Protein AF-A0A350HX48-F1 (afdb_monomer)

Foldseek 3Di:
DPPPPPPDPDQPPPCPPDDDDDDPDVCPPPLQSVLVVCVVVLVLVVSLVSLVVDDLPPDDPVVSLLSQLSNLLSVLSVCQVVVNDDPVNLVVSLVSLVVSLVVVVPDPDPDDPLVSNLVSLLSSLCSQFAGPPHRPLVRSVVSLVSSLVSLVVDPPLVVSLVSLLVSVVSQQDGNPDDPPSPLPPRLLVDDLVSLVVQCVSDDDLQSNLQSLLSSLSNLVSDPDDDQVSVVSNVVSLCSNCVDDDDDPSNLVSLLVVLVCLQQQNHWDQDPVRDTGGHHQNVVSLVSLVVNPVRDDPVGDPCVVVSVVVNCLLQDWAKDWDWDQEAEFPDWTKIKIKIWPAQKKKKWKFFDDPVPQFDCQPDQDALVCRLVSGDCPPTDTPDMDMDGFPHPSSSDMGMDMDTDPDRDGAGKIKMFMGGPNDTRDIGIHGHAQWDWDWDDDQQKIKIAIAGNPPGQADFQKKKKKWKWDDDDPDIGIDIDIDTAHNRRMDMDRPRDGLQFMKMKMWIDDPRHIDIDIDHDPDPPPPVPQKDKDKDWPDPDDDQFDKIKIKMQMWGQDPVGTDAPAQDWDWDFDADPVRHTPDIDIDTAHPRNMDMDIDGHDDD

Structure (mmCIF, N/CA/C/O backbone):
data_AF-A0A350HX48-F1
#
_entry.id   AF-A0A350HX48-F1
#
loop_
_atom_site.group_PDB
_atom_site.id
_atom_site.type_symbol
_atom_site.label_atom_id
_atom_site.label_alt_id
_atom_site.label_comp_id
_atom_site.label_asym_id
_atom_site.label_entity_id
_atom_site.label_seq_id
_atom_site.pdbx_PDB_ins_code
_atom_site.Cartn_x
_atom_site.Cartn_y
_atom_site.Cartn_z
_atom_site.occupancy
_atom_site.B_iso_or_equiv
_atom_site.auth_seq_id
_atom_site.auth_comp_id
_atom_site.auth_asym_id
_atom_site.auth_atom_id
_atom_site.pdbx_PDB_model_num
ATOM 1 N N . MET A 1 1 ? 8.927 18.223 -23.537 1.00 31.39 1 MET A N 1
ATOM 2 C CA . MET A 1 1 ? 9.055 17.306 -24.693 1.00 31.39 1 MET A CA 1
ATOM 3 C C . MET A 1 1 ? 9.304 18.036 -26.038 1.00 31.39 1 MET A C 1
ATOM 5 O O . MET A 1 1 ? 8.906 17.519 -27.066 1.00 31.39 1 MET A O 1
ATOM 9 N N . ILE A 1 2 ? 9.996 19.198 -26.059 1.00 25.59 2 ILE A N 1
ATOM 10 C CA . ILE A 1 2 ? 10.451 19.923 -27.287 1.00 25.59 2 ILE A CA 1
ATOM 11 C C . ILE A 1 2 ? 11.902 20.469 -27.117 1.00 25.59 2 ILE A C 1
ATOM 13 O O . ILE A 1 2 ? 12.361 21.320 -27.861 1.00 25.59 2 ILE A O 1
ATOM 17 N N . LYS A 1 3 ? 12.687 20.001 -26.130 1.00 21.53 3 LYS A N 1
ATOM 18 C CA . LYS A 1 3 ? 14.021 20.587 -25.838 1.00 21.53 3 LYS A CA 1
ATOM 19 C C . LYS A 1 3 ? 15.228 19.644 -25.885 1.00 21.53 3 LYS A C 1
ATOM 21 O O . LYS A 1 3 ? 16.329 20.095 -25.606 1.00 21.53 3 LYS A O 1
ATOM 26 N N . VAL A 1 4 ? 15.059 18.392 -26.315 1.00 26.03 4 VAL A N 1
ATOM 27 C CA . VAL A 1 4 ? 16.188 17.446 -26.494 1.00 26.03 4 VAL A CA 1
ATOM 28 C C . VAL A 1 4 ? 16.627 17.329 -27.967 1.00 26.03 4 VAL A C 1
ATOM 30 O O . VAL A 1 4 ? 17.659 16.749 -28.264 1.00 26.03 4 VAL A O 1
ATOM 33 N N . MET A 1 5 ? 15.917 17.955 -28.912 1.00 25.17 5 MET A N 1
ATOM 34 C CA . MET A 1 5 ? 16.128 17.721 -30.351 1.00 25.17 5 MET A CA 1
ATOM 35 C C . MET A 1 5 ? 17.131 18.663 -31.045 1.00 25.17 5 MET A C 1
ATOM 37 O O . MET A 1 5 ? 17.229 18.630 -32.261 1.00 25.17 5 MET A O 1
ATOM 41 N N . ASN A 1 6 ? 17.884 19.492 -30.306 1.00 23.42 6 ASN A N 1
ATOM 42 C CA . ASN A 1 6 ? 18.738 20.539 -30.903 1.00 23.42 6 ASN A CA 1
ATOM 43 C C . ASN A 1 6 ? 20.246 20.415 -30.627 1.00 23.42 6 ASN A C 1
ATOM 45 O O . ASN A 1 6 ? 20.985 21.383 -30.798 1.00 23.42 6 ASN A O 1
ATOM 49 N N . ARG A 1 7 ? 20.744 19.244 -30.221 1.00 23.95 7 ARG A N 1
ATOM 50 C CA . ARG A 1 7 ? 22.192 19.008 -30.112 1.00 23.95 7 ARG A CA 1
ATOM 51 C C . ARG A 1 7 ? 22.557 17.618 -30.609 1.00 23.95 7 ARG A C 1
ATOM 53 O O . ARG A 1 7 ? 22.806 16.759 -29.786 1.00 23.95 7 ARG A O 1
ATOM 60 N N . CYS A 1 8 ? 22.548 17.427 -31.927 1.00 27.69 8 CYS A N 1
ATOM 61 C CA . CYS A 1 8 ? 23.318 16.402 -32.649 1.00 27.69 8 CYS A CA 1
ATOM 62 C C . CYS A 1 8 ? 23.212 16.677 -34.162 1.00 27.69 8 CYS A C 1
ATOM 64 O O . CYS A 1 8 ? 22.610 15.914 -34.905 1.00 27.69 8 CYS A O 1
ATOM 66 N N . PHE A 1 9 ? 23.776 17.795 -34.630 1.00 28.77 9 PHE A N 1
ATOM 67 C CA . PHE A 1 9 ? 24.148 17.923 -36.044 1.00 28.77 9 PHE A CA 1
ATOM 68 C C . PHE A 1 9 ? 25.579 17.394 -36.186 1.00 28.77 9 PHE A C 1
ATOM 70 O O . PHE A 1 9 ? 26.543 18.151 -36.244 1.00 28.77 9 PHE A O 1
ATOM 77 N N . GLY A 1 10 ? 25.707 16.068 -36.128 1.00 28.50 10 GLY A N 1
ATOM 78 C CA . GLY A 1 10 ? 26.888 15.335 -36.566 1.00 28.50 10 GLY A CA 1
ATOM 79 C C . GLY A 1 10 ? 26.530 14.674 -37.886 1.00 28.50 10 GLY A C 1
ATOM 80 O O . GLY A 1 10 ? 25.643 13.826 -37.927 1.00 28.50 10 GLY A O 1
ATOM 81 N N . ILE A 1 11 ? 27.149 15.128 -38.969 1.00 31.34 11 ILE A N 1
ATOM 82 C CA . ILE A 1 11 ? 26.957 14.597 -40.318 1.00 31.34 11 ILE A CA 1
ATOM 83 C C . ILE A 1 11 ? 27.327 13.104 -40.294 1.00 31.34 11 ILE A C 1
ATOM 85 O O . ILE A 1 11 ? 28.499 12.756 -40.168 1.00 31.34 11 ILE A O 1
ATOM 89 N N . PHE A 1 12 ? 26.322 12.228 -40.385 1.00 40.91 12 PHE A N 1
ATOM 90 C CA . PHE A 1 12 ? 26.489 10.792 -40.607 1.00 40.91 12 PHE A CA 1
ATOM 91 C C . PHE A 1 12 ? 26.927 10.576 -42.061 1.00 40.91 12 PHE A C 1
ATOM 93 O O . PHE A 1 12 ? 26.120 10.232 -42.919 1.00 40.91 12 PHE A O 1
ATOM 100 N N . LEU A 1 13 ? 28.208 10.796 -42.359 1.00 38.03 13 LEU A N 1
ATOM 101 C CA . LEU A 1 13 ? 28.823 10.108 -43.488 1.00 38.03 13 LEU A CA 1
ATOM 102 C C . LEU A 1 13 ? 29.252 8.737 -42.967 1.00 38.03 13 LEU A C 1
ATOM 104 O O . LEU A 1 13 ? 30.275 8.611 -42.297 1.00 38.03 13 LEU A O 1
ATOM 108 N N . PHE A 1 14 ? 28.454 7.709 -43.260 1.00 45.19 14 PHE A N 1
ATOM 109 C CA . PHE A 1 14 ? 28.974 6.346 -43.304 1.00 45.19 14 PHE A CA 1
ATOM 110 C C . PHE A 1 14 ? 30.159 6.382 -44.276 1.00 45.19 14 PHE A C 1
ATOM 112 O O . PHE A 1 14 ? 29.972 6.538 -45.483 1.00 45.19 14 PHE A O 1
ATOM 119 N N . CYS A 1 15 ? 31.382 6.330 -43.751 1.00 38.09 15 CYS A N 1
ATOM 120 C CA . CYS A 1 15 ? 32.582 6.211 -44.566 1.00 38.09 15 CYS A CA 1
ATOM 121 C C . CYS A 1 15 ? 32.579 4.820 -45.214 1.00 38.09 15 CYS A C 1
ATOM 123 O O . CYS A 1 15 ? 33.269 3.917 -44.759 1.00 38.09 15 CYS A O 1
ATOM 125 N N . PHE A 1 16 ? 31.869 4.670 -46.333 1.00 43.09 16 PHE A N 1
ATOM 126 C CA . PHE A 1 16 ? 32.169 3.679 -47.373 1.00 43.09 16 PHE A CA 1
ATOM 127 C C . PHE A 1 16 ? 33.484 4.050 -48.103 1.00 43.09 16 PHE A C 1
ATOM 129 O O . PHE A 1 16 ? 33.660 3.828 -49.292 1.00 43.09 16 PHE A O 1
ATOM 136 N N . CYS A 1 17 ? 34.450 4.648 -47.401 1.00 35.44 17 CYS A N 1
ATOM 137 C CA . CYS A 1 17 ? 35.707 5.104 -47.977 1.00 35.44 17 CYS A CA 1
ATOM 138 C C . CYS A 1 17 ? 36.671 3.931 -48.173 1.00 35.44 17 CYS A C 1
ATOM 140 O O . CYS A 1 17 ? 37.714 3.887 -47.529 1.00 35.44 17 CYS A O 1
ATOM 142 N N . LEU A 1 18 ? 36.352 3.008 -49.081 1.00 34.19 18 LEU A N 1
ATOM 143 C CA . LEU A 1 18 ? 37.356 2.184 -49.743 1.00 34.19 18 LEU A CA 1
ATOM 144 C C . LEU A 1 18 ? 37.055 2.110 -51.245 1.00 34.19 18 LEU A C 1
ATOM 146 O O . LEU A 1 18 ? 36.024 1.616 -51.689 1.00 34.19 18 LEU A O 1
ATOM 150 N N . LEU A 1 19 ? 37.994 2.669 -52.012 1.00 40.44 19 LEU A N 1
ATOM 151 C CA . LEU A 1 19 ? 38.087 2.616 -53.466 1.00 40.44 19 LEU A CA 1
ATOM 152 C C . LEU A 1 19 ? 38.062 1.164 -53.953 1.00 40.44 19 LEU A C 1
ATOM 154 O O . LEU A 1 19 ? 39.030 0.437 -53.742 1.00 40.44 19 LEU A O 1
ATOM 158 N N . VAL A 1 20 ? 37.033 0.790 -54.711 1.00 34.44 20 VAL A N 1
ATOM 159 C CA . VAL A 1 20 ? 37.119 -0.346 -55.634 1.00 34.44 20 VAL A CA 1
ATOM 160 C C . VAL A 1 20 ? 36.626 0.099 -57.012 1.00 34.44 20 VAL A C 1
ATOM 162 O O . VAL A 1 20 ? 35.444 0.331 -57.229 1.00 34.44 20 VAL A O 1
ATOM 165 N N . GLY A 1 21 ? 37.576 0.241 -57.941 1.00 39.25 21 GLY A N 1
ATOM 166 C CA . GLY A 1 21 ? 37.355 0.059 -59.378 1.00 39.25 21 GLY A CA 1
ATOM 167 C C . GLY A 1 21 ? 36.417 1.029 -60.105 1.00 39.25 21 GLY A C 1
ATOM 168 O O . GLY A 1 21 ? 35.410 0.591 -60.643 1.00 39.25 21 GLY A O 1
ATOM 169 N N . GLY A 1 22 ? 36.780 2.311 -60.224 1.00 38.22 22 GLY A N 1
ATOM 170 C CA . GLY A 1 22 ? 36.375 3.169 -61.359 1.00 38.22 22 GLY A CA 1
ATOM 171 C C . GLY A 1 22 ? 34.876 3.438 -61.594 1.00 38.22 22 GLY A C 1
ATOM 172 O O . GLY A 1 22 ? 34.541 4.062 -62.597 1.00 38.22 22 GLY A O 1
ATOM 173 N N . GLN A 1 23 ? 33.986 3.000 -60.706 1.00 42.38 23 GLN A N 1
ATOM 174 C CA . GLN A 1 23 ? 32.571 3.371 -60.665 1.00 42.38 23 GLN A CA 1
ATOM 175 C C . GLN A 1 23 ? 32.395 4.529 -59.670 1.00 42.38 23 GLN A C 1
ATOM 177 O O . GLN A 1 23 ? 33.047 4.547 -58.623 1.00 42.38 23 GLN A O 1
ATOM 182 N N . GLU A 1 24 ? 31.545 5.511 -59.993 1.00 43.06 24 GLU A N 1
ATOM 183 C CA . GLU A 1 24 ? 31.190 6.578 -59.050 1.00 43.06 24 GLU A CA 1
ATOM 184 C C . GLU A 1 24 ? 30.667 5.962 -57.747 1.00 43.06 24 GLU A C 1
ATOM 186 O O . GLU A 1 24 ? 29.770 5.120 -57.740 1.00 43.06 24 GLU A O 1
ATOM 191 N N . HIS A 1 25 ? 31.267 6.367 -56.630 1.00 51.19 25 HIS A N 1
ATOM 192 C CA . HIS A 1 25 ? 30.900 5.897 -55.303 1.00 51.19 25 HIS A CA 1
ATOM 193 C C . HIS A 1 25 ? 29.413 6.211 -55.048 1.00 51.19 25 HIS A C 1
ATOM 195 O O . HIS A 1 25 ? 29.025 7.362 -55.202 1.00 51.19 25 HIS A O 1
ATOM 201 N N . PRO A 1 26 ? 28.551 5.287 -54.614 1.00 47.53 26 PRO A N 1
ATOM 202 C CA . PRO A 1 26 ? 27.114 5.564 -54.474 1.00 47.53 26 PRO A CA 1
ATOM 203 C C . PRO A 1 26 ? 26.777 6.618 -53.406 1.00 47.53 26 PRO A C 1
ATOM 205 O O . PRO A 1 26 ? 25.786 7.327 -53.530 1.00 47.53 26 PRO A O 1
ATOM 208 N N . GLY A 1 27 ? 27.660 6.851 -52.429 1.00 51.25 27 GLY A N 1
ATOM 209 C CA . GLY A 1 27 ? 27.600 8.040 -51.558 1.00 51.25 27 GLY A CA 1
ATOM 210 C C . GLY A 1 27 ? 27.824 9.389 -52.273 1.00 51.25 27 GLY A C 1
ATOM 211 O O . GLY A 1 27 ? 27.663 10.434 -51.651 1.00 51.25 27 GLY A O 1
ATOM 212 N N . SER A 1 28 ? 28.194 9.383 -53.558 1.00 53.31 28 SER A N 1
ATOM 213 C CA . SER A 1 28 ? 28.244 10.561 -54.437 1.00 53.31 28 SER A CA 1
ATOM 214 C C . SER A 1 28 ? 26.941 10.782 -55.216 1.00 53.31 28 SER A C 1
ATOM 216 O O . SER A 1 28 ? 26.759 11.852 -55.796 1.00 53.31 28 SER A O 1
ATOM 218 N N . LEU A 1 29 ? 25.999 9.826 -55.178 1.00 68.81 29 LEU A N 1
ATOM 219 C CA . LEU A 1 29 ? 24.680 9.992 -55.778 1.00 68.81 29 LEU A CA 1
ATOM 220 C C . LEU A 1 29 ? 23.860 10.982 -54.936 1.00 68.81 29 LEU A C 1
ATOM 222 O O . LEU A 1 29 ? 23.621 10.726 -53.748 1.00 68.81 29 LEU A O 1
ATOM 226 N N . PRO A 1 30 ? 23.356 12.083 -55.527 1.00 78.25 30 PRO A N 1
ATOM 227 C CA . PRO A 1 30 ? 22.592 13.087 -54.789 1.00 78.25 30 PRO A CA 1
ATOM 228 C C . PRO A 1 30 ? 21.382 12.507 -54.046 1.00 78.25 30 PRO A C 1
ATOM 230 O O . PRO A 1 30 ? 21.087 12.930 -52.932 1.00 78.25 30 PRO A O 1
ATOM 233 N N . ALA A 1 31 ? 20.710 11.505 -54.625 1.00 82.69 31 ALA A N 1
ATOM 234 C CA . ALA A 1 31 ? 19.545 10.863 -54.018 1.00 82.69 31 ALA A CA 1
ATOM 235 C C . ALA A 1 31 ? 19.891 9.982 -52.801 1.00 82.69 31 ALA A C 1
ATOM 237 O O . ALA A 1 31 ? 19.099 9.925 -51.861 1.00 82.69 31 ALA A O 1
ATOM 238 N N . PHE A 1 32 ? 21.071 9.351 -52.766 1.00 85.06 32 PHE A N 1
ATOM 239 C CA . PHE A 1 32 ? 21.531 8.583 -51.602 1.00 85.06 32 PHE A CA 1
ATOM 240 C C . PHE A 1 32 ? 21.860 9.510 -50.426 1.00 85.06 32 PHE A C 1
ATOM 242 O O . PHE A 1 32 ? 21.354 9.323 -49.319 1.00 85.06 32 PHE A O 1
ATOM 249 N N . ALA A 1 33 ? 22.653 10.558 -50.679 1.00 85.38 33 ALA A N 1
ATOM 250 C CA . ALA A 1 33 ? 23.011 11.550 -49.664 1.00 85.38 33 ALA A CA 1
ATOM 251 C C . ALA A 1 33 ? 21.772 12.281 -49.115 1.00 85.38 33 ALA A C 1
ATOM 253 O O . ALA A 1 33 ? 21.639 12.476 -47.905 1.00 85.38 33 ALA A O 1
ATOM 254 N N . GLU A 1 34 ? 20.831 12.629 -49.997 1.00 88.19 34 GLU A N 1
ATOM 255 C CA . GLU A 1 34 ? 19.547 13.210 -49.611 1.00 88.19 34 GLU A CA 1
ATOM 256 C C . GLU A 1 34 ? 18.701 12.231 -48.781 1.00 88.19 34 GLU A C 1
ATOM 258 O O . GLU A 1 34 ? 18.091 12.630 -47.788 1.00 88.19 34 GLU A O 1
ATOM 263 N N . GLY A 1 35 ? 18.708 10.939 -49.125 1.00 90.62 35 GLY A N 1
ATOM 264 C CA . GLY A 1 35 ? 18.056 9.880 -48.355 1.00 90.62 35 GLY A CA 1
ATOM 265 C C . GLY A 1 35 ? 18.578 9.765 -46.919 1.00 90.62 35 GLY A C 1
ATOM 266 O O . GLY A 1 35 ? 17.777 9.753 -45.982 1.00 90.62 35 GLY A O 1
ATOM 267 N N . GLU A 1 36 ? 19.900 9.724 -46.719 1.00 89.25 36 GLU A N 1
ATOM 268 C CA . GLU A 1 36 ? 20.518 9.684 -45.381 1.00 89.25 36 GLU A CA 1
ATOM 269 C C . GLU A 1 36 ? 20.241 10.969 -44.584 1.00 89.25 36 GLU A C 1
ATOM 271 O O . GLU A 1 36 ? 19.888 10.899 -43.403 1.00 89.25 36 GLU A O 1
ATOM 276 N N . ARG A 1 37 ? 20.308 12.143 -45.230 1.00 93.06 37 ARG A N 1
ATOM 277 C CA . ARG A 1 37 ? 19.978 13.430 -44.596 1.00 93.06 37 ARG A CA 1
ATOM 278 C C . ARG A 1 37 ? 18.530 13.457 -44.101 1.00 93.06 37 ARG A C 1
ATOM 280 O O . ARG A 1 37 ? 18.279 13.740 -42.929 1.00 93.06 37 ARG A O 1
ATOM 287 N N . LEU A 1 38 ? 17.574 13.112 -44.966 1.00 92.81 38 LEU A N 1
ATOM 288 C CA . LEU A 1 38 ? 16.149 13.062 -44.623 1.00 92.81 38 LEU A CA 1
ATOM 289 C C . LEU A 1 38 ? 15.856 12.016 -43.542 1.00 92.81 38 LEU A C 1
ATOM 291 O O . LEU A 1 38 ? 14.989 12.232 -42.692 1.00 92.81 38 LEU A O 1
ATOM 295 N N . PHE A 1 39 ? 16.569 10.886 -43.556 1.00 92.62 39 PHE A N 1
ATOM 296 C CA . PHE A 1 39 ? 16.452 9.865 -42.519 1.00 92.62 39 PHE A CA 1
ATOM 297 C C . PHE A 1 39 ? 16.910 10.394 -41.155 1.00 92.62 39 PHE A C 1
ATOM 299 O O . PHE A 1 39 ? 16.197 10.220 -40.162 1.00 92.62 39 PHE A O 1
ATOM 306 N N . ALA A 1 40 ? 18.060 11.073 -41.105 1.00 88.94 40 ALA A N 1
ATOM 307 C CA . ALA A 1 40 ? 18.596 11.678 -39.887 1.00 88.94 40 ALA A CA 1
ATOM 308 C C . ALA A 1 40 ? 17.657 12.748 -39.297 1.00 88.94 40 ALA A C 1
ATOM 310 O O . ALA A 1 40 ? 17.553 12.880 -38.080 1.00 88.94 40 ALA A O 1
ATOM 311 N N . GLU A 1 41 ? 16.907 13.451 -40.147 1.00 91.38 41 GLU A N 1
ATOM 312 C CA . GLU A 1 41 ? 15.886 14.432 -39.747 1.00 91.38 41 GLU A CA 1
ATOM 313 C C . GLU A 1 41 ? 14.567 13.800 -39.266 1.00 91.38 41 GLU A C 1
ATOM 315 O O . GLU A 1 41 ? 13.654 14.508 -38.842 1.00 91.38 41 GLU A O 1
ATOM 320 N N . GLY A 1 42 ? 14.431 12.472 -39.336 1.00 90.88 42 GLY A N 1
ATOM 321 C CA . GLY A 1 42 ? 13.186 11.768 -39.016 1.00 90.88 42 GLY A CA 1
ATOM 322 C C . GLY A 1 42 ? 12.103 11.898 -40.096 1.00 90.88 42 GLY A C 1
ATOM 323 O O . GLY A 1 42 ? 10.958 11.494 -39.881 1.00 90.88 42 GLY A O 1
ATOM 324 N N . SER A 1 43 ? 12.449 12.415 -41.278 1.00 93.38 43 SER A N 1
ATOM 325 C CA . SER A 1 43 ? 11.552 12.596 -42.425 1.00 93.38 43 SER A CA 1
ATOM 326 C C . SER A 1 43 ? 11.398 11.302 -43.231 1.00 93.38 43 SER A C 1
ATOM 328 O O . SER A 1 43 ? 11.612 11.269 -44.443 1.00 93.38 43 SER A O 1
ATOM 330 N N . TYR A 1 44 ? 10.997 10.213 -42.567 1.00 93.81 44 TYR A N 1
ATOM 331 C CA . TYR A 1 44 ? 11.040 8.851 -43.120 1.00 93.81 44 TYR A CA 1
ATOM 332 C C . TYR A 1 44 ? 10.263 8.673 -44.430 1.00 93.81 44 TYR A C 1
ATOM 334 O O . TYR A 1 44 ? 10.694 7.933 -45.306 1.00 93.81 44 TYR A O 1
ATOM 342 N N . GLN A 1 45 ? 9.137 9.370 -44.614 1.00 94.06 45 GLN A N 1
ATOM 343 C CA . GLN A 1 45 ? 8.376 9.281 -45.866 1.00 94.06 45 GLN A CA 1
ATOM 344 C C . GLN A 1 45 ? 9.098 9.957 -47.042 1.00 94.06 45 GLN A C 1
ATOM 346 O O . GLN A 1 45 ? 8.979 9.500 -48.177 1.00 94.06 45 GLN A O 1
ATOM 351 N N . LEU A 1 46 ? 9.824 11.050 -46.790 1.00 94.25 46 LEU A N 1
ATOM 352 C CA . LEU A 1 46 ? 10.624 11.725 -47.813 1.00 94.25 46 LEU A CA 1
ATOM 353 C C . LEU A 1 46 ? 11.902 10.934 -48.097 1.00 94.25 46 LEU A C 1
ATOM 355 O O . LEU A 1 46 ? 12.227 10.724 -49.262 1.00 94.25 46 LEU A O 1
ATOM 359 N N . ALA A 1 47 ? 12.554 10.413 -47.055 1.00 93.38 47 ALA A N 1
ATOM 360 C CA . ALA A 1 47 ? 13.696 9.515 -47.195 1.00 93.38 47 ALA A CA 1
ATOM 361 C C . ALA A 1 47 ? 13.332 8.287 -48.048 1.00 93.38 47 ALA A C 1
ATOM 363 O O . ALA A 1 47 ? 14.041 7.964 -48.996 1.00 93.38 47 ALA A O 1
ATOM 364 N N . LEU A 1 48 ? 12.166 7.671 -47.807 1.00 95.12 48 LEU A N 1
ATOM 365 C CA . LEU A 1 48 ? 11.670 6.557 -48.620 1.00 95.12 48 LEU A CA 1
ATOM 366 C C . LEU A 1 48 ? 11.537 6.926 -50.105 1.00 95.12 48 LEU A C 1
ATOM 368 O O . LEU A 1 48 ? 11.869 6.118 -50.967 1.00 95.12 48 LEU A O 1
ATOM 372 N N . LYS A 1 49 ? 11.068 8.141 -50.424 1.00 94.88 49 LYS A N 1
ATOM 373 C CA . LYS A 1 49 ? 10.977 8.604 -51.819 1.00 94.88 49 LYS A CA 1
ATOM 374 C C . LYS A 1 49 ? 12.357 8.716 -52.467 1.00 94.88 49 LYS A C 1
ATOM 376 O O . LYS A 1 49 ? 12.500 8.283 -53.605 1.00 94.88 49 LYS A O 1
ATOM 381 N N . ALA A 1 50 ? 13.346 9.247 -51.749 1.00 92.56 50 ALA A N 1
ATOM 382 C CA . ALA A 1 50 ? 14.720 9.346 -52.236 1.00 92.56 50 ALA A CA 1
ATOM 383 C C . ALA A 1 50 ? 15.325 7.952 -52.490 1.00 92.56 50 ALA A C 1
ATOM 385 O O . ALA A 1 50 ? 15.812 7.682 -53.586 1.00 92.56 50 ALA A O 1
ATOM 386 N N . TYR A 1 51 ? 15.169 7.007 -51.558 1.00 91.50 51 TYR A N 1
ATOM 387 C CA . TYR A 1 51 ? 15.645 5.631 -51.753 1.00 91.50 51 TYR A CA 1
ATOM 388 C C . TYR A 1 51 ? 14.898 4.865 -52.851 1.00 91.50 51 TYR A C 1
ATOM 390 O O . TYR A 1 51 ? 15.476 3.995 -53.498 1.00 91.50 51 TYR A O 1
ATOM 398 N N . ASN A 1 52 ? 13.623 5.169 -53.100 1.00 93.31 52 ASN A N 1
ATOM 399 C CA . ASN A 1 52 ? 12.869 4.563 -54.202 1.00 93.31 52 ASN A CA 1
ATOM 400 C C . ASN A 1 52 ? 13.279 5.096 -55.583 1.00 93.31 52 ASN A C 1
ATOM 402 O O . ASN A 1 52 ? 12.947 4.459 -56.577 1.00 93.31 52 ASN A O 1
ATOM 406 N N . SER A 1 53 ? 13.977 6.237 -55.660 1.00 89.69 53 SER A N 1
ATOM 407 C CA . SER A 1 53 ? 14.547 6.723 -56.928 1.00 89.69 53 SER A CA 1
ATOM 408 C C . SER A 1 53 ? 15.867 6.056 -57.322 1.00 89.69 53 SER A C 1
ATOM 410 O O . SER A 1 53 ? 16.280 6.194 -58.468 1.00 89.69 53 SER A O 1
ATOM 412 N N . LEU A 1 54 ? 16.499 5.329 -56.398 1.00 87.12 54 LEU A N 1
ATOM 413 C CA . LEU A 1 54 ? 17.716 4.551 -56.645 1.00 87.12 54 LEU A CA 1
ATOM 414 C C . LEU A 1 54 ? 17.369 3.162 -57.212 1.00 87.12 54 LEU A C 1
ATOM 416 O O . LEU A 1 54 ? 16.265 2.660 -56.998 1.00 87.12 54 LEU A O 1
ATOM 420 N N . SER A 1 55 ? 18.289 2.500 -57.909 1.00 79.94 55 SER A N 1
ATOM 421 C CA . SER A 1 55 ? 18.131 1.090 -58.315 1.00 79.94 55 SER A CA 1
ATOM 422 C C . SER A 1 55 ? 18.632 0.131 -57.221 1.00 79.94 55 SER A C 1
ATOM 424 O O . SER A 1 55 ? 19.607 0.423 -56.539 1.00 79.94 55 SER A O 1
ATOM 426 N N . SER A 1 56 ? 17.985 -1.036 -57.055 1.00 67.44 56 SER A N 1
ATOM 427 C CA . SER A 1 56 ? 18.451 -2.092 -56.123 1.00 67.44 56 SER A CA 1
ATOM 428 C C . SER A 1 56 ? 19.741 -2.786 -56.570 1.00 67.44 56 SER A C 1
ATOM 430 O O . SER A 1 56 ? 20.249 -3.607 -55.828 1.00 67.44 56 SER A O 1
ATOM 432 N N . ASN A 1 57 ? 20.249 -2.494 -57.772 1.00 70.38 57 ASN A N 1
ATOM 433 C CA . ASN A 1 57 ? 21.490 -3.069 -58.306 1.00 70.38 57 ASN A CA 1
ATOM 434 C C . ASN A 1 57 ? 22.571 -1.986 -58.493 1.00 70.38 57 ASN A C 1
ATOM 436 O O . ASN A 1 57 ? 23.369 -2.048 -59.429 1.00 70.38 57 ASN A O 1
ATOM 440 N N . GLU A 1 58 ? 22.536 -0.929 -57.679 1.00 64.44 58 GLU A N 1
ATOM 441 C CA . GLU A 1 58 ? 23.538 0.136 -57.722 1.00 64.44 58 GLU A CA 1
ATOM 442 C C . GLU A 1 58 ? 24.852 -0.320 -57.080 1.00 64.44 58 GLU A C 1
ATOM 444 O O . GLU A 1 58 ? 24.980 -0.393 -55.859 1.00 64.44 58 GLU A O 1
ATOM 449 N N . GLY A 1 59 ? 25.859 -0.574 -57.918 1.00 68.81 59 GLY A N 1
ATOM 450 C CA . GLY A 1 59 ? 27.240 -0.766 -57.479 1.00 68.81 59 GLY A CA 1
ATOM 451 C C . GLY A 1 59 ? 27.490 -2.087 -56.747 1.00 68.81 59 GLY A C 1
ATOM 452 O O . GLY A 1 59 ? 27.039 -3.146 -57.181 1.00 68.81 59 GLY A O 1
ATOM 453 N N . ALA A 1 60 ? 28.288 -2.026 -55.675 1.00 73.19 60 ALA A N 1
ATOM 454 C CA . ALA A 1 60 ? 28.668 -3.193 -54.882 1.00 73.19 60 ALA A CA 1
ATOM 455 C C . ALA A 1 60 ? 27.474 -3.758 -54.088 1.00 73.19 60 ALA A C 1
ATOM 457 O O . ALA A 1 60 ? 26.522 -3.038 -53.764 1.00 73.19 60 ALA A O 1
ATOM 458 N N . ALA A 1 61 ? 27.526 -5.055 -53.773 1.00 77.12 61 ALA A N 1
ATOM 459 C CA . ALA A 1 61 ? 26.417 -5.776 -53.153 1.00 77.12 61 ALA A CA 1
ATOM 460 C C . ALA A 1 61 ? 25.957 -5.111 -51.845 1.00 77.12 61 ALA A C 1
ATOM 462 O O . ALA A 1 61 ? 24.763 -4.969 -51.599 1.00 77.12 61 ALA A O 1
ATOM 463 N N . GLU A 1 62 ? 26.884 -4.616 -51.035 1.00 75.12 62 GLU A N 1
ATOM 464 C CA . GLU A 1 62 ? 26.626 -4.054 -49.709 1.00 75.12 62 GLU A CA 1
ATOM 465 C C . GLU A 1 62 ? 25.848 -2.738 -49.773 1.00 75.12 62 GLU A C 1
ATOM 467 O O . GLU A 1 62 ? 24.992 -2.469 -48.931 1.00 75.12 62 GLU A O 1
ATOM 472 N N . ILE A 1 63 ? 26.082 -1.939 -50.813 1.00 77.88 63 ILE A N 1
ATOM 473 C CA . ILE A 1 63 ? 25.304 -0.724 -51.067 1.00 77.88 63 ILE A CA 1
ATOM 474 C C . ILE A 1 63 ? 23.876 -1.082 -51.458 1.00 77.88 63 ILE A C 1
ATOM 476 O O . ILE A 1 63 ? 22.930 -0.477 -50.950 1.00 77.88 63 ILE A O 1
ATOM 480 N N . SER A 1 64 ? 23.716 -2.090 -52.313 1.00 82.62 64 SER A N 1
ATOM 481 C CA . SER A 1 64 ? 22.400 -2.597 -52.704 1.00 82.62 64 SER A CA 1
ATOM 482 C C . SER A 1 64 ? 21.616 -3.080 -51.472 1.00 82.62 64 SER A C 1
ATOM 484 O O . SER A 1 64 ? 20.473 -2.667 -51.261 1.00 82.62 64 SER A O 1
ATOM 486 N N . PHE A 1 65 ? 22.272 -3.823 -50.570 1.00 85.19 65 PHE A N 1
ATOM 487 C CA . PHE A 1 65 ? 21.703 -4.217 -49.276 1.00 85.19 65 PHE A CA 1
ATOM 488 C C . PHE A 1 65 ? 21.325 -3.024 -48.398 1.00 85.19 65 PHE A C 1
ATOM 490 O O . PHE A 1 65 ? 20.256 -3.028 -47.785 1.00 85.19 65 PHE A O 1
ATOM 497 N N . TRP A 1 66 ? 22.172 -1.994 -48.324 1.00 86.94 66 TRP A N 1
ATOM 498 C CA . TRP A 1 66 ? 21.880 -0.804 -47.529 1.00 86.94 66 TRP A CA 1
ATOM 499 C C . TRP A 1 66 ? 20.682 -0.022 -48.069 1.00 86.94 66 TRP A C 1
ATOM 501 O O . TRP A 1 66 ? 19.831 0.402 -47.286 1.00 86.94 66 TRP A O 1
ATOM 511 N N . ILE A 1 67 ? 20.576 0.140 -49.390 1.00 89.38 67 ILE A N 1
ATOM 512 C CA . ILE A 1 67 ? 19.437 0.803 -50.038 1.00 89.38 67 ILE A CA 1
ATOM 513 C C . ILE A 1 67 ? 18.145 0.037 -49.736 1.00 89.38 67 ILE A C 1
ATOM 515 O O . ILE A 1 67 ? 17.164 0.637 -49.286 1.00 89.38 67 ILE A O 1
ATOM 519 N N . ASP A 1 68 ? 18.141 -1.285 -49.917 1.00 91.19 68 ASP A N 1
ATOM 520 C CA . ASP A 1 68 ? 16.964 -2.114 -49.647 1.00 91.19 68 ASP A CA 1
ATOM 521 C C . ASP A 1 68 ? 16.595 -2.125 -48.154 1.00 91.19 68 ASP A C 1
ATOM 523 O O . ASP A 1 68 ? 15.416 -2.002 -47.798 1.00 91.19 68 ASP A O 1
ATOM 527 N N . TYR A 1 69 ? 17.590 -2.141 -47.265 1.00 93.19 69 TYR A N 1
ATOM 528 C CA . TYR A 1 69 ? 17.394 -1.948 -45.829 1.00 93.19 69 TYR A CA 1
ATOM 529 C C . TYR A 1 69 ? 16.747 -0.597 -45.530 1.00 93.19 69 TYR A C 1
ATOM 531 O O . TYR A 1 69 ? 15.741 -0.537 -44.821 1.00 93.19 69 TYR A O 1
ATOM 539 N N . ARG A 1 70 ? 17.290 0.495 -46.074 1.00 93.31 70 ARG A N 1
ATOM 540 C CA . ARG A 1 70 ? 16.791 1.849 -45.828 1.00 93.31 70 ARG A CA 1
ATOM 541 C C . ARG A 1 70 ? 15.374 2.038 -46.330 1.00 93.31 70 ARG A C 1
ATOM 543 O O . ARG A 1 70 ? 14.602 2.723 -45.659 1.00 93.31 70 ARG A O 1
ATOM 550 N N . ARG A 1 71 ? 14.987 1.401 -47.437 1.00 95.00 71 ARG A N 1
ATOM 551 C CA . ARG A 1 71 ? 13.587 1.375 -47.887 1.00 95.00 71 ARG A CA 1
ATOM 552 C C . ARG A 1 71 ? 12.682 0.748 -46.836 1.00 95.00 71 ARG A C 1
ATOM 554 O O . ARG A 1 71 ? 11.714 1.387 -46.427 1.00 95.00 71 ARG A O 1
ATOM 561 N N . LEU A 1 72 ? 13.025 -0.446 -46.350 1.00 94.50 72 LEU A N 1
ATOM 562 C CA . LEU A 1 72 ? 12.248 -1.128 -45.312 1.00 94.50 72 LEU A CA 1
ATOM 563 C C . LEU A 1 72 ? 12.207 -0.316 -44.008 1.00 94.50 72 LEU A C 1
ATOM 565 O O . LEU A 1 72 ? 11.136 -0.159 -43.420 1.00 94.50 72 LEU A O 1
ATOM 569 N N . ASP A 1 73 ? 13.346 0.235 -43.579 1.00 94.81 73 ASP A N 1
ATOM 570 C CA . ASP A 1 73 ? 13.489 1.039 -42.361 1.00 94.81 73 ASP A CA 1
ATOM 571 C C . ASP A 1 73 ? 12.634 2.314 -42.418 1.00 94.81 73 ASP A C 1
ATOM 573 O O . ASP A 1 73 ? 11.855 2.614 -41.508 1.00 94.81 73 ASP A O 1
ATOM 577 N N . CYS A 1 74 ? 12.704 3.038 -43.536 1.00 95.12 74 CYS A N 1
ATOM 578 C CA . CYS A 1 74 ? 11.881 4.219 -43.774 1.00 95.12 74 CYS A CA 1
ATOM 579 C C . CYS A 1 74 ? 10.388 3.874 -43.851 1.00 95.12 74 CYS A C 1
ATOM 581 O O . CYS A 1 74 ? 9.563 4.587 -43.270 1.00 95.12 74 CYS A O 1
ATOM 583 N N . GLU A 1 75 ? 10.032 2.792 -44.550 1.00 93.25 75 GLU A N 1
ATOM 584 C CA . GLU A 1 75 ? 8.647 2.345 -44.704 1.00 93.25 75 GLU A CA 1
ATOM 585 C C . GLU A 1 75 ? 8.025 2.041 -43.339 1.00 93.25 75 GLU A C 1
ATOM 587 O O . GLU A 1 75 ? 6.985 2.615 -42.992 1.00 93.25 75 GLU A O 1
ATOM 592 N N . TRP A 1 76 ? 8.672 1.211 -42.512 1.00 90.75 76 TRP A N 1
ATOM 593 C CA . TRP A 1 76 ? 8.080 0.852 -41.227 1.00 90.75 76 TRP A CA 1
ATOM 594 C C . TRP A 1 76 ? 8.032 2.029 -40.255 1.00 90.75 76 TRP A C 1
ATOM 596 O O . TRP A 1 76 ? 7.025 2.182 -39.558 1.00 90.75 76 TRP A O 1
ATOM 606 N N . ARG A 1 77 ? 9.059 2.892 -40.219 1.00 90.62 77 ARG A N 1
ATOM 607 C CA . ARG A 1 77 ? 9.073 4.075 -39.340 1.00 90.62 77 ARG A CA 1
ATOM 608 C C . ARG A 1 77 ? 8.005 5.092 -39.743 1.00 90.62 77 ARG A C 1
ATOM 610 O O . ARG A 1 77 ? 7.322 5.633 -38.872 1.00 90.62 77 ARG A O 1
ATOM 617 N N . SER A 1 78 ? 7.791 5.299 -41.045 1.00 90.69 78 SER A N 1
ATOM 618 C CA . SER A 1 78 ? 6.722 6.164 -41.567 1.00 90.69 78 SER A CA 1
ATOM 619 C C . SER A 1 78 ? 5.323 5.635 -41.211 1.00 90.69 78 SER A C 1
ATOM 621 O O . SER A 1 78 ? 4.459 6.377 -40.725 1.00 90.69 78 SER A O 1
ATOM 623 N N . LEU A 1 79 ? 5.099 4.330 -41.378 1.00 86.88 79 LEU A N 1
ATOM 624 C CA . LEU A 1 79 ? 3.832 3.679 -41.034 1.00 86.88 79 LEU A CA 1
ATOM 625 C C . LEU A 1 79 ? 3.571 3.665 -39.522 1.00 86.88 79 LEU A C 1
ATOM 627 O O . LEU A 1 79 ? 2.443 3.905 -39.083 1.00 86.88 79 LEU A O 1
ATOM 631 N N . ALA A 1 80 ? 4.608 3.421 -38.717 1.00 81.69 80 ALA A N 1
ATOM 632 C CA . ALA A 1 80 ? 4.519 3.455 -37.262 1.00 81.69 80 ALA A CA 1
ATOM 633 C C . ALA A 1 80 ? 4.174 4.864 -36.751 1.00 81.69 80 ALA A C 1
ATOM 635 O O . ALA A 1 80 ? 3.285 5.000 -35.909 1.00 81.69 80 ALA A O 1
ATOM 636 N N . GLY A 1 81 ? 4.816 5.906 -37.294 1.00 79.12 81 GLY A N 1
ATOM 637 C CA . GLY A 1 81 ? 4.561 7.302 -36.925 1.00 79.12 81 GLY A CA 1
ATOM 638 C C . GLY A 1 81 ? 3.168 7.807 -37.316 1.00 79.12 81 GLY A C 1
ATOM 639 O O . GLY A 1 81 ? 2.571 8.593 -36.586 1.00 79.12 81 GLY A O 1
ATOM 640 N N . SER A 1 82 ? 2.610 7.319 -38.428 1.00 80.62 82 SER A N 1
ATOM 641 C CA . SER A 1 82 ? 1.272 7.707 -38.907 1.00 80.62 82 SER A CA 1
ATOM 642 C C . SER A 1 82 ? 0.116 6.921 -38.274 1.00 80.62 82 SER A C 1
ATOM 644 O O . SER A 1 82 ? -1.046 7.222 -38.541 1.00 80.62 82 SER A O 1
ATOM 646 N N . GLY A 1 83 ? 0.403 5.898 -37.460 1.00 72.38 83 GLY A N 1
ATOM 647 C CA . GLY A 1 83 ? -0.617 5.015 -36.883 1.00 72.38 83 GLY A CA 1
ATOM 648 C C . GLY A 1 83 ? -1.309 4.100 -37.902 1.00 72.38 83 GLY A C 1
ATOM 649 O O . GLY A 1 83 ? -2.295 3.456 -37.558 1.00 72.38 83 GLY A O 1
ATOM 650 N N . ARG A 1 84 ? -0.791 4.016 -39.135 1.00 76.31 84 ARG A N 1
ATOM 651 C CA . ARG A 1 84 ? -1.356 3.241 -40.257 1.00 76.31 84 ARG A CA 1
ATOM 652 C C . ARG A 1 84 ? -0.783 1.823 -40.370 1.00 76.31 84 ARG A C 1
ATOM 654 O O . ARG A 1 84 ? -0.970 1.152 -41.378 1.00 76.31 84 ARG A O 1
ATOM 661 N N . MET A 1 85 ? -0.046 1.366 -39.358 1.00 79.75 85 MET A N 1
ATOM 662 C CA . MET A 1 85 ? 0.577 0.044 -39.360 1.00 79.75 85 MET A CA 1
ATOM 663 C C . MET A 1 85 ? -0.456 -1.066 -39.094 1.00 79.75 85 MET A C 1
ATOM 665 O O . MET A 1 85 ? -0.754 -1.411 -37.946 1.00 79.75 85 MET A O 1
ATOM 669 N N . GLU A 1 86 ? -0.986 -1.644 -40.169 1.00 81.50 86 GLU A N 1
ATOM 670 C CA . GLU A 1 86 ? -1.869 -2.813 -40.128 1.00 81.50 86 GLU A CA 1
ATOM 671 C C . GLU A 1 86 ? -1.103 -4.120 -39.858 1.00 81.50 86 GLU A C 1
ATOM 673 O O . GLU A 1 86 ? 0.071 -4.262 -40.206 1.00 81.50 86 GLU A O 1
ATOM 678 N N . ALA A 1 87 ? -1.782 -5.125 -39.290 1.00 80.75 87 ALA A N 1
ATOM 679 C CA . ALA A 1 87 ? -1.155 -6.385 -38.865 1.00 80.75 87 ALA A CA 1
ATOM 680 C C . ALA A 1 87 ? -0.491 -7.149 -40.026 1.00 80.75 87 ALA A C 1
ATOM 682 O O . ALA A 1 87 ? 0.625 -7.656 -39.904 1.00 80.75 87 ALA A O 1
ATOM 683 N N . LYS A 1 88 ? -1.171 -7.216 -41.178 1.00 84.62 88 LYS A N 1
ATOM 684 C CA . LYS A 1 88 ? -0.676 -7.915 -42.373 1.00 84.62 88 LYS A CA 1
ATOM 685 C C . LYS A 1 88 ? 0.552 -7.220 -42.964 1.00 84.62 88 LYS A C 1
ATOM 687 O O . LYS A 1 88 ? 1.503 -7.897 -43.350 1.00 84.62 88 LYS A O 1
ATOM 692 N N . LEU A 1 89 ? 0.532 -5.888 -43.010 1.00 84.62 89 LEU A N 1
ATOM 693 C CA . LEU A 1 89 ? 1.637 -5.079 -43.519 1.00 84.62 89 LEU A CA 1
ATOM 694 C C . LEU A 1 89 ? 2.850 -5.147 -42.585 1.00 84.62 89 LEU A C 1
ATOM 696 O O . LEU A 1 89 ? 3.954 -5.403 -43.052 1.00 84.62 89 LEU A O 1
ATOM 700 N N . SER A 1 90 ? 2.629 -5.054 -41.271 1.00 85.44 90 SER A N 1
ATOM 701 C CA . SER A 1 90 ? 3.666 -5.275 -40.260 1.00 85.44 90 SER A CA 1
ATOM 702 C C . SER A 1 90 ? 4.327 -6.645 -40.433 1.00 85.44 90 SER A C 1
ATOM 704 O O . SER A 1 90 ? 5.544 -6.727 -40.564 1.00 85.44 90 SER A O 1
ATOM 706 N N . LYS A 1 91 ? 3.545 -7.726 -40.560 1.00 86.50 91 LYS A N 1
ATOM 707 C CA . LYS A 1 91 ? 4.101 -9.067 -40.804 1.00 86.50 91 LYS A CA 1
ATOM 708 C C . LYS A 1 91 ? 4.923 -9.139 -42.098 1.00 86.50 91 LYS A C 1
ATOM 710 O O . LYS A 1 91 ? 5.968 -9.783 -42.111 1.00 86.50 91 LYS A O 1
ATOM 715 N N . LYS A 1 92 ? 4.467 -8.492 -43.178 1.00 90.06 92 LYS A N 1
ATOM 716 C CA . LYS A 1 92 ? 5.188 -8.450 -44.462 1.00 90.06 92 LYS A CA 1
ATOM 717 C C . LYS A 1 92 ? 6.542 -7.752 -44.316 1.00 90.06 92 LYS A C 1
ATOM 719 O O . LYS A 1 92 ? 7.545 -8.333 -44.718 1.00 90.06 92 LYS A O 1
ATOM 724 N N . ILE A 1 93 ? 6.564 -6.556 -43.726 1.00 90.31 93 ILE A N 1
ATOM 725 C CA . ILE A 1 93 ? 7.794 -5.774 -43.547 1.00 90.31 93 ILE A CA 1
ATOM 726 C C . ILE A 1 93 ? 8.755 -6.491 -42.595 1.00 90.31 93 ILE A C 1
ATOM 728 O O . ILE A 1 93 ? 9.929 -6.631 -42.912 1.00 90.31 93 ILE A O 1
ATOM 732 N N . GLY A 1 94 ? 8.250 -7.035 -41.484 1.00 90.00 94 GLY A N 1
ATOM 733 C CA . GLY A 1 94 ? 9.065 -7.804 -40.544 1.00 90.00 94 GLY A CA 1
ATOM 734 C C . GLY A 1 94 ? 9.728 -9.019 -41.193 1.00 90.00 94 GLY A C 1
ATOM 735 O O . GLY A 1 94 ? 10.917 -9.236 -41.008 1.00 90.00 94 GLY A O 1
ATOM 736 N N . ASN A 1 95 ? 8.993 -9.783 -42.007 1.00 92.06 95 ASN A N 1
ATOM 737 C CA . ASN A 1 95 ? 9.569 -10.914 -42.739 1.00 92.06 95 ASN A CA 1
ATOM 738 C C . ASN A 1 95 ? 10.598 -10.478 -43.794 1.00 92.06 95 ASN A C 1
ATOM 740 O O . ASN A 1 95 ? 11.564 -11.198 -44.016 1.00 92.06 95 ASN A O 1
ATOM 744 N N . ALA A 1 96 ? 10.382 -9.341 -44.461 1.00 94.06 96 ALA A N 1
ATOM 745 C CA . ALA A 1 96 ? 11.340 -8.806 -45.426 1.00 94.06 96 ALA A CA 1
ATOM 746 C C . ALA A 1 96 ? 12.635 -8.350 -44.738 1.00 94.06 96 ALA A C 1
ATOM 748 O O . ALA A 1 96 ? 13.714 -8.646 -45.233 1.00 94.06 96 ALA A O 1
ATOM 749 N N . LEU A 1 97 ? 12.527 -7.706 -43.571 1.00 92.56 97 LEU A N 1
ATOM 750 C CA . LEU A 1 97 ? 13.678 -7.259 -42.787 1.00 92.56 97 LEU A CA 1
ATOM 751 C C . LEU A 1 97 ? 14.519 -8.433 -42.267 1.00 92.56 97 LEU A C 1
ATOM 753 O O . LEU A 1 97 ? 15.741 -8.373 -42.308 1.00 92.56 97 LEU A O 1
ATOM 757 N N . GLU A 1 98 ? 13.870 -9.505 -41.805 1.00 93.38 98 GLU A N 1
ATOM 758 C CA . GLU A 1 98 ? 14.558 -10.720 -41.340 1.00 93.38 98 GLU A CA 1
ATOM 759 C C . GLU A 1 98 ? 15.302 -11.414 -42.482 1.00 93.38 98 GLU A C 1
ATOM 761 O O . GLU A 1 98 ? 16.469 -11.745 -42.324 1.00 93.38 98 GLU A O 1
ATOM 766 N N . ARG A 1 99 ? 14.660 -11.562 -43.649 1.00 94.31 99 ARG A N 1
ATOM 767 C CA . ARG A 1 99 ? 15.306 -12.139 -44.837 1.00 94.31 99 ARG A CA 1
ATOM 768 C C . ARG A 1 99 ? 16.500 -11.312 -45.286 1.00 94.31 99 ARG A C 1
ATOM 770 O O . ARG A 1 99 ? 17.555 -11.872 -45.515 1.00 94.31 99 ARG A O 1
ATOM 777 N N . LEU A 1 100 ? 16.353 -9.988 -45.340 1.00 92.31 100 LEU A N 1
ATOM 778 C CA . LEU A 1 100 ? 17.449 -9.103 -45.729 1.00 92.31 100 LEU A CA 1
ATOM 779 C C . LEU A 1 100 ? 18.657 -9.242 -44.789 1.00 92.31 100 LEU A C 1
ATOM 781 O O . LEU A 1 100 ? 19.795 -9.216 -45.243 1.00 92.31 100 LEU A O 1
ATOM 785 N N . LEU A 1 101 ? 18.411 -9.390 -43.484 1.00 91.44 101 LEU A N 1
ATOM 786 C CA . LEU A 1 101 ? 19.462 -9.641 -42.498 1.00 91.44 101 LEU A CA 1
ATOM 787 C C . LEU A 1 101 ? 20.108 -11.021 -42.681 1.00 91.44 101 LEU A C 1
ATOM 789 O O . LEU A 1 101 ? 21.327 -11.114 -42.620 1.00 91.44 101 LEU A O 1
ATOM 793 N N . GLU A 1 102 ? 19.319 -12.071 -42.912 1.00 91.00 102 GLU A N 1
ATOM 794 C CA . GLU A 1 102 ? 19.825 -13.426 -43.185 1.00 91.00 102 GLU A CA 1
ATOM 795 C C . GLU A 1 102 ? 20.677 -13.464 -44.463 1.00 91.00 102 GLU A C 1
ATOM 797 O O . GLU A 1 102 ? 21.784 -14.000 -44.447 1.00 91.00 102 GLU A O 1
ATOM 802 N N . ASP A 1 103 ? 20.199 -12.834 -45.536 1.00 90.00 103 ASP A N 1
ATOM 803 C CA . ASP A 1 103 ? 20.902 -12.734 -46.814 1.00 90.00 103 ASP A CA 1
ATOM 804 C C . ASP A 1 103 ? 22.219 -11.960 -46.644 1.00 90.00 103 ASP A C 1
ATOM 806 O O . ASP A 1 103 ? 23.265 -12.425 -47.095 1.00 90.00 103 ASP A O 1
ATOM 810 N N . PHE A 1 104 ? 22.202 -10.833 -45.922 1.00 86.75 104 PHE A N 1
ATOM 811 C CA . PHE A 1 104 ? 23.406 -10.051 -45.630 1.00 86.75 104 PHE A CA 1
ATOM 812 C C . PHE A 1 104 ? 24.424 -10.831 -44.784 1.00 86.75 104 PHE A C 1
ATOM 814 O O . PHE A 1 104 ? 25.621 -10.771 -45.042 1.00 86.75 104 PHE A O 1
ATOM 821 N N . GLU A 1 105 ? 23.964 -11.592 -43.788 1.00 84.19 105 GLU A N 1
ATOM 822 C CA . GLU A 1 105 ? 24.821 -12.450 -42.956 1.00 84.19 105 GLU A CA 1
ATOM 823 C C . GLU A 1 105 ? 25.437 -13.625 -43.725 1.00 84.19 105 GLU A C 1
ATOM 825 O O . GLU A 1 105 ? 26.442 -14.178 -43.282 1.00 84.19 105 GLU A O 1
ATOM 830 N N . SER A 1 106 ? 24.836 -14.017 -44.849 1.00 84.50 106 SER A N 1
ATOM 831 C CA . SER A 1 106 ? 25.336 -15.087 -45.716 1.00 84.50 106 SER A CA 1
ATOM 832 C C . SER A 1 106 ? 26.362 -14.619 -46.750 1.00 84.50 106 SER A C 1
ATOM 834 O O . SER A 1 106 ? 26.928 -15.453 -47.459 1.00 84.50 106 SER A O 1
ATOM 836 N N . LEU A 1 107 ? 26.600 -13.307 -46.851 1.00 79.62 107 LEU A N 1
ATOM 837 C CA . LEU A 1 107 ? 27.583 -12.760 -47.775 1.00 79.62 107 LEU A CA 1
ATOM 838 C C . LEU A 1 107 ? 29.000 -13.151 -47.355 1.00 79.62 107 LEU A C 1
ATOM 840 O O . LEU A 1 107 ? 29.434 -12.880 -46.236 1.00 79.62 107 LEU A O 1
ATOM 844 N N . ASP A 1 108 ? 29.733 -13.732 -48.297 1.00 68.94 108 ASP A N 1
ATOM 845 C CA . ASP A 1 108 ? 31.172 -13.935 -48.183 1.00 68.94 108 ASP A CA 1
ATOM 846 C C . ASP A 1 108 ? 31.875 -12.634 -48.598 1.00 68.94 108 ASP A C 1
ATOM 848 O O . ASP A 1 108 ? 32.114 -12.389 -49.782 1.00 68.94 108 ASP A O 1
ATOM 852 N N . VAL A 1 109 ? 32.092 -11.740 -47.630 1.00 64.88 109 VAL A N 1
ATOM 853 C CA . VAL A 1 109 ? 32.760 -10.446 -47.836 1.00 64.88 109 VAL A CA 1
ATOM 854 C C . VAL A 1 109 ? 34.146 -10.438 -47.197 1.00 64.88 109 VAL A C 1
ATOM 856 O O . VAL A 1 109 ? 34.319 -10.834 -46.048 1.00 64.88 109 VAL A O 1
ATOM 859 N N . GLU A 1 110 ? 35.140 -9.920 -47.926 1.00 56.47 110 GLU A N 1
ATOM 860 C CA . GLU A 1 110 ? 36.509 -9.732 -47.412 1.00 56.47 110 GLU A CA 1
ATOM 861 C C . GLU A 1 110 ? 36.593 -8.643 -46.322 1.00 56.47 110 GLU A C 1
ATOM 863 O O . GLU A 1 110 ? 37.535 -8.628 -45.527 1.00 56.47 110 GLU A O 1
ATOM 868 N N . VAL A 1 111 ? 35.617 -7.727 -46.278 1.00 64.62 111 VAL A N 1
ATOM 869 C CA . VAL A 1 111 ? 35.549 -6.597 -45.340 1.00 64.62 111 VAL A CA 1
ATOM 870 C C . VAL A 1 111 ? 34.333 -6.747 -44.429 1.00 64.62 111 VAL A C 1
ATOM 872 O O . VAL A 1 111 ? 33.209 -6.895 -44.898 1.00 64.62 111 VAL A O 1
ATOM 875 N N . ASP A 1 112 ? 34.550 -6.658 -43.116 1.00 68.06 112 ASP A N 1
ATOM 876 C CA . ASP A 1 112 ? 33.478 -6.723 -42.122 1.00 68.06 112 ASP A CA 1
ATOM 877 C C . ASP A 1 112 ? 32.781 -5.357 -41.964 1.00 68.06 112 ASP A C 1
ATOM 879 O O . ASP A 1 112 ? 33.374 -4.366 -41.524 1.00 68.06 112 ASP A O 1
ATOM 883 N N . PHE A 1 113 ? 31.494 -5.293 -42.307 1.00 80.62 113 PHE A N 1
ATOM 884 C CA . PHE A 1 113 ? 30.665 -4.085 -42.247 1.00 80.62 113 PHE A CA 1
ATOM 885 C C . PHE A 1 113 ? 29.943 -3.950 -40.894 1.00 80.62 113 PHE A C 1
ATOM 887 O O . PHE A 1 113 ? 28.733 -3.703 -40.827 1.00 80.62 113 PHE A O 1
ATOM 894 N N . LEU A 1 114 ? 30.696 -4.074 -39.796 1.00 82.50 114 LEU A N 1
ATOM 895 C CA . LEU A 1 114 ? 30.186 -4.126 -38.416 1.00 82.50 114 LEU A CA 1
ATOM 896 C C . LEU A 1 114 ? 29.161 -3.034 -38.079 1.00 82.50 114 LEU A C 1
ATOM 898 O O . LEU A 1 114 ? 28.127 -3.320 -37.478 1.00 82.50 114 LEU A O 1
ATOM 902 N N . GLN A 1 115 ? 29.418 -1.778 -38.458 1.00 86.56 115 GLN A N 1
ATOM 903 C CA . GLN A 1 115 ? 28.519 -0.658 -38.140 1.00 86.56 115 GLN A CA 1
ATOM 904 C C . GLN A 1 115 ? 27.199 -0.727 -38.915 1.00 86.56 115 GLN A C 1
ATOM 906 O O . GLN A 1 115 ? 26.137 -0.409 -38.369 1.00 86.56 115 GLN A O 1
ATOM 911 N N . MET A 1 116 ? 27.255 -1.151 -40.180 1.00 87.06 116 MET A N 1
ATOM 912 C CA . MET A 1 116 ? 26.068 -1.361 -41.007 1.00 87.06 116 MET A CA 1
ATOM 913 C C . MET A 1 116 ? 25.235 -2.494 -40.414 1.00 87.06 116 MET A C 1
ATOM 915 O O . MET A 1 116 ? 24.057 -2.291 -40.116 1.00 87.06 116 MET A O 1
ATOM 919 N N . GLN A 1 117 ? 25.866 -3.632 -40.120 1.00 89.19 117 GLN A N 1
ATOM 920 C CA . GLN A 1 117 ? 25.199 -4.777 -39.509 1.00 89.19 117 GLN A CA 1
ATOM 921 C C . GLN A 1 117 ? 24.575 -4.408 -38.152 1.00 89.19 117 GLN A C 1
ATOM 923 O O . GLN A 1 117 ? 23.402 -4.696 -37.899 1.00 89.19 117 GLN A O 1
ATOM 928 N N . ALA A 1 118 ? 25.314 -3.698 -37.293 1.00 92.00 118 ALA A N 1
ATOM 929 C CA . ALA A 1 118 ? 24.823 -3.235 -35.997 1.00 92.00 118 ALA A CA 1
ATOM 930 C C . ALA A 1 118 ? 23.605 -2.312 -36.142 1.00 92.00 118 ALA A C 1
ATOM 932 O O . ALA A 1 118 ? 22.628 -2.455 -35.404 1.00 92.00 118 ALA A O 1
ATOM 933 N N . THR A 1 119 ? 23.633 -1.405 -37.122 1.00 92.12 119 THR A N 1
ATOM 934 C CA . THR A 1 119 ? 22.526 -0.483 -37.411 1.00 92.12 119 THR A CA 1
ATOM 935 C C . THR A 1 119 ? 21.284 -1.226 -37.906 1.00 92.12 119 THR A C 1
ATOM 937 O O . THR A 1 119 ? 20.175 -0.939 -37.448 1.00 92.12 119 THR A O 1
ATOM 940 N N . MET A 1 120 ? 21.454 -2.215 -38.788 1.00 93.38 120 MET A N 1
ATOM 941 C CA . MET A 1 120 ? 20.345 -3.029 -39.292 1.00 93.38 120 MET A CA 1
ATOM 942 C C . MET A 1 120 ? 19.694 -3.850 -38.168 1.00 93.38 120 MET A C 1
ATOM 944 O O . MET A 1 120 ? 18.468 -3.851 -38.032 1.00 93.38 120 MET A O 1
ATOM 948 N N . HIS A 1 121 ? 20.493 -4.486 -37.300 1.00 95.06 121 HIS A N 1
ATOM 949 C CA . HIS A 1 121 ? 19.971 -5.189 -36.124 1.00 95.06 121 HIS A CA 1
ATOM 950 C C . HIS A 1 121 ? 19.306 -4.238 -35.119 1.00 95.06 121 HIS A C 1
ATOM 952 O O . HIS A 1 121 ? 18.261 -4.574 -34.562 1.00 95.06 121 HIS A O 1
ATOM 958 N N . GLU A 1 122 ? 19.847 -3.038 -34.899 1.00 94.50 122 GLU A N 1
ATOM 959 C CA . GLU A 1 122 ? 19.203 -2.032 -34.050 1.00 94.50 122 GLU A CA 1
ATOM 960 C C . GLU A 1 122 ? 17.807 -1.660 -34.581 1.00 94.50 122 GLU A C 1
ATOM 962 O O . GLU A 1 122 ? 16.847 -1.608 -33.806 1.00 94.50 122 GLU A O 1
ATOM 967 N N . SER A 1 123 ? 17.669 -1.452 -35.896 1.00 93.50 123 SER A N 1
ATOM 968 C CA . SER A 1 123 ? 16.372 -1.175 -36.524 1.00 93.50 123 SER A CA 1
ATOM 969 C C . SER A 1 123 ? 15.407 -2.356 -36.425 1.00 93.50 123 SER A C 1
ATOM 971 O O . SER A 1 123 ? 14.247 -2.158 -36.064 1.00 93.50 123 SER A O 1
ATOM 973 N N . ALA A 1 124 ? 15.871 -3.589 -36.644 1.00 93.81 124 ALA A N 1
ATOM 974 C CA . ALA A 1 124 ? 15.040 -4.779 -36.461 1.00 93.81 124 ALA A CA 1
ATOM 975 C C . ALA A 1 124 ? 14.567 -4.947 -35.010 1.00 93.81 124 ALA A C 1
ATOM 977 O O . ALA A 1 124 ? 13.398 -5.259 -34.767 1.00 93.81 124 ALA A O 1
ATOM 978 N N . GLY A 1 125 ? 15.438 -4.669 -34.035 1.00 92.12 125 GLY A N 1
ATOM 979 C CA . GLY A 1 125 ? 15.069 -4.614 -32.622 1.00 92.12 125 GLY A CA 1
ATOM 980 C C . GLY A 1 125 ? 13.976 -3.576 -32.356 1.00 92.12 125 GLY A C 1
ATOM 981 O O . GLY A 1 125 ? 12.947 -3.895 -31.756 1.00 92.12 125 GLY A O 1
ATOM 982 N N . ASP A 1 126 ? 14.150 -2.355 -32.874 1.00 90.06 126 ASP A N 1
ATOM 983 C CA . ASP A 1 126 ? 13.161 -1.277 -32.763 1.00 90.06 126 AS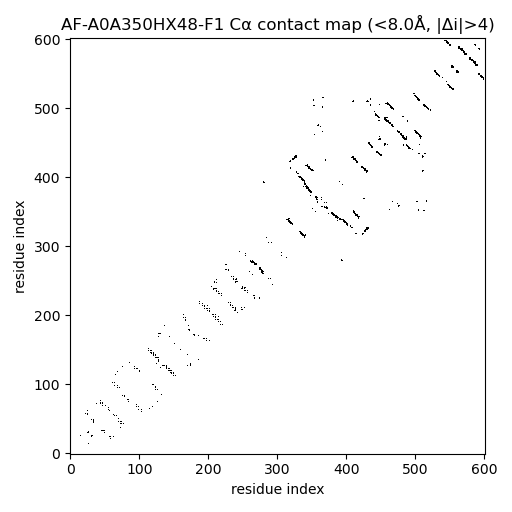P A CA 1
ATOM 984 C C . ASP A 1 126 ? 11.823 -1.642 -33.418 1.00 90.06 126 ASP A C 1
ATOM 986 O O . ASP A 1 126 ? 10.769 -1.379 -32.837 1.00 90.06 126 ASP A O 1
ATOM 990 N N . PHE A 1 127 ? 11.849 -2.261 -34.598 1.00 90.19 127 PHE A N 1
ATOM 991 C CA . PHE A 1 127 ? 10.659 -2.699 -35.319 1.00 90.19 127 PHE A CA 1
ATOM 992 C C . PHE A 1 127 ? 9.846 -3.700 -34.487 1.00 90.19 127 PHE A C 1
ATOM 994 O O . PHE A 1 127 ? 8.642 -3.511 -34.273 1.00 90.19 127 PHE A O 1
ATOM 1001 N N . TRP A 1 128 ? 10.503 -4.739 -33.965 1.00 87.50 128 TRP A N 1
ATOM 1002 C CA . TRP A 1 128 ? 9.838 -5.777 -33.179 1.00 87.50 128 TRP A CA 1
ATOM 1003 C C . TRP A 1 128 ? 9.403 -5.296 -31.795 1.00 87.50 128 TRP A C 1
ATOM 1005 O O . TRP A 1 128 ? 8.426 -5.820 -31.261 1.00 87.50 128 TRP A O 1
ATOM 1015 N N . TRP A 1 129 ? 10.091 -4.315 -31.205 1.00 84.00 129 TRP A N 1
ATOM 1016 C CA . TRP A 1 129 ? 9.793 -3.847 -29.851 1.00 84.00 129 TRP A CA 1
ATOM 1017 C C . TRP A 1 129 ? 8.827 -2.663 -29.793 1.00 84.00 129 TRP A C 1
ATOM 1019 O O . TRP A 1 129 ? 7.944 -2.619 -28.935 1.00 84.00 129 TRP A O 1
ATOM 1029 N N . ARG A 1 130 ? 8.988 -1.685 -30.689 1.00 77.38 130 ARG A N 1
ATOM 1030 C CA . ARG A 1 130 ? 8.354 -0.363 -30.566 1.00 77.38 130 ARG A CA 1
ATOM 1031 C C . ARG A 1 130 ? 7.116 -0.180 -31.438 1.00 77.38 130 ARG A C 1
ATOM 1033 O O . ARG A 1 130 ? 6.440 0.842 -31.303 1.00 77.38 130 ARG A O 1
ATOM 1040 N N . THR A 1 131 ? 6.759 -1.140 -32.286 1.00 75.50 131 THR A N 1
ATOM 1041 C CA . THR A 1 131 ? 5.520 -1.071 -33.073 1.00 75.50 131 THR A CA 1
ATOM 1042 C C . THR A 1 131 ? 4.288 -1.446 -32.230 1.00 75.50 131 THR A C 1
ATOM 1044 O O . THR A 1 131 ? 4.340 -2.264 -31.315 1.00 75.50 131 THR A O 1
ATOM 1047 N N . ARG A 1 132 ? 3.150 -0.788 -32.502 1.00 60.78 132 ARG A N 1
ATOM 1048 C CA . ARG A 1 132 ? 1.950 -0.732 -31.632 1.00 60.78 132 ARG A CA 1
ATOM 1049 C C . ARG A 1 132 ? 1.227 -2.081 -31.440 1.00 60.78 132 ARG A C 1
ATOM 1051 O O . ARG A 1 132 ? 0.363 -2.200 -30.573 1.00 60.78 132 ARG A O 1
ATOM 1058 N N . GLN A 1 133 ? 1.569 -3.098 -32.231 1.00 58.81 133 GLN A N 1
ATOM 1059 C CA . GLN A 1 133 ? 0.991 -4.440 -32.162 1.00 58.81 133 GLN A CA 1
ATOM 1060 C C . GLN A 1 133 ? 1.823 -5.327 -31.227 1.00 58.81 133 GLN A C 1
ATOM 1062 O O . GLN A 1 133 ? 2.613 -6.120 -31.710 1.00 58.81 133 GLN A O 1
ATOM 1067 N N . ARG A 1 134 ? 1.669 -5.151 -29.903 1.00 56.69 134 ARG A N 1
ATOM 1068 C CA . ARG A 1 134 ? 2.306 -5.938 -28.814 1.00 56.69 134 ARG A CA 1
ATOM 1069 C C . ARG A 1 134 ? 3.742 -6.408 -29.129 1.00 56.69 134 ARG A C 1
ATOM 1071 O O . ARG A 1 134 ? 3.925 -7.470 -29.712 1.00 56.69 134 ARG A O 1
ATOM 1078 N N . GLY A 1 135 ? 4.742 -5.642 -28.681 1.00 67.75 135 GLY A N 1
ATOM 1079 C CA . GLY A 1 135 ? 6.163 -5.900 -28.940 1.00 67.75 135 GLY A CA 1
ATOM 1080 C C . GLY A 1 135 ? 6.582 -7.372 -28.797 1.00 67.75 135 GLY A C 1
ATOM 1081 O O . GLY A 1 135 ? 6.381 -8.004 -27.758 1.00 67.75 135 GLY A O 1
ATOM 1082 N N . TYR A 1 136 ? 7.190 -7.915 -29.851 1.00 82.88 136 TYR A N 1
ATOM 1083 C CA . TYR A 1 136 ? 7.672 -9.292 -29.940 1.00 82.88 136 TYR A CA 1
ATOM 1084 C C . TYR A 1 136 ? 9.044 -9.387 -29.266 1.00 82.88 136 TYR A C 1
ATOM 1086 O O . TYR A 1 136 ? 10.074 -9.489 -29.932 1.00 82.88 136 TYR A O 1
ATOM 1094 N N . TRP A 1 137 ? 9.057 -9.339 -27.931 1.00 85.00 137 TRP A N 1
ATOM 1095 C CA . TRP A 1 137 ? 10.284 -9.222 -27.132 1.00 85.00 137 TRP A CA 1
ATOM 1096 C C . TRP A 1 137 ? 11.364 -10.247 -27.489 1.00 85.00 137 TRP A C 1
ATOM 1098 O O . TRP A 1 137 ? 12.520 -9.875 -27.623 1.00 85.00 137 TRP A O 1
ATOM 1108 N N . SER A 1 138 ? 11.009 -11.521 -27.684 1.00 86.88 138 SER A N 1
ATOM 1109 C CA . SER A 1 138 ? 11.996 -12.559 -28.020 1.00 86.88 138 SER A CA 1
ATOM 1110 C C . SER A 1 138 ? 12.750 -12.248 -29.320 1.00 86.88 138 SER A C 1
ATOM 1112 O O . SER A 1 138 ? 13.970 -12.388 -29.361 1.00 86.88 138 SER A O 1
ATOM 1114 N N . LYS A 1 139 ? 12.046 -11.759 -30.350 1.00 88.88 139 LYS A N 1
ATOM 1115 C CA . LYS A 1 139 ? 12.675 -11.322 -31.601 1.00 88.88 139 LYS A CA 1
ATOM 1116 C C . LYS A 1 139 ? 13.454 -10.030 -31.412 1.00 88.88 139 LYS A C 1
ATOM 1118 O O . LYS A 1 139 ? 14.609 -9.952 -31.808 1.00 88.88 139 LYS A O 1
ATOM 1123 N N . ALA A 1 140 ? 12.848 -9.037 -30.763 1.00 90.44 140 ALA A N 1
ATOM 1124 C CA . ALA A 1 140 ? 13.508 -7.765 -30.506 1.00 90.44 140 ALA A CA 1
ATOM 1125 C C . ALA A 1 140 ? 14.833 -7.946 -29.755 1.00 90.44 140 ALA A C 1
ATOM 1127 O O . ALA A 1 140 ? 15.850 -7.397 -30.165 1.00 90.44 140 ALA A O 1
ATOM 1128 N N . TRP A 1 141 ? 14.829 -8.763 -28.699 1.00 92.00 141 TRP A N 1
ATOM 1129 C CA . TRP A 1 141 ? 16.010 -9.056 -27.902 1.00 92.00 141 TRP A CA 1
ATOM 1130 C C . TRP A 1 141 ? 17.091 -9.765 -28.717 1.00 92.00 141 TRP A C 1
ATOM 1132 O O . TRP A 1 141 ? 18.242 -9.356 -28.626 1.00 92.00 141 TRP A O 1
ATOM 1142 N N . LYS A 1 142 ? 16.737 -10.740 -29.572 1.00 93.69 142 LYS A N 1
ATOM 1143 C CA . LYS A 1 142 ? 17.694 -11.389 -30.491 1.00 93.69 142 LYS A CA 1
ATOM 1144 C C . LYS A 1 142 ? 18.476 -10.349 -31.304 1.00 93.69 142 LYS A C 1
ATOM 1146 O O . LYS A 1 142 ? 19.700 -10.425 -31.383 1.00 93.69 142 LYS A O 1
ATOM 1151 N N . HIS A 1 143 ? 17.789 -9.366 -31.890 1.00 95.44 143 HIS A N 1
ATOM 1152 C CA . HIS A 1 143 ? 18.467 -8.332 -32.675 1.00 95.44 143 HIS A CA 1
ATOM 1153 C C . HIS A 1 143 ? 19.185 -7.300 -31.797 1.00 95.44 143 HIS A C 1
ATOM 1155 O O . HIS A 1 143 ? 20.316 -6.942 -32.109 1.00 95.44 143 HIS A O 1
ATOM 1161 N N . TYR A 1 144 ? 18.595 -6.853 -30.684 1.00 95.19 144 TYR A N 1
ATOM 1162 C CA . TYR A 1 144 ? 19.266 -5.924 -29.771 1.00 95.19 144 TYR A CA 1
ATOM 1163 C C . TYR A 1 144 ? 20.548 -6.514 -29.180 1.00 95.19 144 TYR A C 1
ATOM 1165 O O . TYR A 1 144 ? 21.560 -5.826 -29.153 1.00 95.19 144 TYR A O 1
ATOM 1173 N N . GLU A 1 145 ? 20.547 -7.777 -28.758 1.00 95.81 145 GLU A N 1
ATOM 1174 C CA . GLU A 1 145 ? 21.740 -8.461 -28.253 1.00 95.81 145 GLU A CA 1
ATOM 1175 C C . GLU A 1 145 ? 22.846 -8.515 -29.312 1.00 95.81 145 GLU A C 1
ATOM 1177 O O . GLU A 1 145 ? 23.996 -8.181 -29.023 1.00 95.81 145 GLU A O 1
ATOM 1182 N N . LYS A 1 146 ? 22.495 -8.848 -30.560 1.00 95.81 146 LYS A N 1
ATOM 1183 C CA . LYS A 1 146 ? 23.455 -8.845 -31.666 1.00 95.81 146 LYS A CA 1
ATOM 1184 C C . LYS A 1 146 ? 23.994 -7.442 -31.956 1.00 95.81 146 LYS A C 1
ATOM 1186 O O . LYS A 1 146 ? 25.206 -7.277 -32.047 1.00 95.81 146 LYS A O 1
ATOM 1191 N N . ALA A 1 147 ? 23.134 -6.425 -32.003 1.00 96.44 147 ALA A N 1
ATOM 1192 C CA . ALA A 1 147 ? 23.554 -5.034 -32.171 1.00 96.44 147 ALA A CA 1
ATOM 1193 C C . ALA A 1 147 ? 24.478 -4.564 -31.033 1.00 96.44 147 ALA A C 1
ATOM 1195 O O . ALA A 1 147 ? 25.495 -3.933 -31.299 1.00 96.44 147 ALA A O 1
ATOM 1196 N N . LEU A 1 148 ? 24.173 -4.903 -29.774 1.00 97.31 148 LEU A N 1
ATOM 1197 C CA . LEU A 1 148 ? 25.015 -4.573 -28.618 1.00 97.31 148 LEU A CA 1
ATOM 1198 C C . LEU A 1 148 ? 26.406 -5.210 -28.728 1.00 97.31 148 LEU A C 1
ATOM 1200 O O . LEU A 1 148 ? 27.396 -4.543 -28.433 1.00 97.31 148 LEU A O 1
ATOM 1204 N N . ASN A 1 149 ? 26.488 -6.469 -29.168 1.00 95.69 149 ASN A N 1
ATOM 1205 C CA . ASN A 1 149 ? 27.763 -7.157 -29.375 1.00 95.69 149 ASN A CA 1
ATOM 1206 C C . ASN A 1 149 ? 28.571 -6.530 -30.520 1.00 95.69 149 ASN A C 1
ATOM 1208 O O . ASN A 1 149 ? 29.765 -6.301 -30.359 1.00 95.69 149 ASN A O 1
ATOM 1212 N N . LEU A 1 150 ? 27.926 -6.199 -31.642 1.00 93.94 150 LEU A N 1
ATOM 1213 C CA . LEU A 1 150 ? 28.587 -5.562 -32.786 1.00 93.94 150 LEU A CA 1
ATOM 1214 C C . LEU A 1 150 ? 29.085 -4.152 -32.442 1.00 93.94 150 LEU A C 1
ATOM 1216 O O . LEU A 1 150 ? 30.236 -3.820 -32.719 1.00 93.94 150 LEU A O 1
ATOM 1220 N N . TRP A 1 151 ? 28.269 -3.342 -31.757 1.00 94.56 151 TRP A N 1
ATOM 1221 C CA . TRP A 1 15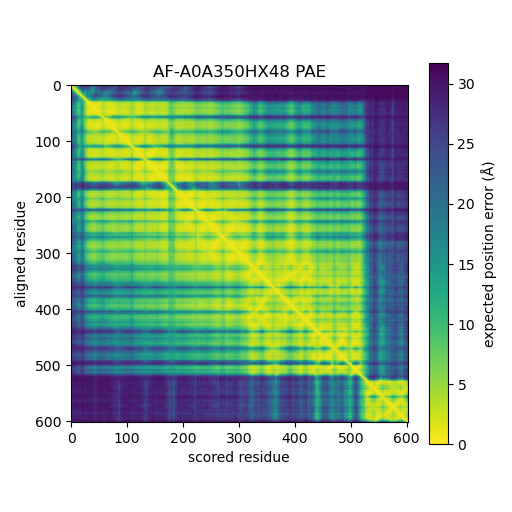1 ? 28.697 -2.026 -31.273 1.00 94.56 151 TRP A CA 1
ATOM 1222 C C . TRP A 1 151 ? 29.836 -2.129 -30.257 1.00 94.56 151 TRP A C 1
ATOM 1224 O O . TRP A 1 151 ? 30.747 -1.309 -30.295 1.00 94.56 151 TRP A O 1
ATOM 1234 N N . ALA A 1 152 ? 29.835 -3.143 -29.388 1.00 92.75 152 ALA A N 1
ATOM 1235 C CA . ALA A 1 152 ? 30.930 -3.369 -28.444 1.00 92.75 152 ALA A CA 1
ATOM 1236 C C . ALA A 1 152 ? 32.262 -3.739 -29.126 1.00 92.75 152 ALA A C 1
ATOM 1238 O O . ALA A 1 152 ? 33.315 -3.524 -28.527 1.00 92.75 152 ALA A O 1
ATOM 1239 N N . SER A 1 153 ? 32.218 -4.259 -30.357 1.00 90.19 153 SER A N 1
ATOM 1240 C CA . SER A 1 153 ? 33.394 -4.591 -31.175 1.00 90.19 153 SER A CA 1
ATOM 1241 C C . SER A 1 153 ? 33.833 -3.458 -32.116 1.00 90.19 153 SER A C 1
ATOM 1243 O O . SER A 1 153 ? 34.859 -3.582 -32.780 1.00 90.19 153 SER A O 1
ATOM 1245 N N . SER A 1 154 ? 33.076 -2.358 -32.199 1.00 88.00 154 SER A N 1
ATOM 1246 C CA . SER A 1 154 ? 33.388 -1.231 -33.086 1.00 88.00 154 SER A CA 1
ATOM 1247 C C . SER A 1 154 ? 34.646 -0.484 -32.634 1.00 88.00 154 SER A C 1
ATOM 1249 O O . SER A 1 154 ? 34.812 -0.165 -31.456 1.00 88.00 154 SER A O 1
ATOM 1251 N N . SER A 1 155 ? 35.505 -0.130 -33.593 1.00 87.12 155 SER A N 1
ATOM 1252 C CA . SER A 1 155 ? 36.684 0.716 -33.368 1.00 87.12 155 SER A CA 1
ATOM 1253 C C . SER A 1 155 ? 36.324 2.180 -33.077 1.00 87.12 155 SER A C 1
ATOM 1255 O O . SER A 1 155 ? 37.077 2.874 -32.391 1.00 87.12 155 SER A O 1
ATOM 1257 N N . ASP A 1 156 ? 35.156 2.649 -33.532 1.00 89.00 156 ASP A N 1
ATOM 1258 C CA . ASP A 1 156 ? 34.613 3.958 -33.155 1.00 89.00 156 ASP A CA 1
ATOM 1259 C C . ASP A 1 156 ? 33.932 3.879 -31.783 1.00 89.00 156 ASP A C 1
ATOM 1261 O O . ASP A 1 156 ? 32.742 3.573 -31.659 1.00 89.00 156 ASP A O 1
ATOM 1265 N N . VAL A 1 157 ? 34.712 4.160 -30.738 1.00 89.69 157 VAL A N 1
ATOM 1266 C CA . VAL A 1 157 ? 34.287 4.075 -29.333 1.00 89.69 157 VAL A CA 1
ATOM 1267 C C . VAL A 1 157 ? 33.194 5.089 -28.984 1.00 89.69 157 VAL A C 1
ATOM 1269 O O . VAL A 1 157 ? 32.347 4.813 -28.131 1.00 89.69 157 VAL A O 1
ATOM 1272 N N . ASN A 1 158 ? 33.206 6.276 -29.596 1.00 90.69 158 ASN A N 1
ATOM 1273 C CA . ASN A 1 158 ? 32.242 7.322 -29.256 1.00 90.69 158 ASN A CA 1
ATOM 1274 C C . ASN A 1 158 ? 30.869 6.989 -29.832 1.00 90.69 158 ASN A C 1
ATOM 1276 O O . ASN A 1 158 ? 29.885 7.010 -29.088 1.00 90.69 158 ASN A O 1
ATOM 1280 N N . LEU A 1 159 ? 30.827 6.593 -31.106 1.00 89.25 159 LEU A N 1
ATOM 1281 C CA . LEU A 1 159 ? 29.600 6.127 -31.739 1.00 89.25 159 LEU A CA 1
ATOM 1282 C C . LEU A 1 159 ? 29.080 4.851 -31.065 1.00 89.25 159 LEU A C 1
ATOM 1284 O O . LEU A 1 159 ? 27.893 4.759 -30.752 1.00 89.25 159 LEU A O 1
ATOM 1288 N N . ALA A 1 160 ? 29.967 3.897 -30.763 1.00 92.25 160 ALA A N 1
ATOM 1289 C CA . ALA A 1 160 ? 29.609 2.674 -30.050 1.00 92.25 160 ALA A CA 1
ATOM 1290 C C . ALA A 1 160 ? 28.953 2.962 -28.695 1.00 92.25 160 ALA A C 1
ATOM 1292 O O . ALA A 1 160 ? 27.927 2.367 -28.371 1.00 92.25 160 ALA A O 1
ATOM 1293 N N . ARG A 1 161 ? 29.508 3.897 -27.909 1.00 94.25 161 ARG A N 1
ATOM 1294 C CA . ARG A 1 161 ? 28.937 4.307 -26.618 1.00 94.25 161 ARG A CA 1
ATOM 1295 C C . ARG A 1 161 ? 27.528 4.861 -26.786 1.00 94.25 161 ARG A C 1
ATOM 1297 O O . ARG A 1 161 ? 26.626 4.433 -26.067 1.00 94.25 161 ARG A O 1
ATOM 1304 N N . GLU A 1 162 ? 27.351 5.806 -27.705 1.00 94.25 162 GLU A N 1
ATOM 1305 C CA . GLU A 1 162 ? 26.055 6.433 -27.975 1.00 94.25 162 GLU A CA 1
ATOM 1306 C C . GLU A 1 162 ? 25.009 5.381 -28.360 1.00 94.25 162 GLU A C 1
ATOM 1308 O O . GLU A 1 162 ? 23.932 5.312 -27.764 1.00 94.25 162 GLU A O 1
ATOM 1313 N N . ARG A 1 163 ? 25.356 4.505 -29.307 1.00 94.94 163 ARG A N 1
ATOM 1314 C CA . ARG A 1 163 ? 24.458 3.477 -29.842 1.00 94.94 163 ARG A CA 1
ATOM 1315 C C . ARG A 1 163 ? 24.130 2.392 -28.827 1.00 94.94 163 ARG A C 1
ATOM 1317 O O . ARG A 1 163 ? 22.965 2.024 -28.678 1.00 94.94 163 ARG A O 1
ATOM 1324 N N . TYR A 1 164 ? 25.124 1.925 -28.075 1.00 96.56 164 TYR A N 1
ATOM 1325 C CA . TYR A 1 164 ? 24.919 0.935 -27.021 1.00 96.56 164 TYR A CA 1
ATOM 1326 C C . TYR A 1 164 ? 23.930 1.455 -25.977 1.00 96.56 164 TYR A C 1
ATOM 1328 O O . TYR A 1 164 ? 22.965 0.772 -25.630 1.00 96.56 164 TYR A O 1
ATOM 1336 N N . LEU A 1 165 ? 24.136 2.683 -25.494 1.00 95.31 165 LEU A N 1
ATOM 1337 C CA . LEU A 1 165 ? 23.232 3.289 -24.527 1.00 95.31 165 LEU A CA 1
ATOM 1338 C C . LEU A 1 165 ? 21.831 3.508 -25.123 1.00 95.31 165 LEU A C 1
ATOM 1340 O O . LEU A 1 165 ? 20.843 3.156 -24.476 1.00 95.31 165 LEU A O 1
ATOM 1344 N N . ALA A 1 166 ? 21.738 3.970 -26.376 1.00 93.19 166 ALA A N 1
ATOM 1345 C CA . ALA A 1 166 ? 20.473 4.126 -27.093 1.00 93.19 166 ALA A CA 1
ATOM 1346 C C . ALA A 1 166 ? 19.656 2.832 -27.156 1.00 93.19 166 ALA A C 1
ATOM 1348 O O . ALA A 1 166 ? 18.443 2.856 -26.921 1.00 93.19 166 ALA A O 1
ATOM 1349 N N . ILE A 1 167 ? 20.307 1.701 -27.429 1.00 93.56 167 ILE A N 1
ATOM 1350 C CA . ILE A 1 167 ? 19.663 0.386 -27.418 1.00 93.56 167 ILE A CA 1
ATOM 1351 C C . ILE A 1 167 ? 19.166 0.042 -26.013 1.00 93.56 167 ILE A C 1
ATOM 1353 O O . ILE A 1 167 ? 18.003 -0.332 -25.870 1.00 93.56 167 ILE A O 1
ATOM 1357 N N . VAL A 1 168 ? 19.999 0.204 -24.978 1.00 92.38 168 VAL A N 1
ATOM 1358 C CA . VAL A 1 168 ? 19.611 -0.101 -23.589 1.00 92.38 168 VAL A CA 1
ATOM 1359 C C . VAL A 1 168 ? 18.386 0.708 -23.174 1.00 92.38 168 VAL A C 1
ATOM 1361 O O . VAL A 1 168 ? 17.415 0.132 -22.683 1.00 92.38 168 VAL A O 1
ATOM 1364 N N . TRP A 1 169 ? 18.379 2.019 -23.427 1.00 89.62 169 TRP A N 1
ATOM 1365 C CA . TRP A 1 169 ? 17.228 2.863 -23.113 1.00 89.62 169 TRP A CA 1
ATOM 1366 C C . TRP A 1 169 ? 15.985 2.367 -23.853 1.00 89.62 169 TRP A C 1
ATOM 1368 O O . TRP A 1 169 ? 14.990 2.036 -23.213 1.00 89.62 169 TRP A O 1
ATOM 1378 N N . LYS A 1 170 ? 16.046 2.205 -25.180 1.00 87.44 170 LYS A N 1
ATOM 1379 C CA . LYS A 1 170 ? 14.900 1.741 -25.983 1.00 87.44 170 LYS A CA 1
ATOM 1380 C C . LYS A 1 170 ? 14.375 0.374 -25.537 1.00 87.44 170 LYS A C 1
ATOM 1382 O O . LYS A 1 170 ? 13.165 0.216 -25.394 1.00 87.44 170 LYS A O 1
ATOM 1387 N N . ALA A 1 171 ? 15.257 -0.584 -25.260 1.00 87.00 171 ALA A N 1
ATOM 1388 C CA . ALA A 1 171 ? 14.886 -1.928 -24.822 1.00 87.00 171 ALA A CA 1
ATOM 1389 C C . ALA A 1 171 ? 14.140 -1.924 -23.476 1.00 87.00 171 ALA A C 1
ATOM 1391 O O . ALA A 1 171 ? 13.303 -2.789 -23.225 1.00 87.00 171 ALA A O 1
ATOM 1392 N N . THR A 1 172 ? 14.395 -0.930 -22.622 1.00 81.38 172 THR A N 1
ATOM 1393 C CA . THR A 1 172 ? 13.730 -0.798 -21.316 1.00 81.38 172 THR A CA 1
ATOM 1394 C C . THR A 1 172 ? 12.387 -0.053 -21.343 1.00 81.38 172 THR A C 1
ATOM 1396 O O . THR A 1 172 ? 11.685 -0.066 -20.331 1.00 81.38 172 THR A O 1
ATOM 1399 N N . TYR A 1 173 ? 11.966 0.516 -22.486 1.00 72.81 173 TYR A N 1
ATOM 1400 C CA . TYR A 1 173 ? 10.681 1.225 -22.638 1.00 72.81 173 TYR A CA 1
ATOM 1401 C C . TYR A 1 173 ? 9.799 0.630 -23.741 1.00 72.81 173 TYR A C 1
ATOM 1403 O O . TYR A 1 173 ? 10.184 0.605 -24.905 1.00 72.81 173 TYR A O 1
ATOM 1411 N N . SER A 1 174 ? 8.570 0.219 -23.404 1.00 57.31 174 SER A N 1
ATOM 1412 C CA . SER A 1 174 ? 7.563 -0.167 -24.410 1.00 57.31 174 SER A CA 1
ATOM 1413 C C . SER A 1 174 ? 6.780 1.053 -24.916 1.00 57.31 174 SER A C 1
ATOM 1415 O O . SER A 1 174 ? 6.460 1.954 -24.142 1.00 57.31 174 SER A O 1
ATOM 1417 N N . SER A 1 175 ? 6.416 1.083 -26.200 1.00 50.78 175 SER A N 1
ATOM 1418 C CA . SER A 1 175 ? 5.764 2.225 -26.867 1.00 50.78 175 SER A CA 1
ATOM 1419 C C . SER A 1 175 ? 4.286 2.468 -26.497 1.00 50.78 175 SER A C 1
ATOM 1421 O O . SER A 1 175 ? 3.621 3.274 -27.146 1.00 50.78 175 SER A O 1
ATOM 1423 N N . GLY A 1 176 ? 3.757 1.807 -25.458 1.00 47.75 176 GLY A N 1
ATOM 1424 C CA . GLY A 1 176 ? 2.336 1.873 -25.087 1.00 47.75 176 GLY A CA 1
ATOM 1425 C C . GLY A 1 176 ? 2.019 1.858 -23.589 1.00 47.75 176 GLY A C 1
ATOM 1426 O O . GLY A 1 176 ? 0.852 1.706 -23.238 1.00 47.75 176 GLY A O 1
ATOM 1427 N N . GLY A 1 177 ? 3.011 2.000 -22.706 1.00 42.78 177 GLY A N 1
ATOM 1428 C CA . GLY A 1 177 ? 2.822 1.939 -21.252 1.00 42.78 177 GLY A CA 1
ATOM 1429 C C . GLY A 1 177 ? 3.438 3.130 -20.525 1.00 42.78 177 GLY A C 1
ATOM 1430 O O . GLY A 1 177 ? 4.392 3.735 -21.006 1.00 42.78 177 GLY A O 1
ATOM 1431 N N . SER A 1 178 ? 2.871 3.462 -19.364 1.00 42.16 178 SER A N 1
ATOM 1432 C CA . SER A 1 178 ? 3.424 4.399 -18.381 1.00 42.16 178 SER A CA 1
ATOM 1433 C C . SER A 1 178 ? 4.933 4.187 -18.184 1.00 42.16 178 SER A C 1
ATOM 1435 O O . SER A 1 178 ? 5.423 3.067 -18.277 1.00 42.16 178 SER A O 1
ATOM 1437 N N . TYR A 1 179 ? 5.664 5.245 -17.809 1.00 46.50 179 TYR A N 1
ATOM 1438 C CA . TYR A 1 179 ? 7.079 5.237 -17.366 1.00 46.50 179 TYR A CA 1
ATOM 1439 C C . TYR A 1 179 ? 7.399 4.266 -16.202 1.00 46.50 179 TYR A C 1
ATOM 1441 O O . TYR A 1 179 ? 8.483 4.299 -15.622 1.00 46.50 179 TYR A O 1
ATOM 1449 N N . GLN A 1 180 ? 6.448 3.425 -15.813 1.00 46.25 180 GLN A N 1
ATOM 1450 C CA . GLN A 1 180 ? 6.675 2.278 -14.966 1.00 46.25 180 GLN A CA 1
ATOM 1451 C C . GLN A 1 180 ? 7.448 1.265 -15.802 1.00 46.25 180 GLN A C 1
ATOM 1453 O O . GLN A 1 180 ? 6.884 0.571 -16.646 1.00 46.25 180 GLN A O 1
ATOM 1458 N N . PHE A 1 181 ? 8.751 1.181 -15.544 1.00 49.31 181 PHE A N 1
ATOM 1459 C CA . PHE A 1 181 ? 9.507 -0.042 -15.758 1.00 49.31 181 PHE A CA 1
ATOM 1460 C C . PHE A 1 181 ? 8.682 -1.174 -15.134 1.00 49.31 181 PHE A C 1
ATOM 1462 O O . PHE A 1 181 ? 8.652 -1.343 -13.916 1.00 49.31 181 PHE A O 1
ATOM 1469 N N . SER A 1 182 ? 7.896 -1.864 -15.960 1.00 43.03 182 SER A N 1
ATOM 1470 C CA . SER A 1 182 ? 7.105 -3.015 -15.553 1.00 43.03 182 SER A CA 1
ATOM 1471 C C . SER A 1 182 ? 8.111 -4.131 -15.308 1.00 43.03 182 SER A C 1
ATOM 1473 O O . SER A 1 182 ? 8.473 -4.909 -16.194 1.00 43.03 182 SER A O 1
ATOM 1475 N N . SER A 1 183 ? 8.627 -4.131 -14.082 1.00 44.28 183 SER A N 1
ATOM 1476 C CA . SER A 1 183 ? 9.617 -5.040 -13.511 1.00 44.28 183 SER A CA 1
ATOM 1477 C C . SER A 1 183 ? 9.203 -6.511 -13.554 1.00 44.28 183 SER A C 1
ATOM 1479 O O . SER A 1 183 ? 9.991 -7.376 -13.185 1.00 44.28 183 SER A O 1
ATOM 1481 N N . ALA A 1 184 ? 7.994 -6.823 -14.022 1.00 44.28 184 ALA A N 1
ATOM 1482 C CA . ALA A 1 184 ? 7.494 -8.184 -14.044 1.00 44.28 184 ALA A CA 1
ATOM 1483 C C . ALA A 1 184 ? 7.937 -9.000 -15.273 1.00 44.28 184 ALA A C 1
ATOM 1485 O O . ALA A 1 184 ? 8.081 -10.207 -15.128 1.00 44.28 184 ALA A O 1
ATOM 1486 N N . PHE A 1 185 ? 8.176 -8.405 -16.457 1.00 50.47 185 PHE A N 1
ATOM 1487 C CA . PHE A 1 185 ? 8.353 -9.218 -17.683 1.00 50.47 185 PHE A CA 1
ATOM 1488 C C . PHE A 1 185 ? 9.605 -8.953 -18.535 1.00 50.47 185 PHE A C 1
ATOM 1490 O O . PHE A 1 185 ? 10.216 -9.917 -18.986 1.00 50.47 185 PHE A O 1
ATOM 1497 N N . HIS A 1 186 ? 10.034 -7.704 -18.755 1.0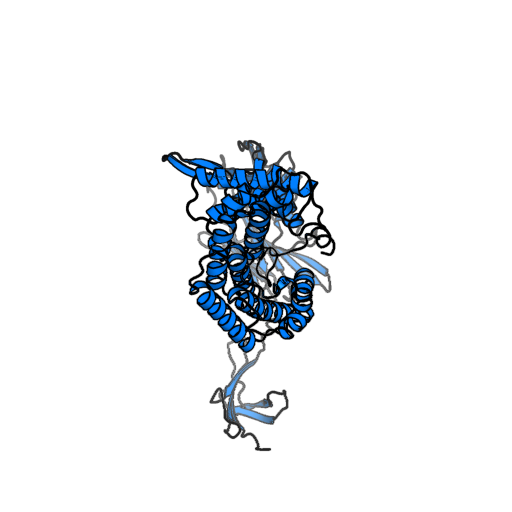0 55.28 186 HIS A N 1
ATOM 1498 C CA . HIS A 1 186 ? 11.104 -7.426 -19.740 1.00 55.28 186 HIS A CA 1
ATOM 1499 C C . HIS A 1 186 ? 12.431 -6.987 -19.111 1.00 55.28 186 HIS A C 1
ATOM 1501 O O . HIS A 1 186 ? 13.494 -7.412 -19.555 1.00 55.28 186 HIS A O 1
ATOM 1507 N N . GLY A 1 187 ? 12.388 -6.238 -18.005 1.00 54.44 187 GLY A N 1
ATOM 1508 C CA . GLY A 1 187 ? 13.588 -5.844 -17.260 1.00 54.44 187 GLY A CA 1
ATOM 1509 C C . GLY A 1 187 ? 14.404 -7.018 -16.710 1.00 54.44 187 GLY A C 1
ATOM 1510 O O . GLY A 1 187 ? 15.626 -6.942 -16.638 1.00 54.44 187 GLY A O 1
ATOM 1511 N N . ASN A 1 188 ? 13.734 -8.127 -16.384 1.00 63.03 188 ASN A N 1
ATOM 1512 C CA . ASN A 1 188 ? 14.379 -9.356 -15.906 1.00 63.03 188 ASN A CA 1
ATOM 1513 C C . ASN A 1 188 ? 14.924 -10.221 -17.047 1.00 63.03 188 ASN A C 1
ATOM 1515 O O . ASN A 1 188 ? 15.729 -11.115 -16.797 1.00 63.03 188 ASN A O 1
ATOM 1519 N N . ALA A 1 189 ? 14.483 -9.965 -18.282 1.00 76.25 189 ALA A N 1
ATOM 1520 C CA . ALA A 1 189 ? 14.925 -10.694 -19.461 1.00 76.25 189 ALA A CA 1
ATOM 1521 C C . ALA A 1 189 ? 16.249 -10.148 -20.020 1.00 76.25 189 ALA A C 1
ATOM 1523 O O . ALA A 1 189 ? 16.981 -10.891 -20.666 1.00 76.25 189 ALA A O 1
ATOM 1524 N N . ILE A 1 190 ? 16.582 -8.880 -19.747 1.00 87.88 190 ILE A N 1
ATOM 1525 C CA . ILE A 1 190 ? 17.878 -8.297 -20.114 1.00 87.88 190 ILE A CA 1
ATOM 1526 C C . ILE A 1 190 ? 18.964 -8.804 -19.139 1.00 87.88 190 ILE A C 1
ATOM 1528 O O . ILE A 1 190 ? 18.825 -8.651 -17.918 1.00 87.88 190 ILE A O 1
ATOM 1532 N N . PRO A 1 191 ? 20.079 -9.382 -19.625 1.00 91.12 191 PRO A N 1
ATOM 1533 C CA . PRO A 1 191 ? 21.189 -9.799 -18.774 1.00 91.12 191 PRO A CA 1
ATOM 1534 C C . PRO A 1 191 ? 21.796 -8.626 -17.989 1.00 91.12 191 PRO A C 1
ATOM 1536 O O . PRO A 1 191 ? 22.086 -7.576 -18.555 1.00 91.12 191 PRO A O 1
ATOM 1539 N N . VAL A 1 192 ? 22.090 -8.815 -16.694 1.00 90.44 192 VAL A N 1
ATOM 1540 C CA . VAL A 1 192 ? 22.675 -7.758 -15.833 1.00 90.44 192 VAL A CA 1
ATOM 1541 C C . VAL A 1 192 ? 23.970 -7.171 -16.399 1.00 90.44 192 VAL A C 1
ATOM 1543 O O . VAL A 1 192 ? 24.191 -5.969 -16.271 1.00 90.44 192 VAL A O 1
ATOM 1546 N N . LYS A 1 193 ? 24.777 -7.978 -17.100 1.00 93.88 193 LYS A N 1
ATOM 1547 C CA . LYS A 1 193 ? 26.007 -7.527 -17.770 1.00 93.88 193 LYS A CA 1
ATOM 1548 C C . LYS A 1 193 ? 25.759 -6.370 -18.747 1.00 93.88 193 LYS A C 1
ATOM 1550 O O . LYS A 1 193 ? 26.614 -5.504 -18.900 1.00 93.88 193 LYS A O 1
ATOM 1555 N N . VAL A 1 194 ? 24.581 -6.313 -19.369 1.00 95.62 194 VAL A N 1
ATOM 1556 C CA . VAL A 1 194 ? 24.216 -5.237 -20.298 1.00 95.62 194 VAL A CA 1
ATOM 1557 C C . VAL A 1 194 ? 24.087 -3.903 -19.562 1.00 95.62 194 VAL A C 1
ATOM 1559 O O . VAL A 1 194 ? 24.633 -2.902 -20.026 1.00 95.62 194 VAL A O 1
ATOM 1562 N N . PHE A 1 195 ? 23.457 -3.901 -18.383 1.00 94.50 195 PHE A N 1
ATOM 1563 C CA . PHE A 1 195 ? 23.367 -2.723 -17.516 1.00 94.50 195 PHE A CA 1
ATOM 1564 C C . PHE A 1 195 ? 24.717 -2.362 -16.883 1.00 94.50 195 PHE A C 1
ATOM 1566 O O . PHE A 1 195 ? 25.050 -1.186 -16.785 1.00 94.50 195 PHE A O 1
ATOM 1573 N N . GLU A 1 196 ? 25.534 -3.350 -16.503 1.00 95.88 196 GLU A N 1
ATOM 1574 C CA . GLU A 1 196 ? 26.898 -3.106 -16.008 1.00 95.88 196 GLU A CA 1
ATOM 1575 C C . GLU A 1 196 ? 27.768 -2.412 -17.062 1.00 95.88 196 GLU A C 1
ATOM 1577 O O . GLU A 1 196 ? 28.501 -1.477 -16.744 1.00 95.88 196 GLU A O 1
ATOM 1582 N N . ASN A 1 197 ? 27.671 -2.836 -18.322 1.00 97.06 197 ASN A N 1
ATOM 1583 C CA . ASN A 1 197 ? 28.342 -2.174 -19.435 1.00 97.06 197 ASN A CA 1
ATOM 1584 C C . ASN A 1 197 ? 27.811 -0.750 -19.638 1.00 97.06 197 ASN A C 1
ATOM 1586 O O . ASN A 1 197 ? 28.614 0.169 -19.768 1.00 97.06 197 ASN A O 1
ATOM 1590 N N . ALA A 1 198 ? 26.489 -0.546 -19.586 1.00 96.69 198 ALA A N 1
ATOM 1591 C CA . ALA A 1 198 ? 25.890 0.786 -19.683 1.00 96.69 198 ALA A CA 1
ATOM 1592 C C . ALA A 1 198 ? 26.428 1.737 -18.597 1.00 96.69 198 ALA A C 1
ATOM 1594 O O . ALA A 1 198 ? 26.826 2.858 -18.902 1.00 96.69 198 ALA A O 1
ATOM 1595 N N . VAL A 1 199 ? 26.529 1.273 -17.345 1.00 96.94 199 VAL A N 1
ATOM 1596 C CA . VAL A 1 199 ? 27.111 2.056 -16.239 1.00 96.94 199 VAL A CA 1
ATOM 1597 C C . VAL A 1 199 ? 28.583 2.396 -16.492 1.00 96.94 199 VAL A C 1
ATOM 1599 O O . VAL A 1 199 ? 29.004 3.509 -16.187 1.00 96.94 199 VAL A O 1
ATOM 1602 N N . LYS A 1 200 ? 29.368 1.472 -17.065 1.00 96.38 200 LYS A N 1
ATOM 1603 C CA . LYS A 1 200 ? 30.790 1.707 -17.380 1.00 96.38 200 LYS A CA 1
ATOM 1604 C C . LYS A 1 200 ? 30.993 2.754 -18.473 1.00 96.38 200 LYS A C 1
ATOM 1606 O O . LYS A 1 200 ? 31.967 3.498 -18.416 1.00 96.38 200 LYS A O 1
ATOM 1611 N N . ILE A 1 201 ? 30.117 2.783 -19.476 1.00 95.94 201 ILE A N 1
ATOM 1612 C CA . ILE A 1 201 ? 30.290 3.647 -20.650 1.00 95.94 201 ILE A CA 1
ATOM 1613 C C . ILE A 1 201 ? 29.559 4.989 -20.528 1.00 95.94 201 ILE A C 1
ATOM 1615 O O . ILE A 1 201 ? 29.919 5.918 -21.246 1.00 95.94 201 ILE A O 1
ATOM 1619 N N . ALA A 1 202 ? 28.575 5.122 -19.632 1.00 94.75 202 ALA A N 1
ATOM 1620 C CA . ALA A 1 202 ? 27.848 6.369 -19.406 1.00 94.75 202 ALA A CA 1
ATOM 1621 C C . ALA A 1 202 ? 28.767 7.482 -18.869 1.00 94.75 202 ALA A C 1
ATOM 1623 O O . ALA A 1 202 ? 29.393 7.352 -17.813 1.00 94.75 202 ALA A O 1
ATOM 1624 N N . SER A 1 203 ? 28.833 8.610 -19.580 1.00 90.00 203 SER A N 1
ATOM 1625 C CA . SER A 1 203 ? 29.709 9.740 -19.239 1.00 90.00 203 SER A CA 1
ATOM 1626 C C . SER A 1 203 ? 28.941 10.937 -18.674 1.00 90.00 203 SER A C 1
ATOM 1628 O O . SER A 1 203 ? 29.360 11.490 -17.648 1.00 90.00 203 SER A O 1
ATOM 1630 N N . ALA A 1 204 ? 27.814 11.304 -19.295 1.00 90.44 204 ALA A N 1
ATOM 1631 C CA . ALA A 1 204 ? 26.955 12.398 -18.856 1.00 90.44 204 ALA A CA 1
ATOM 1632 C C . ALA A 1 204 ? 26.296 12.088 -17.503 1.00 90.44 204 ALA A C 1
ATOM 1634 O O . ALA A 1 204 ? 26.016 10.934 -17.178 1.00 90.44 204 ALA A O 1
ATOM 1635 N N . SER A 1 205 ? 26.038 13.125 -16.699 1.00 89.69 205 SER A N 1
ATOM 1636 C CA . SER A 1 205 ? 25.451 12.951 -15.361 1.00 89.69 205 SER A CA 1
ATOM 1637 C C . SER A 1 205 ? 24.080 12.270 -15.411 1.00 89.69 205 SER A C 1
ATOM 1639 O O . SER A 1 205 ? 23.791 11.419 -14.573 1.00 89.69 205 SER A O 1
ATOM 1641 N N . GLU A 1 206 ? 23.252 12.629 -16.392 1.00 91.69 206 GLU A N 1
ATOM 1642 C CA . GLU A 1 206 ? 21.923 12.041 -16.571 1.00 91.69 206 GLU A CA 1
ATOM 1643 C C . GLU A 1 206 ? 22.014 10.571 -17.007 1.00 91.69 206 GLU A C 1
ATOM 1645 O O . GLU A 1 206 ? 21.369 9.718 -16.400 1.00 91.69 206 GLU A O 1
ATOM 1650 N N . ASP A 1 207 ? 22.889 10.245 -17.965 1.00 92.31 207 ASP A N 1
ATOM 1651 C CA . ASP A 1 207 ? 23.109 8.866 -18.425 1.00 92.31 207 ASP A CA 1
ATOM 1652 C C . ASP A 1 207 ? 23.643 7.969 -17.310 1.00 92.31 207 ASP A C 1
ATOM 1654 O O . ASP A 1 207 ? 23.207 6.827 -17.161 1.00 92.31 207 ASP A O 1
ATOM 1658 N N . LYS A 1 208 ? 24.567 8.489 -16.491 1.00 94.19 208 LYS A N 1
ATOM 1659 C CA . LYS A 1 208 ? 25.076 7.781 -15.311 1.00 94.19 208 LYS A CA 1
ATOM 1660 C C . LYS A 1 208 ? 23.952 7.479 -14.339 1.00 94.19 208 LYS A C 1
ATOM 1662 O O . LYS A 1 208 ? 23.894 6.363 -13.821 1.00 94.19 208 LYS A O 1
ATOM 1667 N N . SER A 1 209 ? 23.062 8.443 -14.109 1.00 94.25 209 SER A N 1
ATOM 1668 C CA . SER A 1 209 ? 21.912 8.223 -13.245 1.00 94.25 209 SER A CA 1
ATOM 1669 C C . SER A 1 209 ? 20.962 7.175 -13.822 1.00 94.25 209 SER A C 1
ATOM 1671 O O . SER A 1 209 ? 20.614 6.217 -13.131 1.00 94.25 209 SER A O 1
ATOM 1673 N N . HIS A 1 210 ? 20.622 7.293 -15.106 1.00 92.44 210 HIS A N 1
ATOM 1674 C CA . HIS A 1 210 ? 19.745 6.364 -15.809 1.00 92.44 210 HIS A CA 1
ATOM 1675 C C . HIS A 1 210 ? 20.292 4.929 -15.785 1.00 92.44 210 HIS A C 1
ATOM 1677 O O . HIS A 1 210 ? 19.597 4.006 -15.361 1.00 92.44 210 HIS A O 1
ATOM 1683 N N . ALA A 1 211 ? 21.553 4.730 -16.177 1.00 94.50 211 ALA A N 1
ATOM 1684 C CA . ALA A 1 211 ? 22.172 3.410 -16.224 1.00 94.50 211 ALA A CA 1
ATOM 1685 C C . ALA A 1 211 ? 22.245 2.757 -14.834 1.00 94.50 211 ALA A C 1
ATOM 1687 O O . ALA A 1 211 ? 21.956 1.568 -14.694 1.00 94.50 211 ALA A O 1
ATOM 1688 N N . ASN A 1 212 ? 22.583 3.530 -13.796 1.00 96.00 212 ASN A N 1
ATOM 1689 C CA . ASN A 1 212 ? 22.641 3.013 -12.430 1.00 96.00 212 ASN A CA 1
ATOM 1690 C C . ASN A 1 212 ? 21.253 2.725 -11.853 1.00 96.00 212 ASN A C 1
ATOM 1692 O O . ASN A 1 212 ? 21.083 1.720 -11.167 1.00 96.00 212 ASN A O 1
ATOM 1696 N N . PHE A 1 213 ? 20.247 3.541 -12.173 1.00 93.56 213 PHE A N 1
ATOM 1697 C CA . PHE A 1 213 ? 18.863 3.246 -11.822 1.00 93.56 213 PHE A CA 1
ATOM 1698 C C . PHE A 1 213 ? 18.422 1.910 -12.433 1.00 93.56 213 PHE A C 1
ATOM 1700 O O . PHE A 1 213 ? 17.973 1.026 -11.707 1.00 93.56 213 PHE A O 1
ATOM 1707 N N . LEU A 1 214 ? 18.633 1.709 -13.739 1.00 91.38 214 LEU A N 1
ATOM 1708 C CA . LEU A 1 214 ? 18.297 0.449 -14.412 1.00 91.38 214 LEU A CA 1
ATOM 1709 C C . LEU A 1 214 ? 19.047 -0.749 -13.816 1.00 91.38 214 LEU A C 1
ATOM 1711 O O . LEU A 1 214 ? 18.437 -1.794 -13.590 1.00 91.38 214 LEU A O 1
ATOM 1715 N N . LEU A 1 215 ? 20.340 -0.598 -13.508 1.00 93.44 215 LEU A N 1
ATOM 1716 C CA . LEU A 1 215 ? 21.123 -1.641 -12.843 1.00 93.44 215 LEU A CA 1
ATOM 1717 C C . LEU A 1 215 ? 20.539 -1.993 -11.468 1.00 93.44 215 LEU A C 1
ATOM 1719 O O . LEU A 1 215 ? 20.390 -3.174 -11.158 1.00 93.44 215 LEU A O 1
ATOM 1723 N N . ALA A 1 216 ? 20.185 -0.992 -10.658 1.00 92.31 216 ALA A N 1
ATOM 1724 C CA . ALA A 1 216 ? 19.597 -1.205 -9.340 1.00 92.31 216 ALA A CA 1
ATOM 1725 C C . ALA A 1 216 ? 18.282 -1.989 -9.444 1.00 92.31 216 ALA A C 1
ATOM 1727 O O . ALA A 1 216 ? 18.109 -3.003 -8.769 1.00 92.31 216 ALA A O 1
ATOM 1728 N N . VAL A 1 217 ? 17.391 -1.579 -10.351 1.00 88.19 217 VAL A N 1
ATOM 1729 C CA . VAL A 1 217 ? 16.108 -2.258 -10.570 1.00 88.19 217 VAL A CA 1
ATOM 1730 C C . VAL A 1 217 ? 16.302 -3.683 -11.103 1.00 88.19 217 VAL A C 1
ATOM 1732 O O . VAL A 1 217 ? 15.647 -4.613 -10.633 1.00 88.19 217 VAL A O 1
ATOM 1735 N N . ALA A 1 218 ? 17.231 -3.891 -12.040 1.00 87.94 218 ALA A N 1
ATOM 1736 C CA . ALA A 1 218 ? 17.537 -5.215 -12.581 1.00 87.94 218 ALA A CA 1
ATOM 1737 C C . ALA A 1 218 ? 18.104 -6.174 -11.522 1.00 87.94 218 ALA A C 1
ATOM 1739 O O . ALA A 1 218 ? 17.858 -7.379 -11.582 1.00 87.94 218 ALA A O 1
ATOM 1740 N N . LEU A 1 219 ? 18.859 -5.656 -10.550 1.00 88.69 219 LEU A N 1
ATOM 1741 C CA . LEU A 1 219 ? 19.379 -6.433 -9.426 1.00 88.69 219 LEU A CA 1
ATOM 1742 C C . LEU A 1 219 ? 18.295 -6.734 -8.380 1.00 88.69 219 LEU A C 1
ATOM 1744 O O . LEU A 1 219 ? 18.251 -7.857 -7.882 1.00 88.69 219 LEU A O 1
ATOM 1748 N N . GLN A 1 220 ? 17.397 -5.783 -8.092 1.00 85.06 220 GLN A N 1
ATOM 1749 C CA . GLN A 1 220 ? 16.288 -5.958 -7.139 1.00 85.06 220 GLN A CA 1
ATOM 1750 C C . GLN A 1 220 ? 15.354 -7.116 -7.500 1.00 85.06 220 GLN A C 1
ATOM 1752 O O . GLN A 1 220 ? 14.877 -7.823 -6.616 1.00 85.06 220 GLN A O 1
ATOM 1757 N N . ASN A 1 221 ? 15.084 -7.310 -8.790 1.00 74.69 221 ASN A N 1
ATOM 1758 C CA . ASN A 1 221 ? 14.110 -8.298 -9.253 1.00 74.69 221 ASN A CA 1
ATOM 1759 C C . ASN A 1 221 ? 14.666 -9.731 -9.341 1.00 74.69 221 ASN A C 1
ATOM 1761 O O . ASN A 1 221 ? 13.955 -10.644 -9.764 1.00 74.69 221 ASN A O 1
ATOM 1765 N N . ARG A 1 222 ? 15.938 -9.957 -8.991 1.00 74.75 222 ARG A N 1
ATOM 1766 C CA . ARG A 1 222 ? 16.529 -11.301 -9.006 1.00 74.75 222 ARG A CA 1
ATOM 1767 C C . ARG A 1 222 ? 16.201 -12.040 -7.709 1.00 74.75 222 ARG A C 1
ATOM 1769 O O . ARG A 1 222 ? 16.360 -11.503 -6.620 1.00 74.75 222 ARG A O 1
ATOM 1776 N N . LEU A 1 223 ? 15.796 -13.305 -7.840 1.00 55.75 223 LEU A N 1
ATOM 1777 C CA . LEU A 1 223 ? 15.305 -14.149 -6.738 1.00 55.75 223 LEU A CA 1
ATOM 1778 C C . LEU A 1 223 ? 16.353 -14.459 -5.649 1.00 55.75 223 LEU A C 1
ATOM 1780 O O . LEU A 1 223 ? 15.981 -14.878 -4.559 1.00 55.75 223 LEU A O 1
ATOM 1784 N N . ASN A 1 224 ? 17.648 -14.255 -5.912 1.00 63.53 224 ASN A N 1
ATOM 1785 C CA . ASN A 1 224 ? 18.720 -14.573 -4.966 1.00 63.53 224 ASN A CA 1
ATOM 1786 C C . ASN A 1 224 ? 19.151 -13.340 -4.153 1.00 63.53 224 ASN A C 1
ATOM 1788 O O . ASN A 1 224 ? 20.172 -12.711 -4.450 1.00 63.53 224 ASN A O 1
ATOM 1792 N N . GLN A 1 225 ? 18.357 -12.979 -3.144 1.00 68.62 225 GLN A N 1
ATOM 1793 C CA . GLN A 1 225 ? 18.682 -11.890 -2.222 1.00 68.62 225 GLN A CA 1
ATOM 1794 C C . GLN A 1 225 ? 19.836 -12.308 -1.299 1.00 68.62 225 GLN A C 1
ATOM 1796 O O . GLN A 1 225 ? 19.637 -12.969 -0.286 1.00 68.62 225 GLN A O 1
ATOM 1801 N N . SER A 1 226 ? 21.063 -11.924 -1.654 1.00 86.19 226 SER A N 1
ATOM 1802 C CA . SER A 1 226 ? 22.248 -12.060 -0.800 1.00 86.19 226 SER A CA 1
ATOM 1803 C C . SER A 1 226 ? 22.733 -10.683 -0.332 1.00 86.19 226 SER A C 1
ATOM 1805 O O . SER A 1 226 ? 22.475 -9.689 -1.018 1.00 86.19 226 SER A O 1
ATOM 1807 N N . PRO A 1 227 ? 23.481 -10.587 0.783 1.00 89.75 227 PRO A N 1
ATOM 1808 C CA . PRO A 1 227 ? 24.074 -9.321 1.223 1.00 89.75 227 PRO A CA 1
ATOM 1809 C C . PRO A 1 227 ? 24.918 -8.642 0.139 1.00 89.75 227 PRO A C 1
ATOM 1811 O O . PRO A 1 227 ? 24.889 -7.424 0.009 1.00 89.75 227 PRO A O 1
ATOM 1814 N N . TYR A 1 228 ? 25.611 -9.432 -0.686 1.00 90.38 228 TYR A N 1
ATOM 1815 C CA . TYR A 1 228 ? 26.391 -8.929 -1.817 1.00 90.38 228 TYR A CA 1
ATOM 1816 C C . TYR A 1 228 ? 25.511 -8.267 -2.888 1.00 90.38 228 TYR A C 1
ATOM 1818 O O . TYR A 1 228 ? 25.816 -7.171 -3.353 1.00 90.38 228 TYR A O 1
ATOM 1826 N N . ILE A 1 229 ? 24.398 -8.900 -3.283 1.00 89.31 229 ILE A N 1
ATOM 1827 C CA . ILE A 1 229 ? 23.461 -8.284 -4.237 1.00 89.31 229 ILE A CA 1
ATOM 1828 C C . ILE A 1 229 ? 22.825 -7.034 -3.628 1.00 89.31 229 ILE A C 1
ATOM 1830 O O . ILE A 1 229 ? 22.672 -6.028 -4.318 1.00 89.31 229 ILE A O 1
ATOM 1834 N N . HIS A 1 230 ? 22.512 -7.076 -2.334 1.00 90.88 230 HIS A N 1
ATOM 1835 C CA . HIS A 1 230 ? 21.938 -5.956 -1.600 1.00 90.88 230 HIS A CA 1
ATOM 1836 C C . HIS A 1 230 ? 22.873 -4.732 -1.598 1.00 90.88 230 HIS A C 1
ATOM 1838 O O . HIS A 1 230 ? 22.466 -3.643 -1.997 1.00 90.88 230 HIS A O 1
ATOM 1844 N N . GLU A 1 231 ? 24.163 -4.926 -1.309 1.00 92.00 231 GLU A N 1
ATOM 1845 C CA . GLU A 1 231 ? 25.180 -3.869 -1.407 1.00 92.00 231 GLU A CA 1
ATOM 1846 C C . GLU A 1 231 ? 25.254 -3.266 -2.820 1.00 92.00 231 GLU A C 1
ATOM 1848 O O . GLU A 1 231 ? 25.333 -2.047 -2.990 1.00 92.00 231 GLU A O 1
ATOM 1853 N N . ARG A 1 232 ? 25.181 -4.108 -3.858 1.00 94.00 232 ARG A N 1
ATOM 1854 C CA . ARG A 1 232 ? 25.197 -3.643 -5.250 1.00 94.00 232 ARG A CA 1
ATOM 1855 C C . ARG A 1 232 ? 23.969 -2.809 -5.611 1.00 94.00 232 ARG A C 1
ATOM 1857 O O . ARG A 1 232 ? 24.118 -1.829 -6.338 1.00 94.00 232 ARG A O 1
ATOM 1864 N N . VAL A 1 233 ? 22.784 -3.181 -5.121 1.00 93.38 233 VAL A N 1
ATOM 1865 C CA . VAL A 1 233 ? 21.550 -2.398 -5.306 1.00 93.38 233 VAL A CA 1
ATOM 1866 C C . VAL A 1 233 ? 21.692 -1.030 -4.639 1.00 93.38 233 VAL A C 1
ATOM 1868 O O . VAL A 1 233 ? 21.459 -0.013 -5.290 1.00 93.38 233 VAL A O 1
ATOM 1871 N N . THR A 1 234 ? 22.133 -1.004 -3.379 1.00 94.31 234 THR A N 1
ATOM 1872 C CA . THR A 1 234 ? 22.384 0.223 -2.606 1.00 94.31 234 THR A CA 1
ATOM 1873 C C . THR A 1 234 ? 23.341 1.148 -3.353 1.00 94.31 234 THR A C 1
ATOM 1875 O O . THR A 1 234 ? 22.990 2.288 -3.651 1.00 94.31 234 THR A O 1
ATOM 1878 N N . ARG A 1 235 ? 24.506 0.635 -3.766 1.00 96.06 235 ARG A N 1
ATOM 1879 C CA . ARG A 1 235 ? 25.518 1.410 -4.495 1.00 96.06 235 ARG A CA 1
ATOM 1880 C C . ARG A 1 235 ? 24.983 1.983 -5.808 1.00 96.06 235 ARG A C 1
ATOM 1882 O O . ARG A 1 235 ? 25.248 3.138 -6.132 1.00 96.06 235 ARG A O 1
ATOM 1889 N N . ALA A 1 236 ? 24.234 1.184 -6.566 1.00 96.38 236 ALA A N 1
ATOM 1890 C CA . ALA A 1 236 ? 23.646 1.629 -7.821 1.00 96.38 236 ALA A CA 1
ATOM 1891 C C . ALA A 1 236 ? 22.615 2.750 -7.586 1.00 96.38 236 ALA A C 1
ATOM 1893 O O . ALA A 1 236 ? 22.679 3.782 -8.250 1.00 96.38 236 ALA A O 1
ATOM 1894 N N . PHE A 1 237 ? 21.726 2.635 -6.593 1.00 96.69 237 PHE A N 1
ATOM 1895 C CA . PHE A 1 237 ? 20.822 3.743 -6.263 1.00 96.69 237 PHE A CA 1
ATOM 1896 C C . PHE A 1 237 ? 21.556 4.991 -5.783 1.00 96.69 237 PHE A C 1
ATOM 1898 O O . PHE A 1 237 ? 21.200 6.086 -6.207 1.00 96.69 237 PHE A O 1
ATOM 1905 N N . GLU A 1 238 ? 22.578 4.849 -4.939 1.00 96.69 238 GLU A N 1
ATOM 1906 C CA . GLU A 1 238 ? 23.364 5.980 -4.439 1.00 96.69 238 GLU A CA 1
ATOM 1907 C C . GLU A 1 238 ? 24.029 6.766 -5.570 1.00 96.69 238 GLU A C 1
ATOM 1909 O O . GLU A 1 238 ? 23.958 7.996 -5.577 1.00 96.69 238 GLU A O 1
ATOM 1914 N N . ILE A 1 239 ? 24.594 6.073 -6.564 1.00 96.56 239 ILE A N 1
ATOM 1915 C CA . ILE A 1 239 ? 25.118 6.715 -7.776 1.00 96.56 239 ILE A CA 1
ATOM 1916 C C . ILE A 1 239 ? 23.978 7.330 -8.594 1.00 96.56 239 ILE A C 1
ATOM 1918 O O . ILE A 1 239 ? 24.102 8.457 -9.071 1.00 96.56 239 ILE A O 1
ATOM 1922 N N . ALA A 1 240 ? 22.843 6.637 -8.728 1.00 95.81 240 ALA A N 1
ATOM 1923 C CA . ALA A 1 240 ? 21.699 7.157 -9.471 1.00 95.81 240 ALA A CA 1
ATOM 1924 C C . ALA A 1 240 ? 21.173 8.483 -8.897 1.00 95.81 240 ALA A C 1
ATOM 1926 O O . ALA A 1 240 ? 20.685 9.332 -9.640 1.00 95.81 240 ALA A O 1
ATOM 1927 N N . ILE A 1 241 ? 21.315 8.697 -7.591 1.00 96.00 241 ILE A N 1
ATOM 1928 C CA . ILE A 1 241 ? 20.873 9.919 -6.918 1.00 96.00 241 ILE A CA 1
ATOM 1929 C C . ILE A 1 241 ? 22.025 10.865 -6.561 1.00 96.00 241 ILE A C 1
ATOM 1931 O O . ILE A 1 241 ? 21.797 11.819 -5.823 1.00 96.00 241 ILE A O 1
ATOM 1935 N N . SER A 1 242 ? 23.265 10.641 -7.002 1.00 93.75 242 SER A N 1
ATOM 1936 C CA . SER A 1 242 ? 24.407 11.438 -6.520 1.00 93.75 242 SER A CA 1
ATOM 1937 C C . SER A 1 242 ? 24.435 12.874 -7.067 1.00 93.75 242 SER A C 1
ATOM 1939 O O . SER A 1 242 ? 25.084 13.739 -6.483 1.00 93.75 242 SER A O 1
ATOM 1941 N N . GLY A 1 243 ? 23.745 13.138 -8.180 1.00 86.50 243 GLY A N 1
ATOM 1942 C CA . GLY A 1 243 ? 23.676 14.456 -8.817 1.00 86.50 243 GLY A CA 1
ATOM 1943 C C . GLY A 1 243 ? 22.809 15.475 -8.066 1.00 86.50 243 GLY A C 1
ATOM 1944 O O . GLY A 1 243 ? 22.026 15.129 -7.180 1.00 86.50 243 GLY A O 1
ATOM 1945 N N . GLN A 1 244 ? 22.944 16.753 -8.440 1.00 79.94 244 GLN A N 1
ATOM 1946 C CA . GLN A 1 244 ? 22.089 17.846 -7.942 1.00 79.94 244 GLN A CA 1
ATOM 1947 C C . GLN A 1 244 ? 21.064 18.347 -8.970 1.00 79.94 244 GLN A C 1
ATOM 1949 O O . GLN A 1 244 ? 20.123 19.050 -8.613 1.00 79.94 244 GLN A O 1
ATOM 1954 N N . THR A 1 245 ? 21.222 17.988 -10.243 1.00 86.69 245 THR A N 1
ATOM 1955 C CA . THR A 1 245 ? 20.315 18.405 -11.316 1.00 86.69 245 THR A CA 1
ATOM 1956 C C . THR A 1 245 ? 19.061 17.533 -11.325 1.00 86.69 245 THR A C 1
ATOM 1958 O O . THR A 1 245 ? 19.164 16.309 -11.358 1.00 86.69 245 THR A O 1
ATOM 1961 N N . LYS A 1 246 ? 17.872 18.154 -11.323 1.00 90.25 246 LYS A N 1
ATOM 1962 C CA . LYS A 1 246 ? 16.593 17.440 -11.455 1.00 90.25 246 LYS A CA 1
ATOM 1963 C C . LYS A 1 246 ? 16.457 16.815 -12.848 1.00 90.25 246 LYS A C 1
ATOM 1965 O O . LYS A 1 246 ? 16.685 17.496 -13.844 1.00 90.25 246 LYS A O 1
ATOM 1970 N N . HIS A 1 247 ? 16.040 15.554 -12.901 1.00 88.19 247 HIS A N 1
ATOM 1971 C CA . HIS A 1 247 ? 15.614 14.850 -14.113 1.00 88.19 247 HIS A CA 1
ATOM 1972 C C . HIS A 1 247 ? 14.835 13.580 -13.725 1.00 88.19 247 HIS A C 1
ATOM 1974 O O . HIS A 1 247 ? 14.950 13.091 -12.593 1.00 88.19 247 HIS A O 1
ATOM 1980 N N . ASP A 1 248 ? 14.090 13.010 -14.672 1.00 85.50 248 ASP A N 1
ATOM 1981 C CA . ASP A 1 248 ? 13.156 11.899 -14.435 1.00 85.50 248 ASP A CA 1
ATOM 1982 C C . ASP A 1 248 ? 13.821 10.682 -13.762 1.00 85.50 248 ASP A C 1
ATOM 1984 O O . ASP A 1 248 ? 13.233 10.033 -12.894 1.00 85.50 248 ASP A O 1
ATOM 1988 N N . TRP A 1 249 ? 15.067 10.351 -14.123 1.00 88.00 249 TRP A N 1
ATOM 1989 C CA . TRP A 1 249 ? 15.782 9.210 -13.526 1.00 88.00 249 TRP A CA 1
ATOM 1990 C C . TRP A 1 249 ? 16.120 9.404 -12.052 1.00 88.00 249 TRP A C 1
ATOM 1992 O O . TRP A 1 249 ? 15.963 8.466 -11.273 1.00 88.00 249 TRP A O 1
ATOM 2002 N N . MET A 1 250 ? 16.507 10.616 -11.644 1.00 91.94 250 MET A N 1
ATOM 2003 C CA . MET A 1 250 ? 16.793 10.903 -10.241 1.00 91.94 250 MET A CA 1
ATOM 2004 C C . MET A 1 250 ? 15.502 10.882 -9.420 1.00 91.94 250 MET A C 1
ATOM 2006 O O . MET A 1 250 ? 15.501 10.359 -8.308 1.00 91.94 250 MET A O 1
ATOM 2010 N N . GLU A 1 251 ? 14.398 11.408 -9.961 1.00 91.88 251 GLU A N 1
ATOM 2011 C CA . GLU A 1 251 ? 13.074 11.336 -9.329 1.00 91.88 251 GLU A CA 1
ATOM 2012 C C . GLU A 1 251 ? 12.672 9.879 -9.054 1.00 91.88 251 GLU A C 1
ATOM 2014 O O . GLU A 1 251 ? 12.370 9.512 -7.914 1.00 91.88 251 GLU A O 1
ATOM 2019 N N . ASN A 1 252 ? 12.715 9.029 -10.087 1.00 90.81 252 ASN A N 1
ATOM 2020 C CA . ASN A 1 252 ? 12.347 7.618 -9.971 1.00 90.81 252 ASN A CA 1
ATOM 2021 C C . ASN A 1 252 ? 13.298 6.850 -9.043 1.00 90.81 252 ASN A C 1
ATOM 2023 O O . ASN A 1 252 ? 12.834 6.051 -8.227 1.00 90.81 252 ASN A O 1
ATOM 2027 N N . ALA A 1 253 ? 14.604 7.121 -9.117 1.00 94.00 253 ALA A N 1
ATOM 2028 C CA . ALA A 1 253 ? 15.598 6.506 -8.247 1.00 94.00 253 ALA A CA 1
ATOM 2029 C C . ALA A 1 253 ? 15.375 6.873 -6.774 1.00 94.00 253 ALA A C 1
ATOM 2031 O O . ALA A 1 253 ? 15.348 5.978 -5.935 1.00 94.00 253 ALA A O 1
ATOM 2032 N N . LEU A 1 254 ? 15.144 8.150 -6.446 1.00 96.56 254 LEU A N 1
ATOM 2033 C CA . LEU A 1 254 ? 14.852 8.584 -5.073 1.00 96.56 254 LEU A CA 1
ATOM 2034 C C . LEU A 1 254 ? 13.577 7.920 -4.531 1.00 96.56 254 LEU A C 1
ATOM 2036 O O . LEU A 1 254 ? 13.585 7.384 -3.421 1.00 96.56 254 LEU A O 1
ATOM 2040 N N . ALA A 1 255 ? 12.495 7.918 -5.315 1.00 94.94 255 ALA A N 1
ATOM 2041 C CA . ALA A 1 255 ? 11.228 7.320 -4.901 1.00 94.94 255 ALA A CA 1
ATOM 2042 C C . ALA A 1 255 ? 11.361 5.806 -4.651 1.00 94.94 255 ALA A C 1
ATOM 2044 O O . ALA A 1 255 ? 10.954 5.303 -3.599 1.00 94.94 255 ALA A O 1
ATOM 2045 N N . GLN A 1 256 ? 11.961 5.072 -5.593 1.00 94.56 256 GLN A N 1
ATOM 2046 C CA . GLN A 1 256 ? 12.114 3.621 -5.490 1.00 94.56 256 GLN A CA 1
ATOM 2047 C C . GLN A 1 256 ? 13.124 3.216 -4.414 1.00 94.56 256 GLN A C 1
ATOM 2049 O O . GLN A 1 256 ? 12.863 2.267 -3.673 1.00 94.56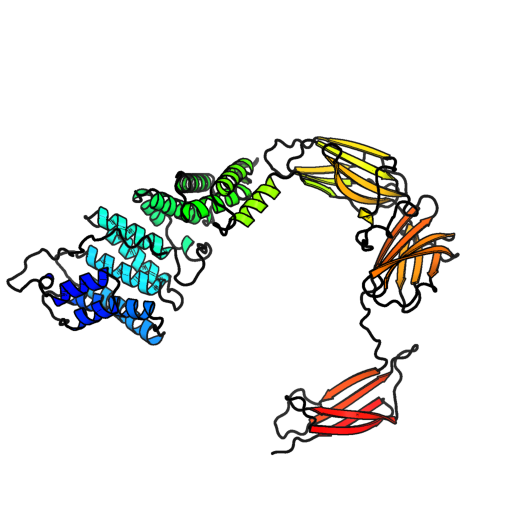 256 GLN A O 1
ATOM 2054 N N . TYR A 1 257 ? 14.230 3.949 -4.273 1.00 96.44 257 TYR A N 1
ATOM 2055 C CA . TYR A 1 257 ? 15.252 3.644 -3.278 1.00 96.44 257 TYR A CA 1
ATOM 2056 C C . TYR A 1 257 ? 14.730 3.815 -1.852 1.00 96.44 257 TYR A C 1
ATOM 2058 O O . TYR A 1 257 ? 14.860 2.898 -1.046 1.00 96.44 257 TYR A O 1
ATOM 2066 N N . GLY A 1 258 ? 14.053 4.931 -1.551 1.00 97.12 258 GLY A N 1
ATOM 2067 C CA . GLY A 1 258 ? 13.457 5.141 -0.229 1.00 97.12 258 GLY A CA 1
ATOM 2068 C C . GLY A 1 258 ? 12.427 4.059 0.121 1.00 97.12 258 GLY A C 1
ATOM 2069 O O . GLY A 1 258 ? 12.429 3.525 1.228 1.00 97.12 258 GLY A O 1
ATOM 2070 N N . ASN A 1 259 ? 11.595 3.656 -0.845 1.00 95.81 259 ASN A N 1
ATOM 2071 C CA . ASN A 1 259 ? 10.618 2.578 -0.653 1.00 95.81 259 ASN A CA 1
ATOM 2072 C C . ASN A 1 259 ? 11.276 1.206 -0.439 1.00 95.81 259 ASN A C 1
ATOM 2074 O O . ASN A 1 259 ? 10.792 0.398 0.358 1.00 95.81 259 ASN A O 1
ATOM 2078 N N . TRP A 1 260 ? 12.374 0.933 -1.139 1.00 94.00 260 TRP A N 1
ATOM 2079 C CA . TRP A 1 260 ? 13.124 -0.306 -0.975 1.00 94.00 260 TRP A CA 1
ATOM 2080 C C . TRP A 1 260 ? 13.857 -0.361 0.370 1.00 94.00 260 TRP A C 1
ATOM 2082 O O . TRP A 1 260 ? 13.789 -1.380 1.055 1.00 94.00 260 TRP A O 1
ATOM 2092 N N . LEU A 1 261 ? 14.450 0.750 0.818 1.00 95.81 261 LEU A N 1
ATOM 2093 C CA . LEU A 1 261 ? 15.033 0.866 2.158 1.00 95.81 261 LEU A CA 1
ATOM 2094 C C . LEU A 1 261 ? 13.979 0.646 3.254 1.00 95.81 261 LEU A C 1
ATOM 2096 O O . LEU A 1 261 ? 14.222 -0.071 4.216 1.00 95.81 261 LEU A O 1
ATOM 2100 N N . ALA A 1 262 ? 12.764 1.168 3.085 1.00 95.75 262 ALA A N 1
ATOM 2101 C CA . ALA A 1 262 ? 11.673 0.963 4.040 1.00 95.75 262 ALA A CA 1
ATOM 2102 C C . ALA A 1 262 ? 11.045 -0.446 4.013 1.00 95.75 262 ALA A C 1
ATOM 2104 O O . ALA A 1 262 ? 10.135 -0.716 4.794 1.00 95.75 262 ALA A O 1
ATOM 2105 N N . SER A 1 263 ? 11.485 -1.331 3.113 1.00 91.94 263 SER A N 1
ATOM 2106 C CA . SER A 1 263 ? 10.972 -2.701 2.990 1.00 91.94 263 SER A CA 1
ATOM 2107 C C . SER A 1 263 ? 12.082 -3.742 3.136 1.00 91.94 263 SER A C 1
ATOM 2109 O O . SER A 1 263 ? 12.141 -4.431 4.147 1.00 91.94 263 SER A O 1
ATOM 2111 N N . SER A 1 264 ? 12.980 -3.840 2.154 1.00 88.12 264 SER A N 1
ATOM 2112 C CA . SER A 1 264 ? 14.124 -4.765 2.165 1.00 88.12 264 SER A CA 1
ATOM 2113 C C . SER A 1 264 ? 15.321 -4.225 2.959 1.00 88.12 264 SER A C 1
ATOM 2115 O O . SER A 1 264 ? 16.168 -5.001 3.384 1.00 88.12 264 SER A O 1
ATOM 2117 N N . GLY A 1 265 ? 15.407 -2.905 3.150 1.00 87.94 265 GLY A N 1
ATOM 2118 C CA . GLY A 1 265 ? 16.294 -2.246 4.115 1.00 87.94 265 GLY A CA 1
ATOM 2119 C C . GLY A 1 265 ? 17.748 -2.685 4.102 1.00 87.94 265 GLY A C 1
ATOM 2120 O O . GLY A 1 265 ? 18.437 -2.328 3.166 1.00 87.94 265 GLY A O 1
ATOM 2121 N N . LYS A 1 266 ? 18.237 -3.384 5.130 1.00 89.62 266 LYS A N 1
ATOM 2122 C CA . LYS A 1 266 ? 19.637 -3.822 5.259 1.00 89.62 266 LYS A CA 1
ATOM 2123 C C . LYS A 1 266 ? 19.750 -5.318 5.573 1.00 89.62 266 LYS A C 1
ATOM 2125 O O . LYS A 1 266 ? 18.865 -5.859 6.245 1.00 89.62 266 LYS A O 1
ATOM 2130 N N . PRO A 1 267 ? 20.834 -5.986 5.137 1.00 91.25 267 PRO A N 1
ATOM 2131 C CA . PRO A 1 267 ? 21.119 -7.358 5.536 1.00 91.25 267 PRO A CA 1
ATOM 2132 C C . PRO A 1 267 ? 21.429 -7.429 7.036 1.00 91.25 267 PRO A C 1
ATOM 2134 O O . PRO A 1 267 ? 22.220 -6.646 7.563 1.00 91.25 267 PRO A O 1
ATOM 2137 N N . VAL A 1 268 ? 20.822 -8.392 7.720 1.00 91.00 268 VAL A N 1
ATOM 2138 C CA . VAL A 1 268 ? 21.021 -8.683 9.142 1.00 91.00 268 VAL A CA 1
ATOM 2139 C C . VAL A 1 268 ? 21.354 -10.161 9.276 1.00 91.00 268 VAL A C 1
ATOM 2141 O O . VAL A 1 268 ? 20.680 -11.004 8.692 1.00 91.00 268 VAL A O 1
ATOM 2144 N N . LYS A 1 269 ? 22.411 -10.483 10.022 1.00 90.81 269 LYS A N 1
ATOM 2145 C CA . LYS A 1 269 ? 22.766 -11.874 10.299 1.00 90.81 269 LYS A CA 1
ATOM 2146 C C . LYS A 1 269 ? 21.938 -12.368 11.481 1.00 90.81 269 LYS A C 1
ATOM 2148 O O . LYS A 1 269 ? 22.032 -11.800 12.568 1.00 90.81 269 LYS A O 1
ATOM 2153 N N . GLU A 1 270 ? 21.115 -13.378 11.241 1.00 89.88 270 GLU A N 1
ATOM 2154 C CA . GLU A 1 270 ? 20.257 -13.994 12.248 1.00 89.88 270 GLU A CA 1
ATOM 2155 C C . GLU A 1 270 ? 21.067 -14.948 13.144 1.00 89.88 270 GLU A C 1
ATOM 2157 O O . GLU A 1 270 ? 22.239 -15.250 12.885 1.00 89.88 270 GLU A O 1
ATOM 2162 N N . THR A 1 271 ? 20.462 -15.398 14.244 1.00 90.56 271 THR A N 1
ATOM 2163 C CA . THR A 1 271 ? 21.135 -16.219 15.268 1.00 90.56 271 THR A CA 1
ATOM 2164 C C . THR A 1 271 ? 21.573 -17.593 14.762 1.00 90.56 271 THR A C 1
ATOM 2166 O O . THR A 1 271 ? 22.559 -18.133 15.254 1.00 90.56 271 THR A O 1
ATOM 2169 N N . ASP A 1 272 ? 20.883 -18.140 13.762 1.00 89.88 272 ASP A N 1
ATOM 2170 C CA . ASP A 1 272 ? 21.226 -19.385 13.063 1.00 89.88 272 ASP A CA 1
ATOM 2171 C C . ASP A 1 272 ? 22.333 -19.202 12.003 1.00 89.88 272 ASP A C 1
ATOM 2173 O O . ASP A 1 272 ? 22.751 -20.159 11.350 1.00 89.88 272 ASP A O 1
ATOM 2177 N N . GLY A 1 273 ? 22.834 -17.974 11.836 1.00 87.25 273 GLY A N 1
ATOM 2178 C CA . GLY A 1 273 ? 23.851 -17.612 10.857 1.00 87.25 273 GLY A CA 1
ATOM 2179 C C . GLY A 1 273 ? 23.310 -17.305 9.459 1.00 87.25 273 GLY A C 1
ATOM 2180 O O . GLY A 1 273 ? 24.107 -16.884 8.611 1.00 87.25 273 GLY A O 1
ATOM 2181 N N . ALA A 1 274 ? 22.003 -17.462 9.218 1.00 88.69 274 ALA A N 1
ATOM 2182 C CA . ALA A 1 274 ? 21.358 -17.079 7.971 1.00 88.69 274 ALA A CA 1
ATOM 2183 C C . ALA A 1 274 ? 21.278 -15.551 7.829 1.00 88.69 274 ALA A C 1
ATOM 2185 O O . ALA A 1 274 ? 21.365 -14.793 8.797 1.00 88.69 274 ALA A O 1
ATOM 2186 N N . TRP A 1 275 ? 21.120 -15.083 6.592 1.00 88.69 275 TRP A N 1
ATOM 2187 C CA . TRP A 1 275 ? 20.908 -13.666 6.313 1.00 88.69 275 TRP A CA 1
ATOM 2188 C C . TRP A 1 275 ? 19.417 -13.369 6.204 1.00 88.69 275 TRP A C 1
ATOM 2190 O O . TRP A 1 275 ? 18.736 -13.895 5.327 1.00 88.69 275 TRP A O 1
ATOM 2200 N N . GLY A 1 276 ? 18.937 -12.497 7.083 1.00 88.56 276 GLY A N 1
ATOM 2201 C CA . GLY A 1 276 ? 17.657 -11.817 6.970 1.00 88.56 276 GLY A CA 1
ATOM 2202 C C . GLY A 1 276 ? 17.825 -10.416 6.386 1.00 88.56 276 GLY A C 1
ATOM 2203 O O . GLY A 1 276 ? 18.928 -9.877 6.291 1.00 88.56 276 GLY A O 1
ATOM 2204 N N . PHE A 1 277 ? 16.708 -9.800 6.019 1.00 89.81 277 PHE A N 1
ATOM 2205 C CA . PHE A 1 277 ? 16.657 -8.419 5.548 1.00 89.81 277 PHE A CA 1
ATOM 2206 C C . PHE A 1 277 ? 15.602 -7.669 6.347 1.00 89.81 277 PHE A C 1
ATOM 2208 O O . PHE A 1 277 ? 14.484 -8.159 6.511 1.00 89.81 277 PHE A O 1
ATOM 2215 N N . ARG A 1 278 ? 15.959 -6.500 6.880 1.00 91.31 278 ARG A N 1
ATOM 2216 C CA . ARG A 1 278 ? 15.065 -5.699 7.729 1.00 91.31 278 ARG A CA 1
ATOM 2217 C C . ARG A 1 278 ? 15.018 -4.259 7.243 1.00 91.31 278 ARG A C 1
ATOM 2219 O O . ARG A 1 278 ? 16.075 -3.761 6.863 1.00 91.31 278 ARG A O 1
ATOM 2226 N N . PRO A 1 279 ? 13.858 -3.578 7.297 1.00 94.88 279 PRO A N 1
ATOM 2227 C CA . PRO A 1 279 ? 13.740 -2.171 6.931 1.00 94.88 279 PRO A CA 1
ATOM 2228 C C . PRO A 1 279 ? 14.816 -1.277 7.563 1.00 94.88 279 PRO A C 1
ATOM 2230 O O . PRO A 1 279 ? 15.121 -1.396 8.747 1.00 94.88 279 PRO A O 1
ATOM 2233 N N . ASP A 1 280 ? 15.344 -0.342 6.778 1.00 96.19 280 ASP A N 1
ATOM 2234 C CA . ASP A 1 280 ? 16.198 0.754 7.235 1.00 96.19 280 ASP A CA 1
ATOM 2235 C C . ASP A 1 280 ? 15.412 2.065 7.117 1.00 96.19 280 ASP A C 1
ATOM 2237 O O . ASP A 1 280 ? 15.548 2.838 6.163 1.00 96.19 280 ASP A O 1
ATOM 2241 N N . TYR A 1 281 ? 14.498 2.280 8.067 1.00 97.44 281 TYR A N 1
ATOM 2242 C CA . TYR A 1 281 ? 13.654 3.471 8.068 1.00 97.44 281 TYR A CA 1
ATOM 2243 C C . TYR A 1 281 ? 14.440 4.783 8.217 1.00 97.44 281 TYR A C 1
ATOM 2245 O O . TYR A 1 281 ? 14.070 5.734 7.529 1.00 97.44 281 TYR A O 1
ATOM 2253 N N . PRO A 1 282 ? 15.513 4.891 9.032 1.00 97.62 282 PRO A N 1
ATOM 2254 C CA . PRO A 1 282 ? 16.312 6.116 9.086 1.00 97.62 282 PRO A CA 1
ATOM 2255 C C . PRO A 1 282 ? 16.906 6.491 7.723 1.00 97.62 282 PRO A C 1
ATOM 2257 O O . PRO A 1 282 ? 16.807 7.650 7.302 1.00 97.62 282 PRO A O 1
ATOM 2260 N N . ALA A 1 283 ? 17.459 5.516 6.991 1.00 97.38 283 ALA A N 1
ATOM 2261 C CA . ALA A 1 283 ? 17.949 5.747 5.637 1.00 97.38 283 ALA A CA 1
ATOM 2262 C C . ALA A 1 283 ? 16.802 6.111 4.678 1.00 97.38 283 ALA A C 1
ATOM 2264 O O . ALA A 1 283 ? 16.909 7.092 3.939 1.00 97.38 283 ALA A O 1
ATOM 2265 N N . ALA A 1 284 ? 15.674 5.394 4.733 1.00 98.25 284 ALA A N 1
ATOM 2266 C CA . ALA A 1 284 ? 14.501 5.688 3.907 1.00 98.25 284 ALA A CA 1
ATOM 2267 C C . ALA A 1 284 ? 13.972 7.116 4.122 1.00 98.25 284 ALA A C 1
ATOM 2269 O O . ALA A 1 284 ? 13.750 7.847 3.158 1.00 98.25 284 ALA A O 1
ATOM 2270 N N . VAL A 1 285 ? 13.846 7.553 5.380 1.00 98.50 285 VAL A N 1
ATOM 2271 C CA . VAL A 1 285 ? 13.407 8.907 5.753 1.00 98.50 285 VAL A CA 1
ATOM 2272 C C . VAL A 1 285 ? 14.359 9.966 5.208 1.00 98.50 285 VAL A C 1
ATOM 2274 O O . VAL A 1 285 ? 13.897 10.992 4.706 1.00 98.50 285 VAL A O 1
ATOM 2277 N N . LYS A 1 286 ? 15.678 9.730 5.239 1.00 98.00 286 LYS A N 1
ATOM 2278 C CA . LYS A 1 286 ? 16.661 10.636 4.622 1.00 98.00 286 LYS A CA 1
ATOM 2279 C C . LYS A 1 286 ? 16.413 10.788 3.118 1.00 98.00 286 LYS A C 1
ATOM 2281 O O . LYS A 1 286 ? 16.421 11.911 2.611 1.00 98.00 286 LYS A O 1
ATOM 2286 N N . ILE A 1 287 ? 16.155 9.683 2.416 1.00 98.25 287 ILE A N 1
ATOM 2287 C CA . ILE A 1 287 ? 15.869 9.691 0.975 1.00 98.25 287 ILE A CA 1
ATOM 2288 C C . ILE A 1 287 ? 14.536 10.385 0.667 1.00 98.25 287 ILE A C 1
ATOM 2290 O O . ILE A 1 287 ? 14.488 11.250 -0.205 1.00 98.25 287 ILE A O 1
ATOM 2294 N N . TRP A 1 288 ? 13.469 10.080 1.406 1.00 98.38 288 TRP A N 1
ATOM 2295 C CA . TRP A 1 288 ? 12.160 10.709 1.212 1.00 98.38 288 TRP A CA 1
ATOM 2296 C C . TRP A 1 288 ? 12.165 12.206 1.527 1.00 98.38 288 TRP A C 1
ATOM 2298 O O . TRP A 1 288 ? 11.589 12.984 0.774 1.00 98.38 288 TRP A O 1
ATOM 2308 N N . ARG A 1 289 ? 12.860 12.646 2.583 1.00 98.06 289 ARG A N 1
ATOM 2309 C CA . ARG A 1 289 ? 13.033 14.082 2.868 1.00 98.06 289 ARG A CA 1
ATOM 2310 C C . ARG A 1 289 ? 13.768 14.791 1.739 1.00 98.06 289 ARG A C 1
ATOM 2312 O O . ARG A 1 289 ? 13.360 15.877 1.341 1.00 98.06 289 ARG A O 1
ATOM 2319 N N . ARG A 1 290 ? 14.815 14.167 1.191 1.00 96.75 290 ARG A N 1
ATOM 2320 C CA . ARG A 1 290 ? 15.514 14.701 0.018 1.00 96.75 290 ARG A CA 1
ATOM 2321 C C . ARG A 1 290 ? 14.588 14.795 -1.193 1.00 96.75 290 ARG A C 1
ATOM 2323 O O . ARG A 1 290 ? 14.631 15.797 -1.891 1.00 96.75 290 ARG A O 1
ATOM 2330 N N . PHE A 1 291 ? 13.755 13.784 -1.429 1.00 96.75 291 PHE A N 1
ATOM 2331 C CA . PHE A 1 291 ? 12.758 13.809 -2.496 1.00 96.75 291 PHE A CA 1
ATOM 2332 C C . PHE A 1 291 ? 11.798 14.999 -2.340 1.00 96.75 291 PHE A C 1
ATOM 2334 O O . PHE A 1 291 ? 11.670 15.793 -3.264 1.00 96.75 291 PHE A O 1
ATOM 2341 N N . ILE A 1 292 ? 11.178 15.159 -1.166 1.00 95.94 292 ILE A N 1
ATOM 2342 C CA . ILE A 1 292 ? 10.204 16.234 -0.899 1.00 95.94 292 ILE A CA 1
ATOM 2343 C C . ILE A 1 292 ? 10.859 17.624 -0.921 1.00 95.94 292 ILE A C 1
ATOM 2345 O O . ILE A 1 292 ? 10.206 18.599 -1.260 1.00 95.94 292 ILE A O 1
ATOM 2349 N N . GLY A 1 293 ? 12.151 17.728 -0.593 1.00 94.69 293 GLY A N 1
ATOM 2350 C CA . GLY A 1 293 ? 12.902 18.980 -0.728 1.00 94.69 293 GLY A CA 1
ATOM 2351 C C . GLY A 1 293 ? 13.310 19.321 -2.166 1.00 94.69 293 GLY A C 1
ATOM 2352 O O . GLY A 1 293 ? 13.693 20.457 -2.428 1.00 94.69 293 GLY A O 1
ATOM 2353 N N . LEU A 1 294 ? 13.270 18.353 -3.088 1.00 93.56 294 LEU A N 1
ATOM 2354 C CA . LEU A 1 294 ? 13.659 18.539 -4.488 1.00 93.56 294 LEU A CA 1
ATOM 2355 C C . LEU A 1 294 ? 12.474 18.615 -5.445 1.00 93.56 294 LEU A C 1
ATOM 2357 O O . LEU A 1 294 ? 12.637 19.198 -6.505 1.00 93.56 294 LEU A O 1
ATOM 2361 N N . TYR A 1 295 ? 11.327 18.023 -5.138 1.00 93.69 295 TYR A N 1
ATOM 2362 C CA . TYR A 1 295 ? 10.179 17.971 -6.045 1.00 93.69 295 TYR A CA 1
ATOM 2363 C C . TYR A 1 295 ? 8.937 18.465 -5.336 1.00 93.69 295 TYR A C 1
ATOM 2365 O O . TYR A 1 295 ? 8.753 18.137 -4.170 1.00 93.69 295 TYR A O 1
ATOM 2373 N N . ASP A 1 296 ? 8.059 19.148 -6.064 1.00 93.44 296 ASP A N 1
ATOM 2374 C CA . ASP A 1 296 ? 6.764 19.585 -5.545 1.00 93.44 296 ASP A CA 1
ATOM 2375 C C . ASP A 1 296 ? 5.609 18.678 -5.998 1.00 93.44 296 ASP A C 1
ATOM 2377 O O . ASP A 1 296 ? 5.732 17.833 -6.893 1.00 93.44 296 ASP A O 1
ATOM 2381 N N . ARG A 1 297 ? 4.442 18.864 -5.369 1.00 93.19 297 ARG A N 1
ATOM 2382 C CA . ARG A 1 297 ? 3.244 18.028 -5.562 1.00 93.19 297 ARG A CA 1
ATOM 2383 C C . ARG A 1 297 ? 2.707 18.013 -6.995 1.00 93.19 297 ARG A C 1
ATOM 2385 O O . ARG A 1 297 ? 2.087 17.025 -7.388 1.00 93.19 297 ARG A O 1
ATOM 2392 N N . GLU A 1 298 ? 2.907 19.095 -7.741 1.00 91.12 298 GLU A N 1
ATOM 2393 C CA . GLU A 1 298 ? 2.478 19.225 -9.139 1.00 91.12 298 GLU A CA 1
ATOM 2394 C C . GLU A 1 298 ? 3.530 18.702 -10.125 1.00 91.12 298 GLU A C 1
ATOM 2396 O O . GLU A 1 298 ? 3.179 18.265 -11.219 1.00 91.12 298 GLU A O 1
ATOM 2401 N N . GLU A 1 299 ? 4.808 18.699 -9.728 1.00 88.00 299 GLU A N 1
ATOM 2402 C CA . GLU A 1 299 ? 5.927 18.275 -10.576 1.00 88.00 299 GLU A CA 1
ATOM 2403 C C . GLU A 1 299 ? 6.037 16.749 -10.661 1.00 88.00 299 GLU A C 1
ATOM 2405 O O . GLU A 1 299 ? 6.359 16.208 -11.718 1.00 88.00 299 GLU A O 1
ATOM 2410 N N . SER A 1 300 ? 5.773 16.043 -9.554 1.00 89.94 300 SER A N 1
ATOM 2411 C CA . SER A 1 300 ? 6.016 14.604 -9.459 1.00 89.94 300 SER A CA 1
ATOM 2412 C C . SER A 1 300 ? 4.758 13.773 -9.218 1.00 89.94 300 SER A C 1
ATOM 2414 O O . SER A 1 300 ? 3.994 13.975 -8.270 1.00 89.94 300 SER A O 1
ATOM 2416 N N . ARG A 1 301 ? 4.635 12.688 -9.992 1.00 89.44 301 ARG A N 1
ATOM 2417 C CA . ARG A 1 301 ? 3.624 11.640 -9.775 1.00 89.44 301 ARG A CA 1
ATOM 2418 C C . ARG A 1 301 ? 3.801 10.874 -8.458 1.00 89.44 301 ARG A C 1
ATOM 2420 O O . ARG A 1 301 ? 2.835 10.293 -7.966 1.00 89.44 301 ARG A O 1
ATOM 2427 N N . HIS A 1 302 ? 5.014 10.847 -7.903 1.00 92.12 302 HIS A N 1
ATOM 2428 C CA . HIS A 1 302 ? 5.350 10.087 -6.695 1.00 92.12 302 HIS A CA 1
ATOM 2429 C C . HIS A 1 302 ? 5.157 10.902 -5.412 1.00 92.12 302 HIS A C 1
ATOM 2431 O O . HIS A 1 302 ? 5.046 10.308 -4.341 1.00 92.12 302 HIS A O 1
ATOM 2437 N N . TYR A 1 303 ? 5.052 12.235 -5.502 1.00 95.88 303 TYR A N 1
ATOM 2438 C CA . TYR A 1 303 ? 5.051 13.132 -4.340 1.00 95.88 303 TYR A CA 1
ATOM 2439 C C . TYR A 1 303 ? 4.051 12.730 -3.259 1.00 95.88 303 TYR A C 1
ATOM 2441 O O . TYR A 1 303 ? 4.444 12.490 -2.123 1.00 95.88 303 TYR A O 1
ATOM 2449 N N . ARG A 1 304 ? 2.770 12.561 -3.613 1.00 95.81 304 ARG A N 1
ATOM 2450 C CA . ARG A 1 304 ? 1.721 12.191 -2.643 1.00 95.81 304 ARG A CA 1
ATOM 2451 C C . ARG A 1 304 ? 2.015 10.870 -1.929 1.00 95.81 304 ARG A C 1
ATOM 2453 O O . ARG A 1 304 ? 1.716 10.728 -0.748 1.00 95.81 304 ARG A O 1
ATOM 2460 N N . GLN A 1 305 ? 2.592 9.900 -2.641 1.00 96.31 305 GLN A N 1
ATOM 2461 C CA . GLN A 1 305 ? 2.956 8.618 -2.044 1.00 96.31 305 GLN A CA 1
ATOM 2462 C C . GLN A 1 305 ? 4.124 8.784 -1.065 1.00 96.31 305 GLN A C 1
ATOM 2464 O O . GLN A 1 305 ? 4.067 8.254 0.042 1.00 96.31 305 GLN A O 1
ATOM 2469 N N . ILE A 1 306 ? 5.175 9.501 -1.467 1.00 98.00 306 ILE A N 1
ATOM 2470 C CA . ILE A 1 306 ? 6.367 9.719 -0.640 1.00 98.00 306 ILE A CA 1
ATOM 2471 C C . ILE A 1 306 ? 6.039 10.576 0.588 1.00 98.00 306 ILE A C 1
ATOM 2473 O O . ILE A 1 306 ? 6.487 10.250 1.684 1.00 98.00 306 ILE A O 1
ATOM 2477 N N . GLU A 1 307 ? 5.199 11.600 0.435 1.00 97.69 307 GLU A N 1
ATOM 2478 C CA . GLU A 1 307 ? 4.687 12.432 1.528 1.00 97.69 307 GLU A CA 1
ATOM 2479 C C . GLU A 1 307 ? 3.934 11.586 2.563 1.00 97.69 307 GLU A C 1
ATOM 2481 O O . GLU A 1 307 ? 4.250 11.651 3.751 1.00 97.69 307 GLU A O 1
ATOM 2486 N N . SER A 1 308 ? 2.998 10.735 2.117 1.00 97.69 308 SER A N 1
ATOM 2487 C CA . SER A 1 308 ? 2.280 9.815 3.010 1.00 97.69 308 SER A CA 1
ATOM 2488 C C . SER A 1 308 ? 3.245 8.875 3.726 1.00 97.69 308 SER A C 1
ATOM 2490 O O . SER A 1 308 ? 3.215 8.788 4.944 1.00 97.69 308 SER A O 1
ATOM 2492 N N . ARG A 1 309 ? 4.163 8.222 3.001 1.00 97.31 309 ARG A N 1
ATOM 2493 C CA . ARG A 1 309 ? 5.123 7.280 3.603 1.00 97.31 309 ARG A CA 1
ATOM 2494 C C . ARG A 1 309 ? 6.035 7.938 4.627 1.00 97.31 309 ARG A C 1
ATOM 2496 O O . ARG A 1 309 ? 6.298 7.339 5.670 1.00 97.31 309 ARG A O 1
ATOM 2503 N N . LEU A 1 310 ? 6.515 9.145 4.333 1.00 98.06 310 LEU A N 1
ATOM 2504 C CA . LEU A 1 310 ? 7.315 9.930 5.260 1.00 98.06 310 LEU A CA 1
ATOM 2505 C C . LEU A 1 310 ? 6.499 10.230 6.518 1.00 98.06 310 LEU A C 1
ATOM 2507 O O . LEU A 1 310 ? 6.957 9.916 7.613 1.00 98.06 310 LEU A O 1
ATOM 2511 N N . LYS A 1 311 ? 5.273 10.743 6.354 1.00 97.44 311 LYS A N 1
ATOM 2512 C CA . LYS A 1 311 ? 4.364 11.039 7.463 1.00 97.44 311 LYS A CA 1
ATOM 2513 C C . LYS A 1 311 ? 4.080 9.800 8.313 1.00 97.44 311 LYS A C 1
ATOM 2515 O O . LYS A 1 311 ? 4.325 9.846 9.514 1.00 97.44 311 LYS A O 1
ATOM 2520 N N . ASP A 1 312 ? 3.646 8.698 7.713 1.00 95.81 312 ASP A N 1
ATOM 2521 C CA . ASP A 1 312 ? 3.301 7.445 8.406 1.00 95.81 312 ASP A CA 1
ATOM 2522 C C . ASP A 1 312 ? 4.528 6.807 9.089 1.00 95.81 312 ASP A C 1
ATOM 2524 O O . ASP A 1 312 ? 4.421 6.040 10.045 1.00 95.81 312 ASP A O 1
ATOM 2528 N N . THR A 1 313 ? 5.734 7.108 8.596 1.00 97.25 313 THR A N 1
ATOM 2529 C CA . THR A 1 313 ? 6.985 6.612 9.180 1.00 97.25 313 THR A CA 1
ATOM 2530 C C . THR A 1 313 ? 7.466 7.437 10.357 1.00 97.25 313 THR A C 1
ATOM 2532 O O . THR A 1 313 ? 7.961 6.874 11.332 1.00 97.25 313 THR A O 1
ATOM 2535 N N . THR A 1 314 ? 7.316 8.757 10.291 1.00 97.31 314 THR A N 1
ATOM 2536 C CA . THR A 1 314 ? 7.846 9.665 11.314 1.00 97.31 314 THR A CA 1
ATOM 2537 C C . THR A 1 314 ? 6.814 10.108 12.345 1.00 97.31 314 THR A C 1
ATOM 2539 O O . THR A 1 314 ? 7.192 10.738 13.328 1.00 97.31 314 THR A O 1
ATOM 2542 N N . SER A 1 315 ? 5.527 9.824 12.131 1.00 95.81 315 SER A N 1
ATOM 2543 C CA . SER A 1 315 ? 4.469 10.164 13.089 1.00 95.81 315 SER A CA 1
ATOM 2544 C C . SER A 1 315 ? 4.535 9.275 14.327 1.00 95.81 315 SER A C 1
ATOM 2546 O O . SER A 1 315 ? 4.968 8.123 14.261 1.00 95.81 315 SER A O 1
ATOM 2548 N N . GLN A 1 316 ? 4.113 9.829 15.461 1.00 95.44 316 GLN A N 1
ATOM 2549 C CA . GLN A 1 316 ? 3.868 9.054 16.670 1.00 95.44 316 GLN A CA 1
ATOM 2550 C C . GLN A 1 316 ? 2.562 8.280 16.502 1.00 95.44 316 GLN A C 1
ATOM 2552 O O . GLN A 1 316 ? 1.552 8.859 16.108 1.00 95.44 316 GLN A O 1
ATOM 2557 N N . GLU A 1 317 ? 2.592 6.985 16.791 1.00 94.88 317 GLU A N 1
ATOM 2558 C CA . GLU A 1 317 ? 1.423 6.106 16.712 1.00 94.88 317 GLU A CA 1
ATOM 2559 C C . GLU A 1 317 ? 1.400 5.226 17.957 1.00 94.88 317 GLU A C 1
ATOM 2561 O O . GLU A 1 317 ? 2.414 4.602 18.256 1.00 94.88 317 GLU A O 1
ATOM 2566 N N . LEU A 1 318 ? 0.270 5.168 18.666 1.00 97.00 318 LEU A N 1
ATOM 2567 C CA . LEU A 1 318 ? 0.030 4.228 19.763 1.00 97.00 318 LEU A CA 1
ATOM 2568 C C . LEU A 1 318 ? -1.336 3.578 19.572 1.00 97.00 318 LEU A C 1
ATOM 2570 O O . LEU A 1 318 ? -2.362 4.245 19.697 1.00 97.00 318 LEU A O 1
ATOM 2574 N N . ASP A 1 319 ? -1.327 2.269 19.361 1.00 95.88 319 ASP A N 1
ATOM 2575 C CA . ASP A 1 319 ? -2.519 1.436 19.396 1.00 95.88 319 ASP A CA 1
ATOM 2576 C C . ASP A 1 319 ? -2.584 0.723 20.746 1.00 95.88 319 ASP A C 1
ATOM 2578 O O . ASP A 1 319 ? -1.613 0.103 21.191 1.00 95.88 319 ASP A O 1
ATOM 2582 N N . VAL A 1 320 ? -3.753 0.773 21.378 1.00 95.62 320 VAL A N 1
ATOM 2583 C CA . VAL A 1 320 ? -4.098 -0.051 22.539 1.00 95.62 320 VAL A CA 1
ATOM 2584 C C . VAL A 1 320 ? -5.132 -1.053 22.059 1.00 95.62 320 VAL A C 1
ATOM 2586 O O . VAL A 1 320 ? -6.132 -0.651 21.483 1.00 95.62 320 VAL A O 1
ATOM 2589 N N . ILE A 1 321 ? -4.883 -2.344 22.255 1.00 96.19 321 ILE A N 1
ATOM 2590 C CA . ILE A 1 321 ? -5.761 -3.424 21.796 1.00 96.19 321 ILE A CA 1
ATOM 2591 C C . ILE A 1 321 ? -6.041 -4.340 22.981 1.00 96.19 321 ILE A C 1
ATOM 2593 O O . ILE A 1 321 ? -5.133 -4.702 23.727 1.00 96.19 321 ILE A O 1
ATOM 2597 N N . VAL A 1 322 ? -7.295 -4.743 23.154 1.00 95.62 322 VAL A N 1
ATOM 2598 C CA . VAL A 1 322 ? -7.734 -5.598 24.261 1.00 95.62 322 VAL A CA 1
ATOM 2599 C C . VAL A 1 322 ? -8.937 -6.425 23.823 1.00 95.62 322 VAL A C 1
ATOM 2601 O O . VAL A 1 322 ? -9.672 -6.033 22.919 1.00 95.62 322 VAL A O 1
ATOM 2604 N N . GLY A 1 323 ? -9.150 -7.579 24.456 1.00 91.12 323 GLY A N 1
ATOM 2605 C CA . GLY A 1 323 ? -10.451 -8.242 24.364 1.00 91.12 323 GLY A CA 1
ATOM 2606 C C . GLY A 1 323 ? -11.545 -7.318 24.910 1.00 91.12 323 GLY A C 1
ATOM 2607 O O . GLY A 1 323 ? -11.342 -6.654 25.918 1.00 91.12 323 GLY A O 1
ATOM 2608 N N . HIS A 1 324 ? -12.700 -7.241 24.256 1.00 88.31 324 HIS A N 1
ATOM 2609 C CA . HIS A 1 324 ? -13.724 -6.269 24.658 1.00 88.31 324 HIS A CA 1
ATOM 2610 C C . HIS A 1 324 ? -14.553 -6.705 25.870 1.00 88.31 324 HIS A C 1
ATOM 2612 O O . HIS A 1 324 ? -15.054 -5.852 26.596 1.00 88.31 324 HIS A O 1
ATOM 2618 N N . ALA A 1 325 ? -14.723 -8.012 26.086 1.00 90.88 325 ALA A N 1
ATOM 2619 C CA . ALA A 1 325 ? -15.565 -8.554 27.146 1.00 90.88 325 ALA A CA 1
ATOM 2620 C C . ALA A 1 325 ? -14.909 -9.754 27.833 1.00 90.88 325 ALA A C 1
ATOM 2622 O O . ALA A 1 325 ? -14.351 -10.634 27.176 1.00 90.88 325 ALA A O 1
ATOM 2623 N N . PHE A 1 326 ? -15.012 -9.781 29.157 1.00 92.19 326 PHE A N 1
ATOM 2624 C CA . PHE A 1 326 ? -14.423 -10.770 30.044 1.00 92.19 326 PHE A CA 1
ATOM 2625 C C . PHE A 1 326 ? -15.437 -11.196 31.103 1.00 92.19 326 PHE A C 1
ATOM 2627 O O . PHE A 1 326 ? -16.228 -10.387 31.590 1.00 92.19 326 PHE A O 1
ATOM 2634 N N . VAL A 1 327 ? -15.366 -12.462 31.510 1.00 88.44 327 VAL A N 1
ATOM 2635 C CA . VAL A 1 327 ? -16.065 -12.918 32.715 1.00 88.44 327 VAL A CA 1
ATOM 2636 C C . VAL A 1 327 ? -15.326 -12.420 33.968 1.00 88.44 327 VAL A C 1
ATOM 2638 O O . VAL A 1 327 ? -14.094 -12.298 33.931 1.00 88.44 327 VAL A O 1
ATOM 2641 N N . PRO A 1 328 ? -16.034 -12.156 35.079 1.00 90.88 328 PRO A N 1
ATOM 2642 C CA . PRO A 1 328 ? -15.435 -11.809 36.367 1.00 90.88 328 PRO A CA 1
ATOM 2643 C C . PRO A 1 328 ? -14.269 -12.716 36.770 1.00 90.88 328 PRO A C 1
ATOM 2645 O O . PRO A 1 328 ? -14.313 -13.930 36.571 1.00 90.88 328 PRO A O 1
ATOM 2648 N N . GLY A 1 329 ? -13.209 -12.121 37.324 1.00 87.88 329 GLY A N 1
ATOM 2649 C CA . GLY A 1 329 ? -11.996 -12.838 37.742 1.00 87.88 329 GLY A CA 1
ATOM 2650 C C . GLY A 1 329 ? -11.002 -13.171 36.617 1.00 87.88 329 GLY A C 1
ATOM 2651 O O . GLY A 1 329 ? -9.946 -13.746 36.885 1.00 87.88 329 GLY A O 1
ATOM 2652 N N . SER A 1 330 ? -11.293 -12.813 35.361 1.00 89.06 330 SER A N 1
ATOM 2653 C CA . SER A 1 330 ? -10.376 -13.038 34.235 1.00 89.06 330 SER A CA 1
ATOM 2654 C C . SER A 1 330 ? -9.111 -12.181 34.326 1.00 89.06 330 SER A C 1
ATOM 2656 O O . SER A 1 330 ? -9.170 -10.987 34.614 1.00 89.06 330 SER A O 1
ATOM 2658 N N . LYS A 1 331 ? -7.959 -12.752 33.951 1.00 90.69 331 LYS A N 1
ATOM 2659 C CA . LYS A 1 331 ? -6.742 -11.963 33.700 1.00 90.69 331 LYS A CA 1
ATOM 2660 C C . LYS A 1 331 ? -6.873 -11.199 32.386 1.00 90.69 331 LYS A C 1
ATOM 2662 O O . LYS A 1 331 ? -6.969 -11.811 31.323 1.00 90.69 331 LYS A O 1
ATOM 2667 N N . ILE A 1 332 ? -6.808 -9.875 32.458 1.00 93.31 332 ILE A N 1
ATOM 2668 C CA . ILE A 1 332 ? -6.932 -9.000 31.290 1.00 93.31 332 ILE A CA 1
ATOM 2669 C C . ILE A 1 332 ? -5.559 -8.788 30.663 1.00 93.31 332 ILE A C 1
ATOM 2671 O O . ILE A 1 332 ? -4.594 -8.442 31.353 1.00 93.31 332 ILE A O 1
ATOM 2675 N N . ARG A 1 333 ? -5.488 -8.995 29.346 1.00 94.94 333 ARG A N 1
ATOM 2676 C CA . ARG A 1 333 ? -4.281 -8.784 28.546 1.00 94.94 333 ARG A CA 1
ATOM 2677 C C . ARG A 1 333 ? -4.526 -7.713 27.500 1.00 94.94 333 ARG A C 1
ATOM 2679 O O . ARG A 1 333 ? -5.464 -7.821 26.712 1.00 94.94 333 ARG A O 1
ATOM 2686 N N . PHE A 1 334 ? -3.653 -6.721 27.491 1.00 96.06 334 PHE A N 1
ATOM 2687 C CA . PHE A 1 334 ? -3.566 -5.703 26.461 1.00 96.06 334 PHE A CA 1
ATOM 2688 C C . PHE A 1 334 ? -2.417 -6.041 25.519 1.00 96.06 334 PHE A C 1
ATOM 2690 O O . PHE A 1 334 ? -1.367 -6.511 25.950 1.00 96.06 334 PHE A O 1
ATOM 2697 N N . ASN A 1 335 ? -2.597 -5.759 24.239 1.00 97.00 335 ASN A N 1
ATOM 2698 C CA . ASN A 1 335 ? -1.515 -5.680 23.275 1.00 97.00 335 ASN A CA 1
ATOM 2699 C C . ASN A 1 335 ? -1.388 -4.218 22.863 1.00 97.00 335 ASN A C 1
ATOM 2701 O O . ASN A 1 335 ? -2.339 -3.633 22.346 1.00 97.00 335 ASN A O 1
ATOM 2705 N N . THR A 1 336 ? -0.236 -3.620 23.122 1.00 97.00 336 THR A N 1
ATOM 2706 C CA . THR A 1 336 ? 0.064 -2.270 22.659 1.00 97.00 336 THR A CA 1
ATOM 2707 C C . THR A 1 336 ? 1.012 -2.343 21.482 1.00 97.00 336 THR A C 1
ATOM 2709 O O . THR A 1 336 ? 1.919 -3.177 21.439 1.00 97.00 336 THR A O 1
ATOM 2712 N N . ARG A 1 337 ? 0.802 -1.465 20.506 1.00 97.62 337 ARG A N 1
ATOM 2713 C CA . ARG A 1 337 ? 1.720 -1.268 19.383 1.00 97.62 337 ARG A CA 1
ATOM 2714 C C . ARG A 1 337 ? 2.069 0.194 19.315 1.00 97.62 337 ARG A C 1
ATOM 2716 O O . ARG A 1 337 ? 1.203 1.036 19.524 1.00 97.62 337 ARG A O 1
ATOM 2723 N N . TRP A 1 338 ? 3.320 0.494 19.022 1.00 97.19 338 TRP A N 1
ATOM 2724 C CA . TRP A 1 338 ? 3.754 1.875 18.945 1.00 97.19 338 TRP A CA 1
ATOM 2725 C C . TRP A 1 338 ? 4.756 2.109 17.829 1.00 97.19 338 TRP A C 1
ATOM 2727 O O . TRP A 1 338 ? 5.391 1.186 17.305 1.00 97.19 338 TRP A O 1
ATOM 2737 N N . ARG A 1 339 ? 4.923 3.388 17.509 1.00 96.94 339 ARG A N 1
ATOM 2738 C CA . ARG A 1 339 ? 5.990 3.901 16.664 1.00 96.94 339 ARG A CA 1
ATOM 2739 C C . ARG A 1 339 ? 6.404 5.284 17.142 1.00 96.94 339 ARG A C 1
ATOM 2741 O O . ARG A 1 339 ? 5.537 6.128 17.355 1.00 96.94 339 ARG A O 1
ATOM 2748 N N . ASN A 1 340 ? 7.709 5.535 17.245 1.00 97.12 340 ASN A N 1
ATOM 2749 C CA . ASN A 1 340 ? 8.279 6.843 17.598 1.00 97.12 340 ASN A CA 1
ATOM 2750 C C . ASN A 1 340 ? 7.846 7.359 18.978 1.00 97.12 340 ASN A C 1
ATOM 2752 O O . ASN A 1 340 ? 7.705 8.565 19.191 1.00 97.12 340 ASN A O 1
ATOM 2756 N N . ILE A 1 341 ? 7.616 6.447 19.917 1.00 96.88 341 ILE A N 1
ATOM 2757 C CA . ILE A 1 341 ? 7.150 6.767 21.266 1.00 96.88 341 ILE A CA 1
ATOM 2758 C C . ILE A 1 341 ? 8.107 6.103 22.242 1.00 96.88 341 ILE A C 1
ATOM 2760 O O . ILE A 1 341 ? 8.115 4.879 22.283 1.00 96.88 341 ILE A O 1
ATOM 2764 N N . PRO A 1 342 ? 8.894 6.854 23.032 1.00 96.25 342 PRO A N 1
ATOM 2765 C CA . PRO A 1 342 ? 9.808 6.276 24.022 1.00 96.25 342 PRO A CA 1
ATOM 2766 C C . PRO A 1 342 ? 9.082 5.749 25.268 1.00 96.25 342 PRO A C 1
ATOM 2768 O O . PRO A 1 342 ? 9.545 4.815 25.918 1.00 96.25 342 PRO A O 1
ATOM 2771 N N . ARG A 1 343 ? 7.936 6.351 25.601 1.00 97.19 343 ARG A N 1
ATOM 2772 C CA . ARG A 1 343 ? 7.110 5.996 26.756 1.00 97.19 343 ARG A CA 1
ATOM 2773 C C . ARG A 1 343 ? 5.649 6.337 26.507 1.00 97.19 343 ARG A C 1
ATOM 2775 O O . ARG A 1 343 ? 5.354 7.346 25.871 1.00 97.19 343 ARG A O 1
ATOM 2782 N N . TYR A 1 344 ? 4.747 5.546 27.068 1.00 97.69 344 TYR A N 1
ATOM 2783 C CA . TYR A 1 344 ? 3.317 5.855 27.102 1.00 97.69 344 TYR A CA 1
ATOM 2784 C C . TYR A 1 344 ? 2.722 5.494 28.462 1.00 97.69 344 TYR A C 1
ATOM 2786 O O . TYR A 1 344 ? 3.294 4.715 29.223 1.00 97.69 344 TYR A O 1
ATOM 2794 N N . GLU A 1 345 ? 1.571 6.072 28.778 1.00 97.69 345 GLU A N 1
ATOM 2795 C CA . GLU A 1 345 ? 0.794 5.753 29.972 1.00 97.69 345 GLU A CA 1
ATOM 2796 C C . GLU A 1 345 ? -0.511 5.060 29.566 1.00 97.69 345 GLU A C 1
ATOM 2798 O O . GLU A 1 345 ? -1.208 5.517 28.662 1.00 97.69 345 GLU A O 1
ATOM 2803 N N . LEU A 1 346 ? -0.840 3.953 30.231 1.00 97.12 346 LEU A N 1
ATOM 2804 C CA . LEU A 1 346 ? -2.126 3.272 30.105 1.00 97.12 346 LEU A CA 1
ATOM 2805 C C . LEU A 1 346 ? -2.961 3.561 31.352 1.00 97.12 346 LEU A C 1
ATOM 2807 O O . LEU A 1 346 ? -2.532 3.261 32.471 1.00 97.12 346 LEU A O 1
ATOM 2811 N N . LYS A 1 347 ? -4.164 4.100 31.150 1.00 96.25 347 LYS A N 1
ATOM 2812 C CA . LYS A 1 347 ? -5.160 4.322 32.206 1.00 96.25 347 LYS A CA 1
ATOM 2813 C C . LYS A 1 347 ? -6.402 3.489 31.970 1.00 96.25 347 LYS A C 1
ATOM 2815 O O . LYS A 1 347 ? -6.820 3.353 30.824 1.00 96.25 347 LYS A O 1
ATOM 2820 N N . LEU A 1 348 ? -7.009 2.978 33.040 1.00 95.81 348 LEU A N 1
ATOM 2821 C CA . LEU A 1 348 ? -8.374 2.447 32.997 1.00 95.81 348 LEU A CA 1
ATOM 2822 C C . LEU A 1 348 ? -9.276 3.318 33.866 1.00 95.81 348 LEU A C 1
ATOM 2824 O O . LEU A 1 348 ? -9.015 3.504 35.054 1.00 95.81 348 LEU A O 1
ATOM 2828 N N . PHE A 1 349 ? -10.364 3.795 33.276 1.00 95.69 349 PHE A N 1
ATOM 2829 C CA . PHE A 1 349 ? -11.408 4.561 33.948 1.00 95.69 349 PHE A CA 1
ATOM 2830 C C . PHE A 1 349 ? -12.628 3.672 34.157 1.00 95.69 349 PHE A C 1
ATOM 2832 O O . PHE A 1 349 ? -13.101 3.071 33.192 1.00 95.69 349 PHE A O 1
ATOM 2839 N N . LYS A 1 350 ? -13.145 3.585 35.389 1.00 93.75 350 LYS A N 1
ATOM 2840 C CA . LYS A 1 350 ? -14.426 2.903 35.642 1.00 93.75 350 LYS A CA 1
ATOM 2841 C C . LYS A 1 350 ? -15.553 3.764 35.073 1.00 93.75 350 LYS A C 1
ATOM 2843 O O . LYS A 1 350 ? -15.558 4.978 35.260 1.00 93.75 350 LYS A O 1
ATOM 2848 N N . LEU A 1 351 ? -16.479 3.133 34.361 1.00 94.31 351 LEU A N 1
ATOM 2849 C CA . LEU A 1 351 ? -17.604 3.785 33.703 1.00 94.31 351 LEU A CA 1
ATOM 2850 C C . LEU A 1 351 ? -18.920 3.456 34.399 1.00 94.31 351 LEU A C 1
ATOM 2852 O O . LEU A 1 351 ? -19.166 2.328 34.834 1.00 94.31 351 LEU A O 1
ATOM 2856 N N . ASN A 1 352 ? -19.817 4.429 34.375 1.00 92.56 352 ASN A N 1
ATOM 2857 C CA . ASN A 1 352 ? -21.246 4.238 34.520 1.00 92.56 352 ASN A CA 1
ATOM 2858 C C . ASN A 1 352 ? -21.908 4.507 33.163 1.00 92.56 352 ASN A C 1
ATOM 2860 O O . ASN A 1 352 ? -22.152 5.648 32.771 1.00 92.56 352 ASN A O 1
ATOM 2864 N N . LEU A 1 353 ? -22.248 3.440 32.438 1.00 91.62 353 LEU A N 1
ATOM 2865 C CA . LEU A 1 353 ? -22.882 3.517 31.117 1.00 91.62 353 LEU A CA 1
ATOM 2866 C C . LEU A 1 353 ? -24.247 4.234 31.155 1.00 91.62 353 LEU A C 1
ATOM 2868 O O . LEU A 1 353 ? -24.760 4.672 30.127 1.00 91.62 353 LEU A O 1
ATOM 2872 N N . GLY A 1 354 ? -24.863 4.373 32.330 1.00 86.38 354 GLY A N 1
ATOM 2873 C CA . GLY A 1 354 ? -26.084 5.149 32.514 1.00 86.38 354 GLY A CA 1
ATOM 2874 C C . GLY A 1 354 ? -25.869 6.667 32.564 1.00 86.38 354 GLY A C 1
ATOM 2875 O O . GLY A 1 354 ? -26.824 7.404 32.322 1.00 86.38 354 GLY A O 1
ATOM 2876 N N . SER A 1 355 ? -24.673 7.164 32.872 1.00 88.62 355 SER A N 1
ATOM 2877 C CA . SER A 1 355 ? -24.394 8.609 32.983 1.00 88.62 355 SER A CA 1
ATOM 2878 C C . SER A 1 355 ? -23.322 9.112 32.025 1.00 88.62 355 SER A C 1
ATOM 2880 O O . SER A 1 355 ? -23.379 10.270 31.622 1.00 88.62 355 SER A O 1
ATOM 2882 N N . ASP A 1 356 ? -22.379 8.254 31.642 1.00 92.25 356 ASP A N 1
ATOM 2883 C CA . ASP A 1 356 ? -21.152 8.666 30.949 1.00 92.25 356 ASP A CA 1
ATOM 2884 C C . ASP A 1 356 ? -21.274 8.578 29.419 1.00 92.25 356 ASP A C 1
ATOM 2886 O O . ASP A 1 356 ? -20.397 9.032 28.682 1.00 92.25 356 ASP A O 1
ATOM 2890 N N . LEU A 1 357 ? -22.368 7.984 28.936 1.00 89.69 357 LEU A N 1
ATOM 2891 C CA . LEU A 1 357 ? -22.743 7.932 27.526 1.00 89.69 357 LEU A CA 1
ATOM 2892 C C . LEU A 1 357 ? -23.539 9.187 27.144 1.00 89.69 357 LEU A C 1
ATOM 2894 O O . LEU A 1 357 ? -24.655 9.389 27.625 1.00 89.69 357 LEU A O 1
ATOM 2898 N N . HIS A 1 358 ? -22.986 9.986 26.229 1.00 88.06 358 HIS A N 1
ATOM 2899 C CA . HIS A 1 358 ? -23.555 11.257 25.759 1.00 88.06 358 HIS A CA 1
ATOM 2900 C C . HIS A 1 358 ? -23.927 11.175 24.270 1.00 88.06 358 HIS A C 1
ATOM 2902 O O . HIS A 1 358 ? -23.374 11.881 23.428 1.00 88.06 358 HIS A O 1
ATOM 2908 N N . MET A 1 359 ? -24.818 10.242 23.917 1.00 87.06 359 MET A N 1
ATOM 2909 C CA . MET A 1 359 ? -25.152 9.938 22.514 1.00 87.06 359 MET A CA 1
ATOM 2910 C C . MET A 1 359 ? -25.893 11.073 21.798 1.00 87.06 359 MET A C 1
ATOM 2912 O O . MET A 1 359 ? -25.820 11.186 20.578 1.00 87.06 359 MET A O 1
ATOM 2916 N N . ASP A 1 360 ? -26.605 11.901 22.551 1.00 82.00 360 ASP A N 1
ATOM 2917 C CA . ASP A 1 360 ? -27.364 13.060 22.091 1.00 82.00 360 ASP A CA 1
ATOM 2918 C C . ASP A 1 360 ? -26.489 14.267 21.712 1.00 82.00 360 ASP A C 1
ATOM 2920 O O . ASP A 1 360 ? -26.961 15.182 21.035 1.00 82.00 360 ASP A O 1
ATOM 2924 N N . GLU A 1 361 ? -25.199 14.240 22.052 1.00 78.56 361 GLU A N 1
ATOM 2925 C CA . GLU A 1 361 ? -24.217 15.246 21.657 1.00 78.56 361 GLU A CA 1
ATOM 2926 C C . GLU A 1 361 ? -23.488 14.841 20.353 1.00 78.56 361 GLU A C 1
ATOM 2928 O O . GLU A 1 361 ? -23.166 13.680 20.118 1.00 78.56 361 GLU A O 1
ATOM 2933 N N . GLY A 1 362 ? -23.195 15.795 19.461 1.00 66.06 362 GLY A N 1
ATOM 2934 C CA . GLY A 1 362 ? -22.203 15.596 18.385 1.00 66.06 362 GLY A CA 1
ATOM 2935 C C . GLY A 1 362 ? -22.623 14.761 17.163 1.00 66.06 362 GLY A C 1
ATOM 2936 O O . GLY A 1 362 ? -21.810 14.546 16.267 1.00 66.06 362 GLY A O 1
ATOM 2937 N N . GLY A 1 363 ? -23.879 14.313 17.065 1.00 75.62 363 GLY A N 1
ATOM 2938 C CA . GLY A 1 363 ? -24.404 13.647 15.860 1.00 75.62 363 GLY A CA 1
ATOM 2939 C C . GLY A 1 363 ? -23.826 12.252 15.576 1.00 75.62 363 GLY A C 1
ATOM 2940 O O . GLY A 1 363 ? -24.062 11.713 14.487 1.00 75.62 363 GLY A O 1
ATOM 2941 N N . HIS A 1 364 ? -23.115 11.672 16.547 1.00 85.00 364 HIS A N 1
ATOM 2942 C CA . HIS A 1 364 ? -22.492 10.350 16.489 1.00 85.00 364 HIS A CA 1
ATOM 2943 C C . HIS A 1 364 ? -23.496 9.242 16.151 1.00 85.00 364 HIS A C 1
ATOM 2945 O O . HIS A 1 364 ? -24.696 9.369 16.403 1.00 85.00 364 HIS A O 1
ATOM 2951 N N . ARG A 1 365 ? -23.015 8.145 15.560 1.00 87.38 365 ARG A N 1
ATOM 2952 C CA . ARG A 1 365 ? -23.805 6.908 15.399 1.00 87.38 365 ARG A CA 1
ATOM 2953 C C . ARG A 1 365 ? -23.674 6.020 16.641 1.00 87.38 365 ARG A C 1
ATOM 2955 O O . ARG A 1 365 ? -22.662 6.137 17.332 1.00 87.38 365 ARG A O 1
ATOM 2962 N N . PRO A 1 366 ? -24.592 5.064 16.898 1.00 86.50 366 PRO A N 1
ATOM 2963 C CA . PRO A 1 366 ? -24.403 4.063 17.951 1.00 86.50 366 PRO A CA 1
ATOM 2964 C C . PRO A 1 366 ? -23.042 3.371 17.924 1.00 86.50 366 PRO A C 1
ATOM 2966 O O . PRO A 1 366 ? -22.453 3.187 18.975 1.00 86.50 366 PRO A O 1
ATOM 2969 N N . SER A 1 367 ? -22.493 3.055 16.746 1.00 87.56 367 SER A N 1
ATOM 2970 C CA . SER A 1 367 ? -21.172 2.420 16.616 1.00 87.56 367 SER A CA 1
ATOM 2971 C C . SER A 1 367 ? -20.000 3.299 17.075 1.00 87.56 367 SER A C 1
ATOM 2973 O O . SER A 1 367 ? -18.888 2.810 17.224 1.00 87.56 367 SER A O 1
ATOM 2975 N N . GLU A 1 368 ? -20.219 4.599 17.268 1.00 90.00 368 GLU A N 1
ATOM 2976 C CA . GLU A 1 368 ? -19.202 5.570 17.683 1.00 90.00 368 GLU A CA 1
ATOM 2977 C C . GLU A 1 368 ? -19.327 5.963 19.161 1.00 90.00 368 GLU A C 1
ATOM 2979 O O . GLU A 1 368 ? -18.672 6.909 19.600 1.00 90.00 368 GLU A O 1
ATOM 2984 N N . TRP A 1 369 ? -20.150 5.243 19.931 1.00 90.88 369 TRP A N 1
ATOM 2985 C CA . TRP A 1 369 ? -20.487 5.551 21.323 1.00 90.88 369 TRP A CA 1
ATOM 2986 C C . TRP A 1 369 ? -19.261 5.825 22.207 1.00 90.88 369 TRP A C 1
ATOM 2988 O O . TRP A 1 369 ? -19.287 6.737 23.031 1.00 90.88 369 TRP A O 1
ATOM 2998 N N . ILE A 1 370 ? -18.154 5.107 21.995 1.00 92.19 370 ILE A N 1
ATOM 2999 C CA . ILE A 1 370 ? -16.930 5.234 22.799 1.00 92.19 370 ILE A CA 1
ATOM 3000 C C . ILE A 1 370 ? -16.285 6.628 22.689 1.00 92.19 370 ILE A C 1
ATOM 3002 O O . ILE A 1 370 ? -15.622 7.094 23.619 1.00 92.19 370 ILE A O 1
ATOM 3006 N N . LYS A 1 371 ? -16.512 7.339 21.573 1.00 91.81 371 LYS A N 1
ATOM 3007 C CA . LYS A 1 371 ? -16.032 8.715 21.356 1.00 91.81 371 LYS A CA 1
ATOM 3008 C C . LYS A 1 371 ? -16.786 9.735 22.214 1.00 91.81 371 LYS A C 1
ATOM 3010 O O . LYS A 1 371 ? -16.256 10.809 22.474 1.00 91.81 371 LYS A O 1
ATOM 3015 N N . THR A 1 372 ? -17.999 9.400 22.662 1.00 91.62 372 THR A N 1
ATOM 3016 C CA . THR A 1 372 ? -18.851 10.297 23.466 1.00 91.62 372 THR A CA 1
ATOM 3017 C C . THR A 1 372 ? -18.408 10.385 24.927 1.00 91.62 372 THR A C 1
ATOM 3019 O O . THR A 1 372 ? -18.745 11.349 25.611 1.00 91.62 372 THR A O 1
ATOM 3022 N N . ILE A 1 373 ? 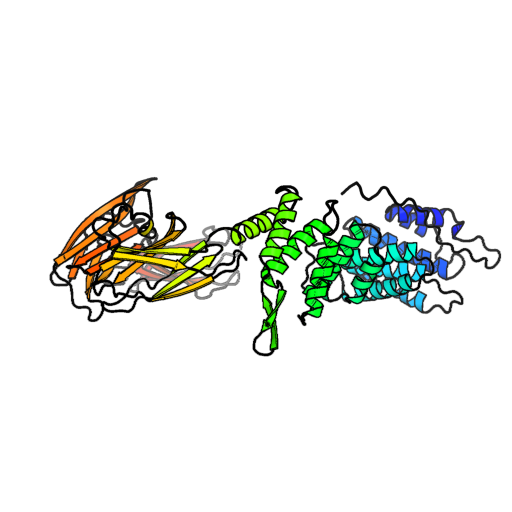-17.614 9.418 25.401 1.00 92.25 373 ILE A N 1
ATOM 3023 C CA . ILE A 1 373 ? -17.161 9.363 26.792 1.00 92.25 373 ILE A CA 1
ATOM 3024 C C . ILE A 1 373 ? -16.097 10.433 27.045 1.00 92.25 373 ILE A C 1
ATOM 3026 O O . ILE A 1 373 ? -15.072 10.508 26.354 1.00 92.25 373 ILE A O 1
ATOM 3030 N N . LYS A 1 374 ? -16.324 11.240 28.085 1.00 91.44 374 LYS A N 1
ATOM 3031 C CA . LYS A 1 374 ? -15.430 12.318 28.523 1.00 91.44 374 LYS A CA 1
ATOM 3032 C C . LYS A 1 374 ? -14.642 11.877 29.757 1.00 91.44 374 LYS A C 1
ATOM 3034 O O . LYS A 1 374 ? -15.191 11.772 30.845 1.00 91.44 374 LYS A O 1
ATOM 3039 N N . THR A 1 375 ? -13.332 11.709 29.611 1.00 90.12 375 THR A N 1
ATOM 3040 C CA . THR A 1 375 ? -12.447 11.194 30.676 1.00 90.12 375 THR A CA 1
ATOM 3041 C C . THR A 1 375 ? -12.089 12.208 31.760 1.00 90.12 375 THR A C 1
ATOM 3043 O O . THR A 1 375 ? -11.713 11.815 32.855 1.00 90.12 375 THR A O 1
ATOM 3046 N N . ARG A 1 376 ? -12.235 13.518 31.508 1.00 86.06 376 ARG A N 1
ATOM 3047 C CA . ARG A 1 376 ? -11.776 14.587 32.425 1.00 86.06 376 ARG A CA 1
ATOM 3048 C C . ARG A 1 376 ? -12.362 14.527 33.840 1.00 86.06 376 ARG A C 1
ATOM 3050 O O . ARG A 1 376 ? -11.760 15.083 34.749 1.00 86.06 376 ARG A O 1
ATOM 3057 N N . LYS A 1 377 ? -13.551 13.941 34.004 1.00 84.69 377 LYS A N 1
ATOM 3058 C CA . LYS A 1 377 ? -14.258 13.835 35.291 1.00 84.69 377 LYS A CA 1
ATOM 3059 C C . LYS A 1 377 ? -14.257 12.414 35.862 1.00 84.69 377 LYS A C 1
ATOM 3061 O O . LYS A 1 377 ? -14.868 12.197 36.901 1.00 84.69 377 LYS A O 1
ATOM 3066 N N . LEU A 1 378 ? -13.631 11.463 35.171 1.00 89.88 378 LEU A N 1
ATOM 3067 C CA . LEU A 1 378 ? -13.608 10.068 35.587 1.00 89.88 378 LEU A CA 1
ATOM 3068 C C . LEU A 1 378 ? -12.385 9.802 36.460 1.00 89.88 378 LEU A C 1
ATOM 3070 O O . LEU A 1 378 ? -11.288 10.291 36.183 1.00 89.88 378 LEU A O 1
ATOM 3074 N N . GLU A 1 379 ? -12.577 8.993 37.494 1.00 84.38 379 GLU A N 1
ATOM 3075 C CA . GLU A 1 379 ? -11.487 8.490 38.318 1.00 84.38 379 GLU A CA 1
ATOM 3076 C C . GLU A 1 379 ? -10.806 7.303 37.623 1.00 84.38 379 GLU A C 1
ATOM 3078 O O . GLU A 1 379 ? -11.457 6.396 37.093 1.00 84.38 379 GLU A O 1
ATOM 3083 N N . SER A 1 380 ? -9.475 7.328 37.601 1.00 92.94 380 SER A N 1
ATOM 3084 C CA . SER A 1 380 ? -8.665 6.244 37.050 1.00 92.94 380 SER A CA 1
ATOM 3085 C C . SER A 1 380 ? -8.469 5.178 38.122 1.00 92.94 380 SER A C 1
ATOM 3087 O O . SER A 1 380 ? -7.877 5.460 39.158 1.00 92.94 380 SER A O 1
ATOM 3089 N N . VAL A 1 381 ? -8.911 3.950 37.861 1.00 93.06 381 VAL A N 1
ATOM 3090 C CA . VAL A 1 381 ? -8.723 2.808 38.778 1.00 93.06 381 VAL A CA 1
ATOM 3091 C C . VAL A 1 381 ? -7.401 2.076 38.547 1.00 93.06 381 VAL A C 1
ATOM 3093 O O . VAL A 1 381 ? -6.967 1.278 39.369 1.00 93.06 381 VAL A O 1
ATOM 3096 N N . TYR A 1 382 ? -6.762 2.342 37.410 1.00 93.75 382 TYR A N 1
ATOM 3097 C CA . TYR A 1 382 ? -5.446 1.833 37.052 1.00 93.75 382 TYR A CA 1
ATOM 3098 C C . TYR A 1 382 ? -4.689 2.913 36.293 1.00 93.75 382 TYR A C 1
ATOM 3100 O O . TYR A 1 382 ? -5.279 3.597 35.455 1.00 93.75 382 TYR A O 1
ATOM 3108 N N . SER A 1 383 ? -3.396 3.055 36.567 1.00 94.69 383 SER A N 1
ATOM 3109 C CA . SER A 1 383 ? -2.510 3.964 35.845 1.00 94.69 383 SER A CA 1
ATOM 3110 C C . SER A 1 383 ? -1.098 3.410 35.882 1.00 94.69 383 SER A C 1
ATOM 3112 O O . SER A 1 383 ? -0.548 3.204 36.964 1.00 94.69 383 SER A O 1
ATOM 3114 N N . LYS A 1 384 ? -0.495 3.173 34.718 1.00 96.56 384 LYS A N 1
ATOM 3115 C CA . LYS A 1 384 ? 0.893 2.710 34.643 1.00 96.56 384 LYS A CA 1
ATOM 3116 C C . LYS A 1 384 ? 1.588 3.262 33.412 1.00 96.56 384 LYS A C 1
ATOM 3118 O O . LYS A 1 384 ? 1.007 3.315 32.332 1.00 96.56 384 LYS A O 1
ATOM 3123 N N . THR A 1 385 ? 2.837 3.677 33.593 1.00 97.31 385 THR A N 1
ATOM 3124 C CA . THR A 1 385 ? 3.720 4.087 32.497 1.00 97.31 385 THR A CA 1
ATOM 3125 C C . THR A 1 385 ? 4.554 2.896 32.041 1.00 97.31 385 THR A C 1
ATOM 3127 O O . THR A 1 385 ? 5.037 2.128 32.873 1.00 97.31 385 THR A O 1
ATOM 3130 N N . PHE A 1 386 ? 4.728 2.770 30.730 1.00 96.75 386 PHE A N 1
ATOM 3131 C CA . PHE A 1 386 ? 5.540 1.745 30.089 1.00 96.75 386 PHE A CA 1
ATOM 3132 C C . PHE A 1 386 ? 6.620 2.405 29.237 1.00 96.75 386 PHE A C 1
ATOM 3134 O O . PHE A 1 386 ? 6.323 3.279 28.417 1.00 96.75 386 PHE A O 1
ATOM 3141 N N . ASP A 1 387 ? 7.859 1.960 29.426 1.00 96.88 387 ASP A N 1
ATOM 3142 C CA . ASP A 1 387 ? 8.976 2.290 28.549 1.00 96.88 387 ASP A CA 1
ATOM 3143 C C . ASP A 1 387 ? 8.979 1.334 27.360 1.00 96.88 387 ASP A C 1
ATOM 3145 O O . ASP A 1 387 ? 8.889 0.115 27.512 1.00 96.88 387 ASP A O 1
ATOM 3149 N N . THR A 1 388 ? 9.086 1.886 26.160 1.00 96.19 388 THR A N 1
ATOM 3150 C CA . THR A 1 388 ? 8.980 1.107 24.923 1.00 96.19 388 THR A CA 1
ATOM 3151 C C . THR A 1 388 ? 10.319 0.578 24.418 1.00 96.19 388 THR A C 1
ATOM 3153 O O . THR A 1 388 ? 10.361 -0.299 23.555 1.00 96.19 388 THR A O 1
ATOM 3156 N N . GLY A 1 389 ? 11.425 1.160 24.891 1.00 94.69 389 GLY A N 1
ATOM 3157 C CA . GLY A 1 389 ? 12.752 0.939 24.317 1.00 94.69 389 GLY A CA 1
ATOM 3158 C C . GLY A 1 389 ? 12.912 1.478 22.888 1.00 94.69 389 GLY A C 1
ATOM 3159 O O . GLY A 1 389 ? 13.865 1.093 22.208 1.00 94.69 389 GLY A O 1
ATOM 3160 N N . ASP A 1 390 ? 12.003 2.343 22.418 1.00 94.44 390 ASP A N 1
ATOM 3161 C CA . ASP A 1 390 ? 12.093 2.980 21.101 1.00 94.44 390 ASP A CA 1
ATOM 3162 C C . ASP A 1 390 ? 13.372 3.827 21.006 1.00 94.44 390 ASP A C 1
ATOM 3164 O O . ASP A 1 390 ? 13.646 4.688 21.843 1.00 94.44 390 ASP A O 1
ATOM 3168 N N . LYS A 1 391 ? 14.180 3.552 19.977 1.00 93.31 391 LYS A N 1
ATOM 3169 C CA . LYS A 1 391 ? 15.493 4.184 19.759 1.00 93.31 391 LYS A CA 1
ATOM 3170 C C . LYS A 1 391 ? 15.444 5.369 18.790 1.00 93.31 391 LYS A C 1
ATOM 3172 O O . LYS A 1 391 ? 16.493 5.866 18.396 1.00 93.31 391 LYS A O 1
ATOM 3177 N N . GLY A 1 392 ? 14.258 5.778 18.339 1.00 93.12 392 GLY A N 1
ATOM 3178 C CA . GLY A 1 392 ? 14.082 6.791 17.297 1.00 93.12 392 GLY A CA 1
ATOM 3179 C C . GLY A 1 392 ? 14.368 6.286 15.880 1.00 93.12 392 GLY A C 1
ATOM 3180 O O . GLY A 1 392 ? 14.439 7.081 14.948 1.00 93.12 392 GLY A O 1
ATOM 3181 N N . ASN A 1 393 ? 14.505 4.969 15.691 1.00 95.44 393 ASN A N 1
ATOM 3182 C CA . ASN A 1 393 ? 14.778 4.358 14.385 1.00 95.44 393 ASN A CA 1
ATOM 3183 C C . ASN A 1 393 ? 13.521 4.188 13.517 1.00 95.44 393 ASN A C 1
ATOM 3185 O O . ASN A 1 393 ? 13.592 3.564 12.463 1.00 95.44 393 ASN A O 1
ATOM 3189 N N . HIS A 1 394 ? 12.368 4.700 13.955 1.00 96.69 394 HIS A N 1
ATOM 3190 C CA . HIS A 1 394 ? 11.081 4.558 13.271 1.00 96.69 394 HIS A CA 1
ATOM 3191 C C . HIS A 1 394 ? 10.624 3.104 13.067 1.00 96.69 394 HIS A C 1
ATOM 3193 O O . HIS A 1 394 ? 9.802 2.825 12.190 1.00 96.69 394 HIS A O 1
ATOM 3199 N N . GLU A 1 395 ? 11.137 2.170 13.864 1.00 94.56 395 GLU A N 1
ATOM 3200 C CA . GLU A 1 395 ? 10.667 0.788 13.896 1.00 94.56 395 GLU A CA 1
ATOM 3201 C C . GLU A 1 395 ? 9.338 0.702 14.652 1.00 94.56 395 GLU A C 1
ATOM 3203 O O . GLU A 1 395 ? 9.045 1.515 15.527 1.00 94.56 395 GLU A O 1
ATOM 3208 N N . ARG A 1 396 ? 8.510 -0.281 14.292 1.00 95.19 396 ARG A N 1
ATOM 3209 C CA . ARG A 1 396 ? 7.291 -0.575 15.046 1.00 95.19 396 ARG A CA 1
ATOM 3210 C C . ARG A 1 396 ? 7.650 -1.474 16.218 1.00 95.19 396 ARG A C 1
ATOM 3212 O O . ARG A 1 396 ? 8.310 -2.491 16.019 1.00 95.19 396 ARG A O 1
ATOM 3219 N N . GLY A 1 397 ? 7.191 -1.109 17.407 1.00 96.25 397 GLY A N 1
ATOM 3220 C CA . GLY A 1 397 ? 7.292 -1.940 18.597 1.00 96.25 397 GLY A CA 1
ATOM 3221 C C . GLY A 1 397 ? 5.930 -2.466 19.027 1.00 96.25 397 GLY A C 1
ATOM 3222 O O . GLY A 1 397 ? 4.884 -1.942 18.635 1.00 96.25 397 GLY A O 1
ATOM 3223 N N . SER A 1 398 ? 5.946 -3.531 19.821 1.00 97.12 398 SER A N 1
ATOM 3224 C CA . SER A 1 398 ? 4.743 -4.069 20.443 1.00 97.12 398 SER A CA 1
ATOM 3225 C C . SER A 1 398 ? 5.061 -4.761 21.756 1.00 97.12 398 SER A C 1
ATOM 3227 O O . SER A 1 398 ? 6.138 -5.344 21.897 1.00 97.12 398 SER A O 1
ATOM 3229 N N . GLN A 1 399 ? 4.105 -4.762 22.677 1.00 96.19 399 GLN A N 1
ATOM 3230 C CA . GLN A 1 399 ? 4.222 -5.438 23.962 1.00 96.19 399 GLN A CA 1
ATOM 3231 C C . GLN A 1 399 ? 2.872 -6.014 24.382 1.00 96.19 399 GLN A C 1
ATOM 3233 O O . GLN A 1 399 ? 1.828 -5.389 24.202 1.00 96.19 399 GLN A O 1
ATOM 3238 N N . GLU A 1 400 ? 2.901 -7.205 24.978 1.00 97.00 400 GLU A N 1
ATOM 3239 C CA . GLU A 1 400 ? 1.769 -7.713 25.748 1.00 97.00 400 GLU A CA 1
ATOM 3240 C C . GLU A 1 400 ? 1.884 -7.225 27.197 1.00 97.00 400 GLU A C 1
ATOM 3242 O O . GLU A 1 400 ? 2.924 -7.379 27.841 1.00 97.00 400 GLU A O 1
ATOM 3247 N N . ILE A 1 401 ? 0.807 -6.638 27.711 1.00 94.50 401 ILE A N 1
ATOM 3248 C CA . ILE A 1 401 ? 0.675 -6.198 29.097 1.00 94.50 401 ILE A CA 1
ATOM 3249 C C . ILE A 1 401 ? -0.404 -7.043 29.757 1.00 94.50 401 ILE A C 1
ATOM 3251 O O . ILE A 1 401 ? -1.553 -7.053 29.320 1.00 94.50 401 ILE A O 1
ATOM 3255 N N . VAL A 1 402 ? -0.056 -7.696 30.859 1.00 93.94 402 VAL A N 1
ATOM 3256 C CA . VAL A 1 402 ? -1.030 -8.300 31.771 1.00 93.94 402 VAL A CA 1
ATOM 3257 C C . VAL A 1 402 ? -1.241 -7.329 32.924 1.00 93.94 402 VAL A C 1
ATOM 3259 O O . VAL A 1 402 ? -0.262 -6.873 33.518 1.00 93.94 402 VAL A O 1
ATOM 3262 N N . LEU A 1 403 ? -2.496 -6.996 33.236 1.00 91.69 403 LEU A N 1
ATOM 3263 C CA . LEU A 1 403 ? -2.777 -6.157 34.402 1.00 91.69 403 LEU A CA 1
ATOM 3264 C C . LEU A 1 403 ? -2.288 -6.852 35.683 1.00 91.69 403 LEU A C 1
ATOM 3266 O O . LEU A 1 403 ? -2.490 -8.052 35.871 1.00 91.69 403 LEU A O 1
ATOM 3270 N N . ASP A 1 404 ? -1.636 -6.086 36.559 1.00 87.50 404 ASP A N 1
ATOM 3271 C CA . ASP A 1 404 ? -1.113 -6.561 37.850 1.00 87.50 404 ASP A CA 1
ATOM 3272 C C . ASP A 1 404 ? -2.210 -6.730 38.911 1.00 87.50 404 ASP A C 1
ATOM 3274 O O . ASP A 1 404 ? -2.031 -7.454 39.889 1.00 87.50 404 ASP A O 1
ATOM 3278 N N . SER A 1 405 ? -3.370 -6.124 38.680 1.00 84.06 405 SER A N 1
ATOM 3279 C CA . SER A 1 405 ? -4.594 -6.309 39.445 1.00 84.06 405 SER A CA 1
ATOM 3280 C C . SER A 1 405 ? -5.730 -6.709 38.510 1.00 84.06 405 SER A C 1
ATOM 3282 O O . SER A 1 405 ? -5.795 -6.286 37.356 1.00 84.06 405 SER A O 1
ATOM 3284 N N . THR A 1 406 ? -6.628 -7.563 39.000 1.00 82.75 406 THR A N 1
ATOM 3285 C CA . THR A 1 406 ? -7.864 -7.886 38.279 1.00 82.75 406 THR A CA 1
ATOM 3286 C C . THR A 1 406 ? -8.892 -6.822 38.645 1.00 82.75 406 THR A C 1
ATOM 3288 O O . THR A 1 406 ? -9.223 -6.723 39.830 1.00 82.75 406 THR A O 1
ATOM 3291 N N . PRO A 1 407 ? -9.366 -5.994 37.695 1.00 85.88 407 PRO A N 1
ATOM 3292 C CA . PRO A 1 407 ? -10.391 -5.014 38.011 1.00 85.88 407 PRO A CA 1
ATOM 3293 C C . PRO A 1 407 ? -11.676 -5.720 38.455 1.00 85.88 407 PRO A C 1
ATOM 3295 O O . PRO A 1 407 ? -11.936 -6.863 38.074 1.00 85.88 407 PRO A O 1
ATOM 3298 N N . GLN A 1 408 ? -12.461 -5.032 39.282 1.00 90.62 408 GLN A N 1
ATOM 3299 C CA . GLN A 1 408 ? -13.780 -5.507 39.693 1.00 90.62 408 GLN A CA 1
ATOM 3300 C C . GLN A 1 408 ? -14.735 -5.601 38.496 1.00 90.62 408 GLN A C 1
ATOM 3302 O O . GLN A 1 408 ? -14.446 -5.122 37.400 1.00 90.62 408 GLN A O 1
ATOM 3307 N N . ASP A 1 409 ? -15.899 -6.195 38.720 1.00 92.44 409 ASP A N 1
ATOM 3308 C CA . ASP A 1 409 ? -16.976 -6.214 37.739 1.00 92.44 409 ASP A CA 1
ATOM 3309 C C . ASP A 1 409 ? -17.378 -4.781 37.354 1.00 92.44 409 ASP A C 1
ATOM 3311 O O . ASP A 1 409 ? -17.471 -3.878 38.194 1.00 92.44 409 ASP A O 1
ATOM 3315 N N . GLY A 1 410 ? -17.606 -4.565 36.061 1.00 92.88 410 GLY A N 1
ATOM 3316 C CA . GLY A 1 410 ? -18.040 -3.287 35.527 1.00 92.88 410 GLY A CA 1
ATOM 3317 C C . GLY A 1 410 ? -17.602 -3.014 34.092 1.00 92.88 410 GLY A C 1
ATOM 3318 O O . GLY A 1 410 ? -16.979 -3.825 33.406 1.00 92.88 410 GLY A O 1
ATOM 3319 N N . ALA A 1 411 ? -17.962 -1.818 33.640 1.00 94.38 411 ALA A N 1
ATOM 3320 C CA . ALA A 1 411 ? -17.559 -1.252 32.365 1.00 94.38 411 ALA A CA 1
ATOM 3321 C C . ALA A 1 411 ? -16.360 -0.319 32.572 1.00 94.38 411 ALA A C 1
ATOM 3323 O O . ALA A 1 411 ? -16.353 0.480 33.508 1.00 94.38 411 ALA A O 1
ATOM 3324 N N . TYR A 1 412 ? -15.371 -0.387 31.686 1.00 94.81 412 TYR A N 1
ATOM 3325 C CA . TYR A 1 412 ? -14.143 0.397 31.773 1.00 94.81 412 TYR A CA 1
ATOM 3326 C C . TYR A 1 412 ? -13.755 0.987 30.418 1.00 94.81 412 TYR A C 1
ATOM 3328 O O . TYR A 1 412 ? -13.962 0.374 29.369 1.00 94.81 412 TYR A O 1
ATOM 3336 N N . LEU A 1 413 ? -13.140 2.169 30.448 1.00 96.19 413 LEU A N 1
ATOM 3337 C CA . LEU A 1 413 ? -12.458 2.760 29.301 1.00 96.19 413 LEU A CA 1
ATOM 3338 C C . LEU A 1 413 ? -10.949 2.682 29.522 1.00 96.19 413 LEU A C 1
ATOM 3340 O O . LEU A 1 413 ? -10.425 3.332 30.426 1.00 96.19 413 LEU A O 1
ATOM 3344 N N . ALA A 1 414 ? -10.257 1.917 28.687 1.00 96.56 414 ALA A N 1
ATOM 3345 C CA . ALA A 1 414 ? -8.806 1.937 28.609 1.00 96.56 414 ALA A CA 1
ATOM 3346 C C . ALA A 1 414 ? -8.359 3.083 27.695 1.00 96.56 414 ALA A C 1
ATOM 3348 O O . ALA A 1 414 ? -8.924 3.268 26.620 1.00 96.56 414 ALA A O 1
ATOM 3349 N N . VAL A 1 415 ? -7.354 3.853 28.106 1.00 97.25 415 VAL A N 1
ATOM 3350 C CA . VAL A 1 415 ? -6.848 5.010 27.357 1.00 97.25 415 VAL A CA 1
ATOM 3351 C C . VAL A 1 415 ? -5.326 4.984 27.329 1.00 97.25 415 VAL A C 1
ATOM 3353 O O . VAL A 1 415 ? -4.687 4.932 28.381 1.00 97.25 415 VAL A O 1
ATOM 3356 N N . GLY A 1 416 ? -4.760 5.039 26.123 1.00 97.44 416 GLY A N 1
ATOM 3357 C CA . GLY A 1 416 ? -3.328 5.203 25.888 1.00 97.44 416 GLY A CA 1
ATOM 3358 C C . GLY A 1 416 ? -2.966 6.679 25.739 1.00 97.44 416 GLY A C 1
ATOM 3359 O O . GLY A 1 416 ? -3.540 7.386 24.908 1.00 97.44 416 GLY A O 1
ATOM 3360 N N . LEU A 1 417 ? -2.011 7.145 26.538 1.00 97.12 417 LEU A N 1
ATOM 3361 C CA . LEU A 1 417 ? -1.573 8.536 26.609 1.00 97.12 417 LEU A CA 1
ATOM 3362 C C . LEU A 1 417 ? -0.090 8.649 26.244 1.00 97.12 417 LEU A C 1
ATOM 3364 O O . LEU A 1 417 ? 0.744 7.900 26.749 1.00 97.12 417 LEU A O 1
ATOM 3368 N N . VAL A 1 418 ? 0.244 9.645 25.431 1.00 97.00 418 VAL A N 1
ATOM 3369 C CA . VAL A 1 418 ? 1.623 10.059 25.130 1.00 97.00 418 VAL A CA 1
ATOM 3370 C C . VAL A 1 418 ? 1.726 11.537 25.457 1.00 97.00 418 VAL A C 1
ATOM 3372 O O . VAL A 1 418 ? 0.906 12.326 24.991 1.00 97.00 418 VAL A O 1
ATOM 3375 N N . ASP A 1 419 ? 2.673 11.909 26.318 1.00 93.81 419 ASP A N 1
ATOM 3376 C CA . ASP A 1 419 ? 2.847 13.285 26.807 1.00 93.81 419 ASP A CA 1
ATOM 3377 C C . ASP A 1 419 ? 1.536 13.917 27.323 1.00 93.81 419 ASP A C 1
ATOM 3379 O O . ASP A 1 419 ? 1.214 15.077 27.059 1.00 93.81 419 ASP A O 1
ATOM 3383 N N . GLY A 1 420 ? 0.725 13.113 28.023 1.00 92.00 420 GLY A N 1
ATOM 3384 C CA . GLY A 1 420 ? -0.577 13.515 28.566 1.00 92.00 420 GLY A CA 1
ATOM 3385 C C . GLY A 1 420 ? -1.701 13.663 27.531 1.00 92.00 420 GLY A C 1
ATOM 3386 O O . GLY A 1 420 ? -2.821 14.016 27.900 1.00 92.00 420 GLY A O 1
ATOM 3387 N N . LYS A 1 421 ? -1.438 13.388 26.249 1.00 94.12 421 LYS A N 1
ATOM 3388 C CA . LYS A 1 421 ? -2.426 13.432 25.165 1.00 94.12 421 LYS A CA 1
ATOM 3389 C C . LYS A 1 421 ? -2.887 12.033 24.803 1.00 94.12 421 LYS A C 1
ATOM 3391 O O . LYS A 1 421 ? -2.075 11.144 24.555 1.00 94.12 421 LYS A O 1
ATOM 3396 N N . GLU A 1 422 ? -4.198 11.868 24.720 1.00 94.69 422 GLU A N 1
ATOM 3397 C CA . GLU A 1 422 ? -4.813 10.622 24.285 1.00 94.69 422 GLU A CA 1
ATOM 3398 C C . GLU A 1 422 ? -4.445 10.300 22.836 1.00 94.69 422 GLU A C 1
ATOM 3400 O O . GLU A 1 422 ? -4.622 11.134 21.949 1.00 94.69 422 GLU A O 1
ATOM 3405 N N . GLN A 1 423 ? -3.946 9.083 22.624 1.00 94.19 423 GLN A N 1
ATOM 3406 C CA . GLN A 1 423 ? -3.641 8.534 21.302 1.00 94.19 423 GLN A CA 1
ATOM 3407 C C . GLN A 1 423 ? -4.654 7.469 20.872 1.00 94.19 423 GLN A C 1
ATOM 3409 O O . GLN A 1 423 ? -4.946 7.341 19.687 1.00 94.19 423 GLN A O 1
ATOM 3414 N N . GLY A 1 424 ? -5.221 6.735 21.831 1.00 91.38 424 GLY A N 1
ATOM 3415 C CA . GLY A 1 424 ? -6.192 5.679 21.571 1.00 91.38 424 GLY A CA 1
ATOM 3416 C C . GLY A 1 424 ? -7.023 5.357 22.807 1.00 91.38 424 GLY A C 1
ATOM 3417 O O . GLY A 1 424 ? -6.601 5.612 23.939 1.00 91.38 424 GLY A O 1
ATOM 3418 N N . ARG A 1 425 ? -8.211 4.792 22.581 1.00 94.62 425 ARG A N 1
ATOM 3419 C CA . ARG A 1 425 ? -9.124 4.344 23.634 1.00 94.62 425 ARG A CA 1
ATOM 3420 C C . ARG A 1 425 ? -9.788 3.028 23.255 1.00 94.62 425 ARG A C 1
ATOM 3422 O O . ARG A 1 425 ? -10.138 2.838 22.096 1.00 94.62 425 ARG A O 1
ATOM 3429 N N . GLU A 1 426 ? -10.012 2.175 24.243 1.00 95.75 426 GLU A N 1
ATOM 3430 C CA . GLU A 1 426 ? -10.642 0.868 24.080 1.00 95.75 426 GLU A CA 1
ATOM 3431 C C . GLU A 1 426 ? -11.653 0.587 25.185 1.00 95.75 426 GLU A C 1
ATOM 3433 O O . GLU A 1 426 ? -11.507 1.042 26.322 1.00 95.75 426 GLU A O 1
ATOM 3438 N N . PHE A 1 427 ? -12.683 -0.186 24.850 1.00 95.06 427 PHE A N 1
ATOM 3439 C CA . PHE A 1 427 ? -13.680 -0.623 25.818 1.00 95.06 427 PHE A CA 1
ATOM 3440 C C . PHE A 1 427 ? -13.294 -1.957 26.438 1.00 95.06 427 PHE A C 1
ATOM 3442 O O . PHE A 1 427 ? -12.964 -2.904 25.724 1.00 95.06 427 PHE A O 1
ATOM 3449 N N . VAL A 1 428 ? -13.402 -2.028 27.762 1.00 94.88 428 VAL A N 1
ATOM 3450 C CA . VAL A 1 428 ? -13.177 -3.243 28.538 1.00 94.88 428 VAL A CA 1
ATOM 3451 C C . VAL A 1 428 ? -14.402 -3.495 29.401 1.00 94.88 428 VAL A C 1
ATOM 3453 O O . VAL A 1 428 ? -14.733 -2.698 30.276 1.00 94.88 428 VAL A O 1
ATOM 3456 N N . LEU A 1 429 ? -15.074 -4.612 29.161 1.00 94.50 429 LEU A N 1
ATOM 3457 C CA . LEU A 1 429 ? -16.227 -5.048 29.932 1.00 94.50 429 LEU A CA 1
ATOM 3458 C C . LEU A 1 429 ? -15.870 -6.269 30.773 1.00 94.50 429 LEU A C 1
ATOM 3460 O O . LEU A 1 429 ? -15.406 -7.268 30.235 1.00 94.50 429 LEU A O 1
ATOM 3464 N N . ILE A 1 430 ? -16.126 -6.208 32.075 1.00 94.19 430 ILE A N 1
ATOM 3465 C CA . ILE A 1 430 ? -15.983 -7.333 33.002 1.00 94.19 430 ILE A CA 1
ATOM 3466 C C . ILE A 1 430 ? -17.362 -7.575 33.595 1.00 94.19 430 ILE A C 1
ATOM 3468 O O . ILE A 1 430 ? -17.796 -6.854 34.488 1.00 94.19 430 ILE A O 1
ATOM 3472 N N . SER A 1 431 ? -18.117 -8.503 33.022 1.00 94.06 431 SER A N 1
ATOM 3473 C CA . SER A 1 431 ? -19.533 -8.639 33.358 1.00 94.06 431 SER A CA 1
ATOM 3474 C C . SER A 1 431 ? -20.059 -10.010 32.977 1.00 94.06 431 SER A C 1
ATOM 3476 O O . SER A 1 431 ? -19.650 -10.574 31.962 1.00 94.06 431 SER A O 1
ATOM 3478 N N . ARG A 1 432 ? -20.991 -10.532 33.778 1.00 93.44 432 ARG A N 1
ATOM 3479 C CA . ARG A 1 432 ? -21.804 -11.692 33.392 1.00 93.44 432 ARG A CA 1
ATOM 3480 C C . ARG A 1 432 ? -23.120 -11.268 32.762 1.00 93.44 432 ARG A C 1
ATOM 3482 O O . ARG A 1 432 ? -23.678 -12.050 32.005 1.00 93.44 432 ARG A O 1
ATOM 3489 N N . LEU A 1 433 ? -23.591 -10.053 33.024 1.00 95.06 433 LEU A N 1
ATOM 3490 C CA . LEU A 1 433 ? -24.780 -9.487 32.408 1.00 95.06 433 LEU A CA 1
ATOM 3491 C C . LEU A 1 433 ? -24.602 -9.432 30.892 1.00 95.06 433 LEU A C 1
ATOM 3493 O O . LEU A 1 433 ? -23.658 -8.824 30.388 1.00 95.06 433 LEU A O 1
ATOM 3497 N N . THR A 1 434 ? -25.553 -10.001 30.161 1.00 93.75 434 THR A N 1
ATOM 3498 C CA . THR A 1 434 ? -25.656 -9.891 28.707 1.00 93.75 434 THR A CA 1
ATOM 3499 C C . THR A 1 434 ? -26.944 -9.185 28.309 1.00 93.75 434 THR A C 1
ATOM 3501 O O . THR A 1 434 ? -27.939 -9.220 29.033 1.00 93.75 434 THR A O 1
ATOM 3504 N N . VAL A 1 435 ? -26.919 -8.526 27.152 1.00 93.19 435 VAL A N 1
ATOM 3505 C CA . VAL A 1 435 ? -28.081 -7.837 26.586 1.00 93.19 435 VAL A CA 1
ATOM 3506 C C . VAL A 1 435 ? -28.346 -8.394 25.203 1.00 93.19 435 VAL A C 1
ATOM 3508 O O . VAL A 1 435 ? -27.497 -8.323 24.319 1.00 93.19 435 VAL A O 1
ATOM 3511 N N . MET A 1 436 ? -29.550 -8.911 24.999 1.00 91.12 436 MET A N 1
ATOM 3512 C CA . MET A 1 436 ? -30.028 -9.321 23.684 1.00 91.12 436 MET A CA 1
ATOM 3513 C C . MET A 1 436 ? -31.226 -8.465 23.313 1.00 91.12 436 MET A C 1
ATOM 3515 O O . MET A 1 436 ? -32.116 -8.250 24.128 1.00 91.12 436 MET A O 1
ATOM 3519 N N . ALA A 1 437 ? -31.262 -7.969 22.081 1.00 88.56 437 ALA A N 1
ATOM 3520 C CA . ALA A 1 437 ? -32.347 -7.116 21.622 1.00 88.56 437 ALA A CA 1
ATOM 3521 C C . ALA A 1 437 ? -32.927 -7.631 20.309 1.00 88.56 437 ALA A C 1
ATOM 3523 O O . ALA A 1 437 ? -32.200 -8.035 19.398 1.00 88.56 437 ALA A O 1
ATOM 3524 N N . ARG A 1 438 ? -34.254 -7.581 20.197 1.00 85.38 438 ARG A N 1
ATOM 3525 C CA . ARG A 1 438 ? -34.982 -7.898 18.975 1.00 85.38 438 ARG A CA 1
ATOM 3526 C C . ARG A 1 438 ? -35.978 -6.795 18.660 1.00 85.38 438 ARG A C 1
ATOM 3528 O O . ARG A 1 438 ? -36.920 -6.545 19.408 1.00 85.38 438 ARG A O 1
ATOM 3535 N N . ALA A 1 439 ? -35.783 -6.184 17.500 1.00 79.44 439 ALA A N 1
ATOM 3536 C CA . ALA A 1 439 ? -36.713 -5.228 16.926 1.00 79.44 439 ALA A CA 1
ATOM 3537 C C . ALA A 1 439 ? -37.825 -5.942 16.139 1.00 79.44 439 ALA A C 1
ATOM 3539 O O . ALA A 1 439 ? -37.577 -6.918 15.426 1.00 79.44 439 ALA A O 1
ATOM 3540 N N . SER A 1 440 ? -39.040 -5.411 16.225 1.00 71.62 440 SER A N 1
ATOM 3541 C CA . SER A 1 440 ? -40.161 -5.668 15.313 1.00 71.62 440 SER A CA 1
ATOM 3542 C C . SER A 1 440 ? -40.602 -4.349 14.664 1.00 71.62 440 SER A C 1
ATOM 3544 O O . SER A 1 440 ? -39.972 -3.327 14.894 1.00 71.62 440 SER A O 1
ATOM 3546 N N . SER A 1 441 ? -41.664 -4.328 13.854 1.00 67.31 441 SER A N 1
ATOM 3547 C CA . SER A 1 441 ? -42.103 -3.103 13.160 1.00 67.31 441 SER A CA 1
ATOM 3548 C C . SER A 1 441 ? -42.610 -1.985 14.078 1.00 67.31 441 SER A C 1
ATOM 3550 O O . SER A 1 441 ? -42.732 -0.858 13.617 1.00 67.31 441 SER A O 1
ATOM 3552 N N . ASN A 1 442 ? -42.956 -2.284 15.333 1.00 71.94 442 ASN A N 1
ATOM 3553 C CA . ASN A 1 442 ? -43.484 -1.299 16.283 1.00 71.94 442 ASN A CA 1
ATOM 3554 C C . ASN A 1 442 ? -43.027 -1.503 17.738 1.00 71.94 442 ASN A C 1
ATOM 3556 O O . ASN A 1 442 ? -43.501 -0.793 18.617 1.00 71.94 442 ASN A O 1
ATOM 3560 N N . ARG A 1 443 ? -42.150 -2.476 18.016 1.00 82.31 443 ARG A N 1
ATOM 3561 C CA . ARG A 1 443 ? -41.719 -2.822 19.383 1.00 82.31 443 ARG A CA 1
ATOM 3562 C C . ARG A 1 443 ? -40.265 -3.263 19.430 1.00 82.31 443 ARG A C 1
ATOM 3564 O O . ARG A 1 443 ? -39.822 -3.979 18.527 1.00 82.31 443 ARG A O 1
ATOM 3571 N N . MET A 1 444 ? -39.551 -2.879 20.485 1.00 87.31 444 MET A N 1
ATOM 3572 C CA . MET A 1 444 ? -38.233 -3.415 20.833 1.00 87.31 444 MET A CA 1
ATOM 3573 C C . MET A 1 444 ? -38.356 -4.292 22.070 1.00 87.31 444 MET A C 1
ATOM 3575 O O . MET A 1 444 ? -38.843 -3.847 23.107 1.00 87.31 444 MET A O 1
ATOM 3579 N N . LEU A 1 445 ? -37.875 -5.522 21.957 1.00 91.56 445 LEU A N 1
ATOM 3580 C CA . LEU A 1 445 ? -37.798 -6.471 23.054 1.00 91.56 445 LEU A CA 1
ATOM 3581 C C . LEU A 1 445 ? -36.330 -6.581 23.469 1.00 91.56 445 LEU A C 1
ATOM 3583 O O . LEU A 1 445 ? -35.494 -6.927 22.635 1.00 91.56 445 LEU A O 1
ATOM 3587 N N . VAL A 1 446 ? -36.011 -6.262 24.719 1.00 94.19 446 VAL A N 1
ATOM 3588 C CA . VAL A 1 446 ? -34.665 -6.393 25.284 1.00 94.19 446 VAL A CA 1
ATOM 3589 C C . VAL A 1 446 ? -34.710 -7.435 26.390 1.00 94.19 446 VAL A C 1
ATOM 3591 O O . VAL A 1 446 ? -35.508 -7.319 27.313 1.00 94.19 446 VAL A O 1
ATOM 3594 N N . TRP A 1 447 ? -33.861 -8.447 26.291 1.00 95.94 447 TRP A N 1
ATOM 3595 C CA . TRP A 1 447 ? -33.692 -9.482 27.297 1.00 95.94 447 TRP A CA 1
ATOM 3596 C C . TRP A 1 447 ? -32.339 -9.313 27.983 1.00 95.94 447 TRP A C 1
ATOM 3598 O O . TRP A 1 447 ? -31.316 -9.131 27.316 1.00 95.94 447 TRP A O 1
ATOM 3608 N N . VAL A 1 448 ? -32.362 -9.332 29.311 1.00 97.44 448 VAL A N 1
ATOM 3609 C CA . VAL A 1 448 ? -31.202 -9.170 30.181 1.00 97.44 448 VAL A CA 1
ATOM 3610 C C . VAL A 1 448 ? -31.071 -10.416 31.044 1.00 97.44 448 VAL A C 1
ATOM 3612 O O . VAL A 1 448 ? -31.970 -10.746 31.820 1.00 97.44 448 VAL A O 1
ATOM 3615 N N . CYS A 1 449 ? -29.948 -11.108 30.895 1.00 96.50 449 CYS A N 1
ATOM 3616 C CA . CYS A 1 449 ? -29.693 -12.377 31.565 1.00 96.50 449 CYS A CA 1
ATOM 3617 C C . CYS A 1 449 ? -28.208 -12.554 31.895 1.00 96.50 449 CYS A C 1
ATOM 3619 O O . CYS A 1 449 ? -27.352 -11.795 31.427 1.00 96.50 449 CYS A O 1
ATOM 3621 N N . ASP A 1 450 ? -27.910 -13.554 32.717 1.00 94.62 450 ASP A N 1
ATOM 3622 C CA . ASP A 1 450 ? -26.550 -14.025 32.953 1.00 94.62 450 ASP A CA 1
ATOM 3623 C C . ASP A 1 450 ? -26.021 -14.774 31.714 1.00 94.62 450 ASP A C 1
ATOM 3625 O O . ASP A 1 450 ? -26.694 -15.613 31.119 1.00 94.62 450 ASP A O 1
ATOM 3629 N N . SER A 1 451 ? -24.804 -14.451 31.292 1.00 90.69 451 SER A N 1
ATOM 3630 C CA . SER A 1 451 ? -24.183 -14.961 30.063 1.00 90.69 451 SER A CA 1
ATOM 3631 C C . SER A 1 451 ? -23.708 -16.412 30.136 1.00 90.69 451 SER A C 1
ATOM 3633 O O . SER A 1 451 ? -23.404 -16.984 29.090 1.00 90.69 451 SER A O 1
ATOM 3635 N N . VAL A 1 452 ? -23.613 -17.010 31.326 1.00 88.75 452 VAL A N 1
ATOM 3636 C CA . VAL A 1 452 ? -23.121 -18.386 31.488 1.00 88.75 452 VAL A CA 1
ATOM 3637 C C . VAL A 1 452 ? -24.258 -19.393 31.458 1.00 88.75 452 VAL A C 1
ATOM 3639 O O . VAL A 1 452 ? -24.116 -20.445 30.841 1.00 88.75 452 VAL A O 1
ATOM 3642 N N . ASP A 1 453 ? -25.369 -19.089 32.122 1.00 91.19 453 ASP A N 1
ATOM 3643 C CA . ASP A 1 453 ? -26.478 -20.031 32.300 1.00 91.19 453 ASP A CA 1
ATOM 3644 C C . ASP A 1 453 ? -27.822 -19.517 31.762 1.00 91.19 453 ASP A C 1
ATOM 3646 O O . ASP A 1 453 ? -28.779 -20.284 31.665 1.00 91.19 453 ASP A O 1
ATOM 3650 N N . GLY A 1 454 ? -27.891 -18.250 31.343 1.00 94.00 454 GLY A N 1
ATOM 3651 C CA . GLY A 1 454 ? -29.089 -17.651 30.769 1.00 94.00 454 GLY A CA 1
ATOM 3652 C C . GLY A 1 454 ? -30.166 -17.300 31.792 1.00 94.00 454 GLY A C 1
ATOM 3653 O O . GLY A 1 454 ? -31.277 -16.967 31.371 1.00 94.00 454 GLY A O 1
ATOM 3654 N N . HIS A 1 455 ? -29.885 -17.349 33.102 1.00 96.69 455 HIS A N 1
ATOM 3655 C CA . HIS A 1 455 ? -30.878 -16.954 34.099 1.00 96.69 455 HIS A CA 1
ATOM 3656 C C . HIS A 1 455 ? -31.285 -15.485 33.907 1.00 96.69 455 HIS A C 1
ATOM 3658 O O . HIS A 1 455 ? -30.420 -14.623 33.707 1.00 96.69 455 HIS A O 1
ATOM 3664 N N . PRO A 1 456 ? -32.593 -15.175 33.955 1.00 97.44 456 PRO A N 1
ATOM 3665 C CA . PRO A 1 456 ? -33.066 -13.806 33.825 1.00 97.44 456 PRO A CA 1
ATOM 3666 C C . PRO A 1 456 ? -32.557 -12.935 34.977 1.00 97.44 456 PRO A C 1
ATOM 3668 O O . PRO A 1 456 ? -32.362 -13.421 36.090 1.00 97.44 456 PRO A O 1
ATOM 3671 N N . LEU A 1 457 ? -32.383 -11.635 34.716 1.00 97.19 457 LEU A N 1
ATOM 3672 C CA . LEU A 1 457 ? -31.997 -10.642 35.725 1.00 97.19 457 LEU A CA 1
ATOM 3673 C C . LEU A 1 457 ? -33.147 -9.644 35.977 1.00 97.19 457 LEU A C 1
ATOM 3675 O O . LEU A 1 457 ? -33.179 -8.573 35.356 1.00 97.19 457 LEU A O 1
ATOM 3679 N N . PRO A 1 458 ? -34.111 -9.971 36.864 1.00 97.44 458 PRO A N 1
ATOM 3680 C CA . PRO A 1 458 ? -35.217 -9.084 37.208 1.00 97.44 458 PRO A CA 1
ATOM 3681 C C . PRO A 1 458 ? -34.749 -7.758 37.795 1.00 97.44 458 PRO A C 1
ATOM 3683 O O . PRO A 1 458 ? -33.750 -7.677 38.501 1.00 97.44 458 PRO A O 1
ATOM 3686 N N . GLY A 1 459 ? -35.479 -6.681 37.512 1.00 97.19 459 GLY A N 1
ATOM 3687 C CA . GLY A 1 459 ? -35.165 -5.357 38.049 1.00 97.19 459 GLY A CA 1
ATOM 3688 C C . GLY A 1 459 ? -33.952 -4.666 37.415 1.00 97.19 459 GLY A C 1
ATOM 3689 O O . GLY A 1 459 ? -33.725 -3.492 37.726 1.00 97.19 459 GLY A O 1
ATOM 3690 N N . ALA A 1 460 ? -33.226 -5.324 36.500 1.00 97.44 460 ALA A N 1
ATOM 3691 C CA . ALA A 1 460 ? -32.138 -4.714 35.741 1.00 97.44 460 ALA A CA 1
ATOM 3692 C C . ALA A 1 460 ? -32.620 -3.445 35.022 1.00 97.44 460 ALA A C 1
ATOM 3694 O O . ALA A 1 460 ? -33.653 -3.439 34.349 1.00 97.44 460 ALA A O 1
ATOM 3695 N N . GLU A 1 461 ? -31.880 -2.350 35.169 1.00 97.25 461 GLU A N 1
ATOM 3696 C CA . GLU A 1 461 ? -32.199 -1.080 34.529 1.00 97.25 461 GLU A CA 1
ATOM 3697 C C . GLU A 1 461 ? -31.693 -1.091 33.088 1.00 97.25 461 GLU A C 1
ATOM 3699 O O . GLU A 1 461 ? -30.486 -1.127 32.861 1.00 97.25 461 GLU A O 1
ATOM 3704 N N . VAL A 1 462 ? -32.601 -0.997 32.119 1.00 95.81 462 VAL A N 1
ATOM 3705 C CA . VAL A 1 462 ? -32.272 -0.895 30.695 1.00 95.81 462 VAL A CA 1
ATOM 3706 C C . VAL A 1 462 ? -32.519 0.528 30.220 1.00 95.81 462 VAL A C 1
ATOM 3708 O O . VAL A 1 462 ? -33.611 1.072 30.413 1.00 95.81 462 VAL A O 1
ATOM 3711 N N . ARG A 1 463 ? -31.526 1.126 29.557 1.00 94.25 463 ARG A N 1
ATOM 3712 C CA . ARG A 1 463 ? -31.699 2.351 28.775 1.00 94.25 463 ARG A CA 1
ATOM 3713 C C . ARG A 1 463 ? -31.530 2.050 27.293 1.00 94.25 463 ARG A C 1
ATOM 3715 O O . ARG A 1 463 ? -30.474 1.602 26.865 1.00 94.25 463 ARG A O 1
ATOM 3722 N N . LEU A 1 464 ? -32.556 2.349 26.507 1.00 91.69 464 LEU A N 1
ATOM 3723 C CA . LEU A 1 464 ? -32.525 2.273 25.053 1.00 91.69 464 LEU A CA 1
ATOM 3724 C C . LEU A 1 464 ? -32.310 3.674 24.487 1.00 91.69 464 LEU A C 1
ATOM 3726 O O . LEU A 1 464 ? -33.190 4.519 24.602 1.00 91.69 464 LEU A O 1
ATOM 3730 N N . TRP A 1 465 ? -31.164 3.913 23.864 1.00 90.69 465 TRP A N 1
ATOM 3731 C CA . TRP A 1 465 ? -30.914 5.088 23.038 1.00 90.69 465 TRP A CA 1
ATOM 3732 C C . TRP A 1 465 ? -31.352 4.798 21.608 1.00 90.69 465 TRP A C 1
ATOM 3734 O O . TRP A 1 465 ? -31.003 3.762 21.038 1.00 90.69 465 TRP A O 1
ATOM 3744 N N . GLN A 1 466 ? -32.089 5.728 21.017 1.00 87.69 466 GLN A N 1
ATOM 3745 C CA . GLN A 1 466 ? -32.649 5.599 19.684 1.00 87.69 466 GLN A CA 1
ATOM 3746 C C . GLN A 1 466 ? -32.303 6.825 18.847 1.00 87.69 466 GLN A C 1
ATOM 3748 O O . GLN A 1 466 ? -32.595 7.960 19.229 1.00 87.69 466 GLN A O 1
ATOM 3753 N N . ARG A 1 467 ? -31.733 6.576 17.668 1.00 86.44 467 ARG A N 1
ATOM 3754 C CA . ARG A 1 467 ? -31.422 7.597 16.671 1.00 86.44 467 ARG A CA 1
ATOM 3755 C C . ARG A 1 467 ? -32.397 7.474 15.505 1.00 86.44 467 ARG A C 1
ATOM 3757 O O . ARG A 1 467 ? -32.382 6.475 14.788 1.00 86.44 467 ARG A O 1
ATOM 3764 N N . VAL A 1 468 ? -33.239 8.489 15.316 1.00 80.12 468 VAL A N 1
ATOM 3765 C CA . VAL A 1 468 ? -34.291 8.516 14.285 1.00 80.12 468 VAL A CA 1
ATOM 3766 C C . VAL A 1 468 ? -34.027 9.638 13.295 1.00 80.12 468 VAL A C 1
ATOM 3768 O O . VAL A 1 468 ? -33.630 10.745 13.672 1.00 80.12 468 VAL A O 1
ATOM 3771 N N . ARG A 1 469 ? -34.270 9.375 12.011 1.00 75.81 469 ARG A N 1
ATOM 3772 C CA . ARG A 1 469 ? -34.219 10.410 10.983 1.00 75.81 469 ARG A CA 1
ATOM 3773 C C . ARG A 1 469 ? -35.516 11.220 10.989 1.00 75.81 469 ARG A C 1
ATOM 3775 O O . ARG A 1 469 ? -36.577 10.708 10.663 1.00 75.81 469 ARG A O 1
ATOM 3782 N N . SER A 1 470 ? -35.412 12.508 11.293 1.00 71.19 470 SER A N 1
ATOM 3783 C CA . SER A 1 470 ? -36.505 13.479 11.214 1.00 71.19 470 SER A CA 1
ATOM 3784 C C . SER A 1 470 ? -36.203 14.472 10.086 1.00 71.19 470 SER A C 1
ATOM 3786 O O . SER A 1 470 ? -35.520 15.481 10.279 1.00 71.19 470 SER A O 1
ATOM 3788 N N . GLY A 1 471 ? -36.664 14.167 8.869 1.00 74.62 471 GLY A N 1
ATOM 3789 C CA . GLY A 1 471 ? -36.359 14.954 7.668 1.00 74.62 471 GLY A CA 1
ATOM 3790 C C . GLY A 1 471 ? -34.881 14.861 7.254 1.00 74.62 471 GLY A C 1
ATOM 3791 O O . GLY A 1 471 ? -34.381 13.784 6.913 1.00 74.62 471 GLY A O 1
ATOM 3792 N N . LYS A 1 472 ? -34.172 16.000 7.254 1.00 74.38 472 LYS A N 1
ATOM 3793 C CA . LYS A 1 472 ? -32.719 16.073 6.975 1.00 74.38 472 LYS A CA 1
ATOM 3794 C C . LYS A 1 472 ? -31.843 15.911 8.225 1.00 74.38 472 LYS A C 1
ATOM 3796 O O . LYS A 1 472 ? -30.628 15.828 8.086 1.00 74.38 472 LYS A O 1
ATOM 3801 N N . GLN A 1 473 ? -32.432 15.876 9.420 1.00 75.56 473 GLN A N 1
ATOM 3802 C CA . GLN A 1 473 ? -31.699 15.819 10.685 1.00 75.56 473 GLN A CA 1
ATOM 3803 C C . GLN A 1 473 ? -31.888 14.470 11.380 1.00 75.56 473 GLN A C 1
ATOM 3805 O O . GLN A 1 473 ? -32.916 13.810 11.226 1.00 75.56 473 GLN A O 1
ATOM 3810 N N . TRP A 1 474 ? -30.890 14.079 12.165 1.00 79.44 474 TRP A N 1
ATOM 3811 C CA . TRP A 1 474 ? -30.985 12.958 13.094 1.00 79.44 474 TRP A CA 1
ATOM 3812 C C . TRP A 1 474 ? -31.367 13.487 14.470 1.00 79.44 474 TRP A C 1
ATOM 3814 O O . TRP A 1 474 ? -30.807 14.486 14.919 1.00 79.44 474 TRP A O 1
ATOM 3824 N N . ARG A 1 475 ? -32.318 12.828 15.130 1.00 82.12 475 ARG A N 1
ATOM 3825 C CA . ARG A 1 475 ? -32.717 13.128 16.505 1.00 82.12 475 ARG A CA 1
ATOM 3826 C C . ARG A 1 475 ? -32.459 11.920 17.384 1.00 82.12 475 ARG A C 1
ATOM 3828 O O . ARG A 1 475 ? -32.726 10.790 16.976 1.00 82.12 475 ARG A O 1
ATOM 3835 N N . TRP A 1 476 ? -31.964 12.190 18.582 1.00 86.38 476 TRP A N 1
ATOM 3836 C CA . TRP A 1 476 ? -31.814 11.194 19.625 1.00 86.38 476 TRP A CA 1
ATOM 3837 C C . TRP A 1 476 ? -32.999 11.250 20.580 1.00 86.38 476 TRP A C 1
ATOM 3839 O O . TRP A 1 476 ? -33.472 12.323 20.946 1.00 86.38 476 TRP A O 1
ATOM 3849 N N . SER A 1 477 ? -33.461 10.076 20.980 1.00 86.62 477 SER A N 1
ATOM 3850 C CA . SER A 1 477 ? -34.347 9.874 22.119 1.00 86.62 477 SER A CA 1
ATOM 3851 C C . SER A 1 477 ? -33.775 8.751 22.977 1.00 86.62 477 SER A C 1
ATOM 3853 O O . SER A 1 477 ? -32.944 7.963 22.512 1.00 86.62 477 SER A O 1
ATOM 3855 N N . ASN A 1 478 ? -34.164 8.697 24.246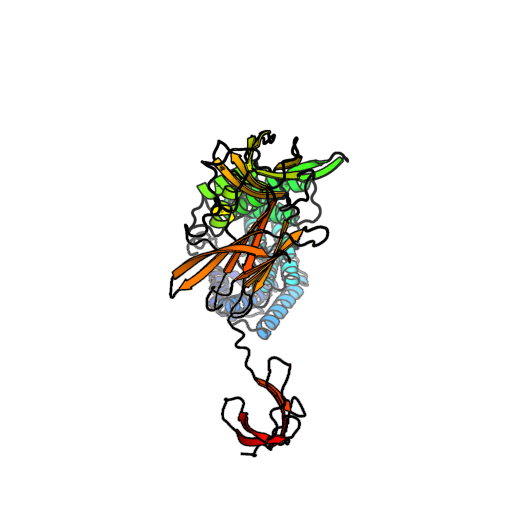 1.00 88.75 478 ASN A N 1
ATOM 3856 C CA . ASN A 1 478 ? -33.814 7.575 25.096 1.00 88.75 478 ASN A CA 1
ATOM 3857 C C . ASN A 1 478 ? -34.965 7.205 26.027 1.00 88.75 478 ASN A C 1
ATOM 3859 O O . ASN A 1 478 ? -35.744 8.059 26.444 1.00 88.75 478 ASN A O 1
ATOM 3863 N N . PHE A 1 479 ? -35.047 5.918 26.341 1.00 90.25 479 PHE A N 1
ATOM 3864 C CA . PHE A 1 479 ? -36.104 5.331 27.152 1.00 90.25 479 PHE A CA 1
ATOM 3865 C C . PHE A 1 479 ? -35.459 4.504 28.256 1.00 90.25 479 PHE A C 1
ATOM 3867 O O . PHE A 1 479 ? -34.560 3.713 27.974 1.00 90.25 479 PHE A O 1
ATOM 3874 N N . LYS A 1 480 ? -35.908 4.661 29.504 1.00 93.81 480 LYS A N 1
ATOM 3875 C CA . LYS A 1 480 ? -35.413 3.882 30.647 1.00 93.81 480 LYS A CA 1
ATOM 3876 C C . LYS A 1 480 ? -36.543 3.041 31.231 1.00 93.81 480 LYS A C 1
ATOM 3878 O O . LYS A 1 480 ? -37.599 3.577 31.552 1.00 93.81 480 LYS A O 1
ATOM 3883 N N . ARG A 1 481 ? -36.316 1.738 31.385 1.00 95.62 481 ARG A N 1
ATOM 3884 C CA . ARG A 1 481 ? -37.263 0.785 31.987 1.00 95.62 481 ARG A CA 1
ATOM 3885 C C . ARG A 1 481 ? -36.505 -0.234 32.844 1.00 95.62 481 ARG A C 1
ATOM 3887 O O . ARG A 1 481 ? -35.284 -0.331 32.749 1.00 95.62 481 ARG A O 1
ATOM 3894 N N . LYS A 1 482 ? -37.223 -0.967 33.697 1.00 97.31 482 LYS A N 1
ATOM 3895 C CA . LYS A 1 482 ? -36.680 -2.100 34.460 1.00 97.31 482 LYS A CA 1
ATOM 3896 C C . LYS A 1 482 ? -37.169 -3.417 33.868 1.00 97.31 482 LYS A C 1
ATOM 3898 O O . LYS A 1 482 ? -38.300 -3.471 33.388 1.00 97.31 482 LYS A O 1
ATOM 3903 N N . ALA A 1 483 ? -36.323 -4.441 33.911 1.00 97.62 483 ALA A N 1
ATOM 3904 C CA . ALA A 1 483 ? -36.680 -5.799 33.523 1.00 97.62 483 ALA A CA 1
ATOM 3905 C C . ALA A 1 483 ? -37.724 -6.402 34.474 1.00 97.62 483 ALA A C 1
ATOM 3907 O O . ALA A 1 483 ? -37.669 -6.166 35.684 1.00 97.62 483 ALA A O 1
ATOM 3908 N N . ASN A 1 484 ? -38.668 -7.164 33.922 1.00 97.44 484 ASN A N 1
ATOM 3909 C CA . ASN A 1 484 ? -39.619 -7.973 34.691 1.00 97.44 484 ASN A CA 1
ATOM 3910 C C . ASN A 1 484 ? -38.954 -9.258 35.236 1.00 97.44 484 ASN A C 1
ATOM 3912 O O . ASN A 1 484 ? -37.753 -9.460 35.062 1.00 97.44 484 ASN A O 1
ATOM 3916 N N . ASP A 1 485 ? -39.739 -10.146 35.849 1.00 97.25 485 ASP A N 1
ATOM 3917 C CA . ASP A 1 485 ? -39.260 -11.408 36.443 1.00 97.25 485 ASP A CA 1
ATOM 3918 C C . ASP A 1 485 ? -38.617 -12.380 35.429 1.00 97.25 485 ASP A C 1
ATOM 3920 O O . ASP A 1 485 ? -37.845 -13.258 35.804 1.00 97.25 485 ASP A O 1
ATOM 3924 N N . GLU A 1 486 ? -38.875 -12.195 34.132 1.00 96.50 486 GLU A N 1
ATOM 3925 C CA . GLU A 1 486 ? -38.270 -12.962 33.034 1.00 96.50 486 GLU A CA 1
ATOM 3926 C C . GLU A 1 486 ? -37.019 -12.277 32.452 1.00 96.50 486 GLU A C 1
ATOM 3928 O O . GLU A 1 486 ? -36.482 -12.704 31.427 1.00 96.50 486 GLU A O 1
ATOM 3933 N N . GLY A 1 487 ? -36.537 -11.192 33.071 1.00 96.62 487 GLY A N 1
ATOM 3934 C CA . GLY A 1 487 ? -35.402 -10.419 32.562 1.00 96.62 487 GLY A CA 1
ATOM 3935 C C . GLY A 1 487 ? -35.758 -9.600 31.318 1.00 96.62 487 GLY A C 1
ATOM 3936 O O . GLY A 1 487 ? -34.872 -9.155 30.587 1.00 96.62 487 GLY A O 1
ATOM 3937 N N . LEU A 1 488 ? -37.050 -9.419 31.034 1.00 96.75 488 LEU A N 1
ATOM 3938 C CA . LEU A 1 488 ? -37.539 -8.814 29.807 1.00 96.75 488 LEU A CA 1
ATOM 3939 C C . LEU A 1 488 ? -37.933 -7.350 29.999 1.00 96.75 488 LEU A C 1
ATOM 3941 O O . LEU A 1 488 ? -38.619 -6.975 30.950 1.00 96.75 488 LEU A O 1
ATOM 3945 N N . VAL A 1 489 ? -37.551 -6.530 29.026 1.00 96.06 489 VAL A N 1
ATOM 3946 C CA . VAL A 1 489 ? -37.997 -5.151 28.858 1.00 96.06 489 VAL A CA 1
ATOM 3947 C C . VAL A 1 489 ? -38.626 -4.997 27.485 1.00 96.06 489 VAL A C 1
ATOM 3949 O O . VAL A 1 489 ? -38.016 -5.311 26.463 1.00 96.06 489 VAL A O 1
ATOM 3952 N N . VAL A 1 490 ? -39.842 -4.460 27.459 1.00 92.81 490 VAL A N 1
ATOM 3953 C CA . VAL A 1 490 ? -40.553 -4.153 26.220 1.00 92.81 490 VAL A CA 1
ATOM 3954 C C . VAL A 1 490 ? -40.668 -2.638 26.068 1.00 92.81 490 VAL A C 1
ATOM 3956 O O . VAL A 1 490 ? -41.078 -1.937 26.996 1.00 92.81 490 VAL A O 1
ATOM 3959 N N . PHE A 1 491 ? -40.279 -2.134 24.898 1.00 89.69 491 PHE A N 1
ATOM 3960 C CA . PHE A 1 491 ? -40.477 -0.748 24.491 1.00 89.69 491 PHE A CA 1
ATOM 3961 C C . PHE A 1 491 ? -41.461 -0.699 23.320 1.00 89.69 491 PHE A C 1
ATOM 3963 O O . PHE A 1 491 ? -41.108 -1.040 22.186 1.00 89.69 491 PHE A O 1
ATOM 3970 N N . ASP A 1 492 ? -42.687 -0.271 23.615 1.00 85.12 492 ASP A N 1
ATOM 3971 C CA . ASP A 1 492 ? -43.805 -0.183 22.664 1.00 85.12 492 ASP A CA 1
ATOM 3972 C C . ASP A 1 492 ? -44.015 1.240 22.120 1.00 85.12 492 ASP A C 1
ATOM 3974 O O . ASP A 1 492 ? -44.779 1.464 21.185 1.00 85.12 492 ASP A O 1
ATOM 3978 N N . ASP A 1 493 ? -43.327 2.214 22.712 1.00 74.44 493 ASP A N 1
ATOM 3979 C CA . ASP A 1 493 ? -43.507 3.655 22.541 1.00 74.44 493 ASP A CA 1
ATOM 3980 C C . ASP A 1 493 ? -42.408 4.311 21.690 1.00 74.44 493 ASP A C 1
ATOM 3982 O O . ASP A 1 493 ? -42.131 5.501 21.818 1.00 74.44 493 ASP A O 1
ATOM 3986 N N . ILE A 1 494 ? -41.776 3.542 20.797 1.00 72.38 494 ILE A N 1
ATOM 3987 C CA . ILE A 1 494 ? -40.547 3.966 20.105 1.00 72.38 494 ILE A CA 1
ATOM 3988 C C . ILE A 1 494 ? -40.741 4.404 18.643 1.00 72.38 494 ILE A C 1
ATOM 3990 O O . ILE A 1 494 ? -39.761 4.624 17.933 1.00 72.38 494 ILE A O 1
ATOM 3994 N N . GLY A 1 495 ? -41.988 4.577 18.191 1.00 69.19 495 GLY A N 1
ATOM 3995 C CA . GLY A 1 495 ? -42.321 5.106 16.857 1.00 69.19 495 GLY A CA 1
ATOM 3996 C C . GLY A 1 495 ? -42.058 4.143 15.683 1.00 69.19 495 GLY A C 1
ATOM 3997 O O . GLY A 1 495 ? -41.804 2.958 15.883 1.00 69.19 495 GLY A O 1
ATOM 3998 N N . ASP A 1 496 ? -42.162 4.643 14.443 1.00 64.00 496 ASP A N 1
ATOM 3999 C CA . ASP A 1 496 ? -41.987 3.847 13.212 1.00 64.00 496 ASP A CA 1
ATOM 4000 C C . ASP A 1 496 ? -40.513 3.509 12.922 1.00 64.00 496 ASP A C 1
ATOM 4002 O O . ASP A 1 496 ? -39.669 4.394 12.854 1.00 64.00 496 ASP A O 1
ATOM 4006 N N . PHE A 1 497 ? -40.212 2.234 12.663 1.00 63.41 497 PHE A N 1
ATOM 4007 C CA . PHE A 1 497 ? -38.864 1.648 12.581 1.00 63.41 497 PHE A CA 1
ATOM 4008 C C . PHE A 1 497 ? -38.083 1.991 11.298 1.00 63.41 497 PHE A C 1
ATOM 4010 O O . PHE A 1 497 ? -37.044 1.379 11.003 1.00 63.41 497 PHE A O 1
ATOM 4017 N N . SER A 1 498 ? -38.558 2.955 10.509 1.00 56.84 498 SER A N 1
ATOM 4018 C CA . SER A 1 498 ? -37.923 3.359 9.261 1.00 56.84 498 SER A CA 1
ATOM 4019 C C . SER A 1 498 ? -36.631 4.151 9.535 1.00 56.84 498 SER A C 1
ATOM 4021 O O . SER A 1 498 ? -36.622 5.313 9.925 1.00 56.84 498 SER A O 1
ATOM 4023 N N . SER A 1 499 ? -35.487 3.506 9.278 1.00 58.34 499 SER A N 1
ATOM 4024 C CA . SER A 1 499 ? -34.127 4.066 9.422 1.00 58.34 499 SER A CA 1
ATOM 4025 C C . SER A 1 499 ? -33.692 4.377 10.861 1.00 58.34 499 SER A C 1
ATOM 4027 O O . SER A 1 499 ? -33.185 5.464 11.134 1.00 58.34 499 SER A O 1
ATOM 4029 N N . MET A 1 500 ? -33.864 3.421 11.774 1.00 70.56 500 MET A N 1
ATOM 4030 C CA . MET A 1 500 ? -33.433 3.555 13.168 1.00 70.56 500 MET A CA 1
ATOM 4031 C C . MET A 1 500 ? -32.142 2.781 13.466 1.00 70.56 500 MET A C 1
ATOM 4033 O O . MET A 1 500 ? -31.962 1.635 13.045 1.00 70.56 500 MET A O 1
ATOM 4037 N N . GLU A 1 501 ? -31.252 3.426 14.218 1.00 85.12 501 GLU A N 1
ATOM 4038 C CA . GLU A 1 501 ? -30.097 2.800 14.864 1.00 85.12 501 GLU A CA 1
ATOM 4039 C C . GLU A 1 501 ? -30.303 2.891 16.385 1.00 85.12 501 GLU A C 1
ATOM 4041 O O . GLU A 1 501 ? -30.784 3.914 16.885 1.00 85.12 501 GLU A O 1
ATOM 4046 N N . TRP A 1 502 ? -29.933 1.847 17.127 1.00 88.19 502 TRP A N 1
ATOM 4047 C CA . TRP A 1 502 ? -30.138 1.794 18.574 1.00 88.19 502 TRP A CA 1
ATOM 4048 C C . TRP A 1 502 ? -28.880 1.370 19.328 1.00 88.19 502 TRP A C 1
ATOM 4050 O O . TRP A 1 502 ? -28.029 0.643 18.810 1.00 88.19 502 TRP A O 1
ATOM 4060 N N . LEU A 1 503 ? -28.814 1.795 20.586 1.00 91.81 503 LEU A N 1
ATOM 4061 C CA . LEU A 1 503 ? -27.856 1.348 21.592 1.00 91.81 503 LEU A CA 1
ATOM 4062 C C . LEU A 1 503 ? -28.634 1.053 22.877 1.00 91.81 503 LEU A C 1
ATOM 4064 O O . LEU A 1 503 ? -29.240 1.958 23.444 1.00 91.81 503 LEU A O 1
ATOM 4068 N N . ALA A 1 504 ? -28.621 -0.188 23.347 1.00 93.00 504 ALA A N 1
ATOM 4069 C CA . ALA A 1 504 ? -29.113 -0.543 24.671 1.00 93.00 504 ALA A CA 1
ATOM 4070 C C . ALA A 1 504 ? -27.947 -0.600 25.656 1.00 93.00 504 ALA A C 1
ATOM 4072 O O . ALA A 1 504 ? -26.920 -1.209 25.365 1.00 93.00 504 ALA A O 1
ATOM 4073 N N . THR A 1 505 ? -28.128 -0.010 26.830 1.00 95.38 505 THR A N 1
ATOM 4074 C CA . THR A 1 505 ? -27.304 -0.281 28.006 1.00 95.38 505 THR A CA 1
ATOM 4075 C C . THR A 1 505 ? -28.159 -0.957 29.060 1.00 95.38 505 THR A C 1
ATOM 4077 O O . THR A 1 505 ? -29.355 -0.679 29.166 1.00 95.38 505 THR A O 1
ATOM 4080 N N . ALA A 1 506 ? -27.556 -1.847 29.835 1.00 96.06 506 ALA A N 1
ATOM 4081 C CA . ALA A 1 506 ? -28.210 -2.492 30.959 1.00 96.06 506 ALA A CA 1
ATOM 4082 C C . ALA A 1 506 ? -27.298 -2.469 32.179 1.00 96.06 506 ALA A C 1
ATOM 4084 O O . ALA A 1 506 ? -26.074 -2.552 32.045 1.00 96.06 506 ALA A O 1
ATOM 4085 N N . ARG A 1 507 ? -27.906 -2.349 33.359 1.00 95.81 507 ARG A N 1
ATOM 4086 C CA . ARG A 1 507 ? -27.218 -2.384 34.647 1.00 95.81 507 ARG A CA 1
ATOM 4087 C C . ARG A 1 507 ? -28.018 -3.184 35.664 1.00 95.81 507 ARG A C 1
ATOM 4089 O O . ARG A 1 507 ? -29.206 -2.929 35.851 1.00 95.81 507 ARG A O 1
ATOM 4096 N N . HIS A 1 508 ? -27.346 -4.093 36.353 1.00 94.75 508 HIS A N 1
ATOM 4097 C CA . HIS A 1 508 ? -27.870 -4.811 37.506 1.00 94.75 508 HIS A CA 1
ATOM 4098 C C . HIS A 1 508 ? -26.756 -4.855 38.553 1.00 94.75 508 HIS A C 1
ATOM 4100 O O . HIS A 1 508 ? -25.703 -5.434 38.298 1.00 94.75 508 HIS A O 1
ATOM 4106 N N . GLU A 1 509 ? -26.958 -4.178 39.686 1.00 90.06 509 GLU A N 1
ATOM 4107 C CA . GLU A 1 509 ? -25.906 -3.945 40.689 1.00 90.06 509 GLU A CA 1
ATOM 4108 C C . GLU A 1 509 ? -24.664 -3.259 40.066 1.00 90.06 509 GLU A C 1
ATOM 4110 O O . GLU A 1 509 ? -24.803 -2.197 39.444 1.00 90.06 509 GLU A O 1
ATOM 4115 N N . GLU A 1 510 ? -23.472 -3.844 40.225 1.00 87.00 510 GLU A N 1
ATOM 4116 C CA . GLU A 1 510 ? -22.211 -3.380 39.621 1.00 87.00 510 GLU A CA 1
ATOM 4117 C C . GLU A 1 510 ? -22.040 -3.845 38.164 1.00 87.00 510 GLU A C 1
ATOM 4119 O O . GLU A 1 510 ? -21.257 -3.264 37.404 1.00 87.00 510 GLU A O 1
ATOM 4124 N N . GLN A 1 511 ? -22.793 -4.866 37.743 1.00 92.75 511 GLN A N 1
ATOM 4125 C CA . GLN A 1 511 ? -22.694 -5.406 36.396 1.00 92.75 511 GLN A CA 1
ATOM 4126 C C . GLN A 1 511 ? -23.374 -4.487 35.392 1.00 92.75 511 GLN A C 1
ATOM 4128 O O . GLN A 1 511 ? -24.477 -3.972 35.599 1.00 92.75 511 GLN A O 1
ATOM 4133 N N . GLN A 1 512 ? -22.702 -4.302 34.266 1.00 94.50 512 GLN A N 1
ATOM 4134 C CA . GLN A 1 512 ? -23.158 -3.464 33.172 1.00 94.50 512 GLN A CA 1
ATOM 4135 C C . GLN A 1 512 ? -22.926 -4.188 31.853 1.00 94.50 512 GLN A C 1
ATOM 4137 O O . GLN A 1 512 ? -22.086 -5.082 31.772 1.00 94.50 512 GLN A O 1
ATOM 4142 N N . ASN A 1 513 ? -23.657 -3.810 30.813 1.00 94.56 513 ASN A N 1
ATOM 4143 C CA . ASN A 1 513 ? -23.337 -4.181 29.439 1.00 94.56 513 ASN A CA 1
ATOM 4144 C C . ASN A 1 513 ? -23.950 -3.153 28.480 1.00 94.56 513 ASN A C 1
ATOM 4146 O O . ASN A 1 513 ? -24.870 -2.411 28.841 1.00 94.56 513 ASN A O 1
ATOM 4150 N N . LEU A 1 514 ? -23.435 -3.111 27.257 1.00 92.44 514 LEU A N 1
ATOM 4151 C CA . LEU A 1 514 ? -24.003 -2.367 26.149 1.00 92.44 514 LEU A CA 1
ATOM 4152 C C . LEU A 1 514 ? -24.086 -3.242 24.903 1.00 92.44 514 LEU A C 1
ATOM 4154 O O . LEU A 1 514 ? -23.244 -4.095 24.642 1.00 92.44 514 LEU A O 1
ATOM 4158 N N . SER A 1 515 ? -25.097 -2.996 24.090 1.00 89.44 515 SER A N 1
ATOM 4159 C CA . SER A 1 515 ? -25.244 -3.622 22.783 1.00 89.44 515 SER A CA 1
ATOM 4160 C C . SER A 1 515 ? -25.854 -2.620 21.828 1.00 89.44 515 SER A C 1
ATOM 4162 O O . SER A 1 515 ? -26.833 -1.955 22.156 1.00 89.44 515 SER A O 1
ATOM 4164 N N . PHE A 1 516 ? -25.276 -2.497 20.641 1.00 86.50 516 PHE A N 1
ATOM 4165 C CA . PHE A 1 516 ? -25.853 -1.695 19.574 1.00 86.50 516 PHE A CA 1
ATOM 4166 C C . PHE A 1 516 ? -26.379 -2.607 18.480 1.00 86.50 516 PHE A C 1
ATOM 4168 O O . PHE A 1 516 ? -25.856 -3.691 18.224 1.00 86.50 516 PHE A O 1
ATOM 4175 N N . PHE A 1 517 ? -27.441 -2.159 17.837 1.00 80.38 517 PHE A N 1
ATOM 4176 C CA . PHE A 1 517 ? -28.122 -2.910 16.800 1.00 80.38 517 PHE A CA 1
ATOM 4177 C C . PHE A 1 517 ? -28.669 -1.925 15.779 1.00 80.38 517 PHE A C 1
ATOM 4179 O O . PHE A 1 517 ? -29.084 -0.808 16.094 1.00 80.38 517 PHE A O 1
ATOM 4186 N N . SER A 1 518 ? -28.640 -2.341 14.523 1.00 71.94 518 SER A N 1
ATOM 4187 C CA . SER A 1 518 ? -29.255 -1.625 13.416 1.00 71.94 518 SER A CA 1
ATOM 4188 C C . SER A 1 518 ? -30.352 -2.500 12.833 1.00 71.94 518 SER A C 1
ATOM 4190 O O . SER A 1 518 ? -30.271 -3.727 12.890 1.00 71.94 518 SER A O 1
ATOM 4192 N N . ASN A 1 519 ? -31.398 -1.889 12.280 1.00 68.50 519 ASN A N 1
ATOM 4193 C CA . ASN A 1 519 ? -32.355 -2.635 11.475 1.00 68.50 519 ASN A CA 1
ATOM 4194 C C . ASN A 1 519 ? -31.776 -2.773 10.056 1.00 68.50 519 ASN A C 1
ATOM 4196 O O . ASN A 1 519 ? -31.714 -1.769 9.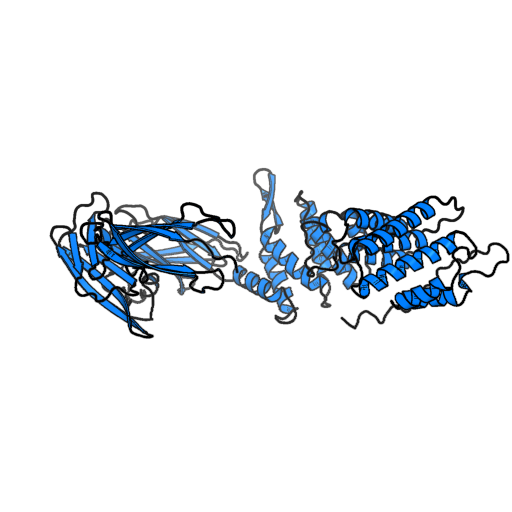342 1.00 68.50 519 ASN A O 1
ATOM 4200 N N . PRO A 1 520 ? -31.361 -3.973 9.605 1.00 52.59 520 PRO A N 1
ATOM 4201 C CA . PRO A 1 520 ? -30.711 -4.121 8.309 1.00 52.59 520 PRO A CA 1
ATOM 4202 C C . PRO A 1 520 ? -31.647 -3.909 7.106 1.00 52.59 520 PRO A C 1
ATOM 4204 O O . PRO A 1 520 ? -31.165 -3.952 5.975 1.00 52.59 520 PRO A O 1
ATOM 4207 N N . ARG A 1 521 ? -32.966 -3.694 7.277 1.00 52.81 521 ARG A N 1
ATOM 4208 C CA . ARG A 1 521 ? -33.895 -3.514 6.143 1.00 52.81 521 ARG A CA 1
ATOM 4209 C C . ARG A 1 521 ? -35.075 -2.584 6.456 1.00 52.81 521 ARG A C 1
ATOM 4211 O O . ARG A 1 521 ? -36.099 -3.034 6.954 1.00 52.81 521 ARG A O 1
ATOM 4218 N N . SER A 1 522 ? -34.990 -1.324 6.020 1.00 48.06 522 SER A N 1
ATOM 4219 C CA . SER A 1 522 ? -36.158 -0.442 5.824 1.00 48.06 522 SER A CA 1
ATOM 4220 C C . SER A 1 522 ? -36.814 -0.579 4.437 1.00 48.06 522 SER A C 1
ATOM 4222 O O . SER A 1 522 ? -37.838 0.044 4.191 1.00 48.06 522 SER A O 1
ATOM 4224 N N . ASN A 1 523 ? -36.274 -1.415 3.536 1.00 43.78 523 ASN A N 1
ATOM 4225 C CA . ASN A 1 523 ? -36.802 -1.575 2.168 1.00 43.78 523 ASN A CA 1
ATOM 4226 C C . ASN A 1 523 ? -37.603 -2.859 1.929 1.00 43.78 523 ASN A C 1
ATOM 4228 O O . ASN A 1 523 ? -38.126 -3.058 0.834 1.00 43.78 523 ASN A O 1
ATOM 4232 N N . ALA A 1 524 ? -37.738 -3.731 2.928 1.00 46.75 524 ALA A N 1
ATOM 4233 C CA . ALA A 1 524 ? -38.713 -4.805 2.836 1.00 46.75 524 ALA A CA 1
ATOM 4234 C C . ALA A 1 524 ? -40.082 -4.224 3.199 1.00 46.75 524 ALA A C 1
ATOM 4236 O O . ALA A 1 524 ? -40.598 -4.470 4.286 1.00 46.75 524 ALA A O 1
ATOM 4237 N N . TYR A 1 525 ? -40.702 -3.497 2.262 1.00 47.97 525 TYR A N 1
ATOM 4238 C CA . TYR A 1 525 ? -42.144 -3.652 2.120 1.00 47.97 525 TYR A CA 1
ATOM 4239 C C . TYR A 1 525 ? -42.347 -5.162 2.072 1.00 47.97 525 TYR A C 1
ATOM 4241 O O . TYR A 1 525 ? -41.937 -5.811 1.105 1.00 47.97 525 TYR A O 1
ATOM 4249 N N . ILE A 1 526 ? -42.858 -5.753 3.152 1.00 52.44 526 ILE A N 1
ATOM 4250 C CA . ILE A 1 526 ? -43.372 -7.111 3.097 1.00 52.44 526 ILE A CA 1
ATOM 4251 C C . ILE A 1 526 ? -44.539 -6.985 2.133 1.00 52.44 526 ILE A C 1
ATOM 4253 O O . ILE A 1 526 ? -45.650 -6.656 2.531 1.00 52.44 526 ILE A O 1
ATOM 4257 N N . GLN A 1 527 ? -44.246 -7.134 0.840 1.00 58.19 527 GLN A N 1
ATOM 4258 C CA . GLN A 1 527 ? -45.258 -7.218 -0.186 1.00 58.19 527 GLN A CA 1
ATOM 4259 C C . GLN A 1 527 ? -46.105 -8.406 0.250 1.00 58.19 527 GLN A C 1
ATOM 4261 O O . GLN A 1 527 ? -45.576 -9.524 0.327 1.00 58.19 527 GLN A O 1
ATOM 4266 N N . PRO A 1 528 ? -47.380 -8.185 0.617 1.00 70.56 528 PRO A N 1
ATOM 4267 C CA . PRO A 1 528 ? -48.202 -9.248 1.165 1.00 70.56 528 PRO A CA 1
ATOM 4268 C C . PRO A 1 528 ? -48.437 -10.338 0.120 1.00 70.56 528 PRO A C 1
ATOM 4270 O O . PRO A 1 528 ? -48.939 -11.392 0.466 1.00 70.56 528 PRO A O 1
ATOM 4273 N N . TRP A 1 529 ? -48.062 -10.123 -1.141 1.00 84.62 529 TRP A N 1
ATOM 4274 C CA . TRP A 1 529 ? -48.169 -11.076 -2.231 1.00 84.62 529 TRP A CA 1
ATOM 4275 C C . TRP A 1 529 ? -46.807 -11.688 -2.571 1.00 84.62 529 TRP A C 1
ATOM 4277 O O . TRP A 1 529 ? -45.821 -10.982 -2.779 1.00 84.62 529 TRP A O 1
ATOM 4287 N N . LYS A 1 530 ? -46.760 -13.017 -2.660 1.00 89.75 530 LYS A N 1
ATOM 4288 C CA . LYS A 1 530 ? -45.664 -13.779 -3.266 1.00 89.75 530 LYS A CA 1
ATOM 4289 C C . LYS A 1 530 ? -46.158 -14.322 -4.596 1.00 89.75 530 LYS A C 1
ATOM 4291 O O . LYS A 1 530 ? -47.104 -15.106 -4.615 1.00 89.75 530 LYS A O 1
ATOM 4296 N N . ILE A 1 531 ? -45.537 -13.876 -5.680 1.00 91.12 531 ILE A N 1
ATOM 4297 C CA . ILE A 1 531 ? -45.914 -14.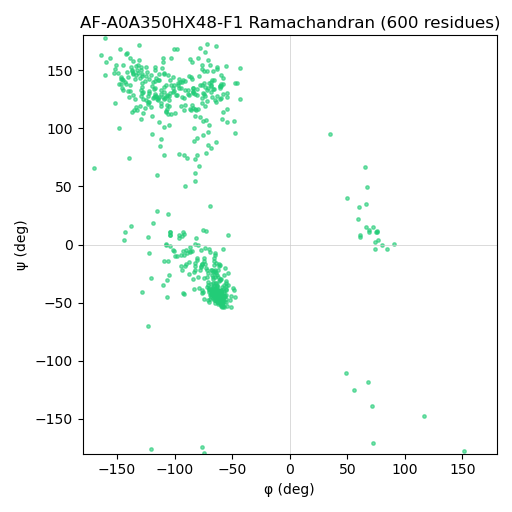220 -7.050 1.00 91.12 531 ILE A CA 1
ATOM 4298 C C . ILE A 1 531 ? -44.725 -14.928 -7.686 1.00 91.12 531 ILE A C 1
ATOM 4300 O O . ILE A 1 531 ? -43.613 -14.403 -7.674 1.00 91.12 531 ILE A O 1
ATOM 4304 N N . TYR A 1 532 ? -44.965 -16.115 -8.224 1.00 93.06 532 TYR A N 1
ATOM 4305 C CA . TYR A 1 532 ? -43.998 -16.860 -9.012 1.00 93.06 532 TYR A CA 1
ATOM 4306 C C . TYR A 1 532 ? -44.582 -17.077 -10.401 1.00 93.06 532 TYR A C 1
ATOM 4308 O O . TYR A 1 532 ? -45.572 -17.791 -10.545 1.00 93.06 532 TYR A O 1
ATOM 4316 N N . ALA A 1 533 ? -44.005 -16.410 -11.39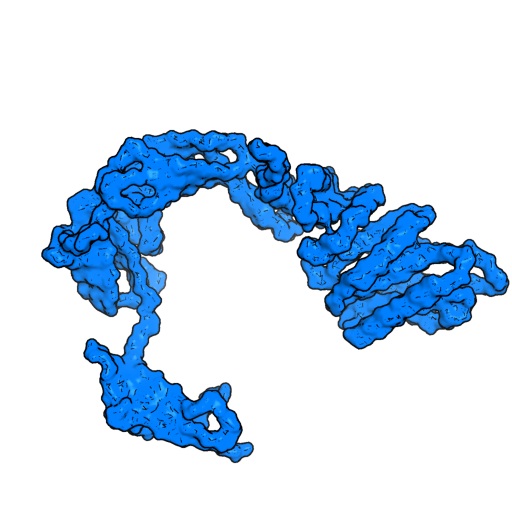5 1.00 92.50 533 ALA A N 1
ATOM 4317 C CA . ALA A 1 533 ? -44.392 -16.528 -12.791 1.00 92.50 533 ALA A CA 1
ATOM 4318 C C . ALA A 1 533 ? -43.319 -17.327 -13.525 1.00 92.50 533 ALA A C 1
ATOM 4320 O O . ALA A 1 533 ? -42.132 -17.020 -13.414 1.00 92.50 533 ALA A O 1
ATOM 4321 N N . ILE A 1 534 ? -43.744 -18.359 -14.239 1.00 94.12 534 ILE A N 1
ATOM 4322 C CA . ILE A 1 534 ? -42.869 -19.256 -14.982 1.00 94.12 534 ILE A CA 1
ATOM 4323 C C . ILE A 1 534 ? -43.455 -19.543 -16.348 1.00 94.12 534 ILE A C 1
ATOM 4325 O O . ILE A 1 534 ? -44.671 -19.585 -16.524 1.00 94.12 534 ILE A O 1
ATOM 4329 N N . SER A 1 535 ? -42.567 -19.790 -17.292 1.00 93.62 535 SER A N 1
ATOM 4330 C CA . SER A 1 535 ? -42.882 -20.403 -18.568 1.00 93.62 535 SER A CA 1
ATOM 4331 C C . SER A 1 535 ? -42.443 -21.871 -18.556 1.00 93.62 535 SER A C 1
ATOM 4333 O O . SER A 1 535 ? -41.634 -22.262 -17.710 1.00 93.62 535 SER A O 1
ATOM 4335 N N . ASP A 1 536 ? -42.971 -22.710 -19.448 1.00 93.56 536 ASP A N 1
ATOM 4336 C CA . ASP A 1 536 ? -42.574 -24.125 -19.493 1.00 93.56 536 ASP A CA 1
ATOM 4337 C C . ASP A 1 536 ? -41.111 -24.307 -19.926 1.00 93.56 536 ASP A C 1
ATOM 4339 O O . ASP A 1 536 ? -40.478 -25.306 -19.578 1.00 93.56 536 ASP A O 1
ATOM 4343 N N . ARG A 1 537 ? -40.552 -23.320 -20.639 1.00 90.81 537 ARG A N 1
ATOM 4344 C CA . ARG A 1 537 ? -39.149 -23.277 -21.073 1.00 90.81 537 ARG A CA 1
ATOM 4345 C C . ARG A 1 537 ? -38.542 -21.884 -20.903 1.00 90.81 537 ARG A C 1
ATOM 4347 O O . ARG A 1 537 ? -39.269 -20.893 -20.985 1.00 90.81 537 ARG A O 1
ATOM 4354 N N . PRO A 1 538 ? -37.214 -21.784 -20.714 1.00 88.00 538 PRO A N 1
ATOM 4355 C CA . PRO A 1 538 ? -36.519 -20.500 -20.625 1.00 88.00 538 PRO A CA 1
ATOM 4356 C C . PRO A 1 538 ? -36.230 -19.846 -21.990 1.00 88.00 538 PRO A C 1
ATOM 4358 O O . PRO A 1 538 ? -35.827 -18.688 -22.017 1.00 88.00 538 PRO A O 1
ATOM 4361 N N . ALA A 1 539 ? -36.396 -20.562 -23.110 1.00 90.62 539 ALA A N 1
ATOM 4362 C CA . ALA A 1 539 ? -36.125 -20.060 -24.458 1.00 90.62 539 ALA A CA 1
ATOM 4363 C C . ALA A 1 539 ? -37.100 -20.659 -25.487 1.00 90.62 539 ALA A C 1
ATOM 4365 O O . ALA A 1 539 ? -37.433 -21.842 -25.399 1.00 90.62 539 ALA A O 1
ATOM 4366 N N . TYR A 1 540 ? -37.502 -19.836 -26.460 1.00 88.75 540 TYR A N 1
ATOM 4367 C CA . TYR A 1 540 ? -38.473 -20.139 -27.518 1.00 88.75 540 TYR A CA 1
ATOM 4368 C C . TYR A 1 540 ? -37.928 -19.691 -28.874 1.00 88.75 540 TYR A C 1
ATOM 4370 O O . TYR A 1 540 ? -37.168 -18.721 -28.952 1.00 88.75 540 TYR A O 1
ATOM 4378 N N . ARG A 1 541 ? -38.314 -20.383 -29.946 1.00 89.50 541 ARG A N 1
ATOM 4379 C CA . ARG A 1 541 ? -38.180 -19.884 -31.320 1.00 89.50 541 ARG A CA 1
ATOM 4380 C C . ARG A 1 541 ? -39.316 -18.894 -31.633 1.00 89.50 541 ARG A C 1
ATOM 4382 O O . ARG A 1 541 ? -40.334 -18.937 -30.949 1.00 89.50 541 ARG A O 1
ATOM 4389 N N . PRO A 1 542 ? -39.172 -18.027 -32.655 1.00 84.19 542 PRO A N 1
ATOM 4390 C CA . PRO A 1 542 ? -40.146 -16.971 -32.959 1.00 84.19 542 PRO A CA 1
ATOM 4391 C C . PRO A 1 542 ? -41.606 -17.414 -33.139 1.00 84.19 542 PRO A C 1
ATOM 4393 O O . PRO A 1 542 ? -42.494 -16.610 -32.902 1.00 84.19 542 PRO A O 1
ATOM 4396 N N . GLU A 1 543 ? -41.861 -18.670 -33.511 1.00 84.12 543 GLU A N 1
ATOM 4397 C CA . GLU A 1 543 ? -43.217 -19.207 -33.725 1.00 84.12 543 GLU A CA 1
ATOM 4398 C C . GLU A 1 543 ? -43.673 -20.184 -32.636 1.00 84.12 543 GLU A C 1
ATOM 4400 O O . GLU A 1 543 ? -44.781 -20.725 -32.701 1.00 84.12 543 GLU A O 1
ATOM 4405 N N . ASP A 1 544 ? -42.820 -20.447 -31.644 1.00 91.25 544 ASP A N 1
ATOM 4406 C CA . ASP A 1 544 ? -43.163 -21.396 -30.597 1.00 91.25 544 ASP A CA 1
ATOM 4407 C C . ASP A 1 544 ? -44.299 -20.831 -29.727 1.00 91.25 544 ASP A C 1
ATOM 4409 O O . ASP A 1 544 ? -44.282 -19.678 -29.292 1.00 91.25 544 ASP A O 1
ATOM 4413 N N . GLU A 1 545 ? -45.267 -21.689 -29.410 1.00 92.69 545 GLU A N 1
ATOM 4414 C CA . GLU A 1 545 ? -46.273 -21.417 -28.388 1.00 92.69 545 GLU A CA 1
ATOM 4415 C C . GLU A 1 545 ? -45.602 -21.319 -27.010 1.00 92.69 545 GLU A C 1
ATOM 4417 O O . GLU A 1 545 ? -44.939 -22.254 -26.550 1.00 92.69 545 GLU A O 1
ATOM 4422 N N . ILE A 1 546 ? -45.812 -20.197 -26.324 1.00 92.31 546 ILE A N 1
ATOM 4423 C CA . ILE A 1 546 ? -45.346 -19.977 -24.959 1.00 92.31 546 ILE A CA 1
ATOM 4424 C C . ILE A 1 546 ? -46.429 -20.424 -23.990 1.00 92.31 546 ILE A C 1
ATOM 4426 O O . ILE A 1 546 ? -47.524 -19.855 -23.958 1.00 92.31 546 ILE A O 1
ATOM 4430 N N . ARG A 1 547 ? -46.102 -21.391 -23.128 1.00 95.25 547 ARG A N 1
ATOM 4431 C CA . ARG A 1 547 ? -46.974 -21.773 -22.016 1.00 95.25 547 ARG A CA 1
ATOM 4432 C C . ARG A 1 547 ? -46.485 -21.102 -20.758 1.00 95.25 547 ARG A C 1
ATOM 4434 O O . ARG A 1 547 ? -45.314 -21.210 -20.401 1.00 95.25 547 ARG A O 1
ATOM 4441 N N . TRP A 1 548 ? -47.385 -20.434 -20.057 1.00 94.38 548 TRP A N 1
ATOM 4442 C CA . TRP A 1 548 ? -47.056 -19.741 -18.822 1.00 94.38 548 TRP A CA 1
ATOM 4443 C C . TRP A 1 548 ? -47.946 -20.205 -17.678 1.00 94.38 548 TRP A C 1
ATOM 4445 O O . TRP A 1 548 ? -49.079 -20.649 -17.862 1.00 94.38 548 TRP A O 1
ATOM 4455 N N . LYS A 1 549 ? -47.411 -20.101 -16.464 1.00 95.56 549 LYS A N 1
ATOM 4456 C CA . LYS A 1 549 ? -48.113 -20.371 -15.217 1.00 95.56 549 LYS A CA 1
ATOM 4457 C C . LYS A 1 549 ? -47.685 -19.369 -14.159 1.00 95.56 549 LYS A C 1
ATOM 4459 O O . LYS A 1 549 ? -46.502 -19.092 -13.984 1.00 95.56 549 LYS A O 1
ATOM 4464 N N . VAL A 1 550 ? -48.656 -18.883 -13.401 1.00 95.44 550 VAL A N 1
ATOM 4465 C CA . VAL A 1 550 ? -48.434 -18.088 -12.197 1.00 95.44 550 VAL A CA 1
ATOM 4466 C C . VAL A 1 550 ? -48.893 -18.851 -10.964 1.00 95.44 550 VAL A C 1
ATOM 4468 O O . VAL A 1 550 ? -49.909 -19.548 -10.976 1.00 95.44 550 VAL A O 1
ATOM 4471 N N . ILE A 1 551 ? -48.135 -18.714 -9.883 1.00 96.00 551 ILE A N 1
ATOM 4472 C CA . ILE A 1 551 ? -48.464 -19.213 -8.551 1.00 96.00 551 ILE A CA 1
ATOM 4473 C C . ILE A 1 551 ? -48.438 -18.019 -7.609 1.00 96.00 551 ILE A C 1
ATOM 4475 O O . ILE A 1 551 ? -47.414 -17.352 -7.471 1.00 96.00 551 ILE A O 1
ATOM 4479 N N . ILE A 1 552 ? -49.566 -17.747 -6.961 1.00 94.56 552 ILE A N 1
ATOM 4480 C CA . ILE A 1 552 ? -49.744 -16.569 -6.118 1.00 94.56 552 ILE A CA 1
ATOM 4481 C C . ILE A 1 552 ? -50.128 -17.002 -4.706 1.00 94.56 552 ILE A C 1
ATOM 4483 O O . ILE A 1 552 ? -51.010 -17.837 -4.495 1.00 94.56 552 ILE A O 1
ATOM 4487 N N . ARG A 1 553 ? -49.455 -16.430 -3.710 1.00 93.25 553 ARG A N 1
ATOM 4488 C CA . ARG A 1 553 ? -49.762 -16.589 -2.285 1.00 93.25 553 ARG A CA 1
ATOM 4489 C C . ARG A 1 553 ? -49.868 -15.229 -1.627 1.00 93.25 553 ARG A C 1
ATOM 4491 O O . ARG A 1 553 ? -49.136 -14.311 -1.988 1.00 93.25 553 ARG A O 1
ATOM 4498 N N . LYS A 1 554 ? -50.737 -15.116 -0.627 1.00 88.50 554 LYS A N 1
ATOM 4499 C CA . LYS A 1 554 ? -50.799 -13.945 0.244 1.00 88.50 554 LYS A CA 1
ATOM 4500 C C . LYS A 1 554 ? -50.191 -14.292 1.600 1.00 88.50 554 LYS A C 1
ATOM 4502 O O . LYS A 1 554 ? -50.658 -15.205 2.268 1.00 88.50 554 LYS A O 1
ATOM 4507 N N . GLN A 1 555 ? -49.135 -13.604 2.001 1.00 79.88 555 GLN A N 1
ATOM 4508 C CA . GLN A 1 555 ? -48.545 -13.729 3.324 1.00 79.88 555 GLN A CA 1
ATOM 4509 C C . GLN A 1 555 ? -49.513 -13.165 4.376 1.00 79.88 555 GLN A C 1
ATOM 4511 O O . GLN A 1 555 ? -50.056 -12.071 4.221 1.00 79.88 555 GLN A O 1
ATOM 4516 N N . SER A 1 556 ? -49.738 -13.936 5.436 1.00 71.44 556 SER A N 1
ATOM 4517 C CA . SER A 1 556 ? -50.577 -13.613 6.592 1.00 71.44 556 SER A CA 1
ATOM 4518 C C . SER A 1 556 ? -49.811 -13.892 7.891 1.00 71.44 556 SER A C 1
ATOM 4520 O O . SER A 1 556 ? -48.729 -14.483 7.862 1.00 71.44 556 SER A O 1
ATOM 4522 N N . SER A 1 557 ? -50.372 -13.500 9.036 1.00 61.00 557 SER A N 1
ATOM 4523 C CA . SER A 1 557 ? -49.795 -13.778 10.361 1.00 61.00 557 SER A CA 1
ATOM 4524 C C . SER A 1 557 ? -49.689 -15.275 10.688 1.00 61.00 557 SER A C 1
ATOM 4526 O O . SER A 1 557 ? -48.867 -15.647 11.517 1.00 61.00 557 SER A O 1
ATOM 4528 N N . GLN A 1 558 ? -50.477 -16.128 10.025 1.00 68.19 558 GLN A N 1
ATOM 4529 C CA . GLN A 1 558 ? -50.519 -17.582 10.237 1.00 68.19 558 GLN A CA 1
ATOM 4530 C C . GLN A 1 558 ? -49.791 -18.379 9.135 1.00 68.19 558 GLN A C 1
ATOM 4532 O O . GLN A 1 558 ? -49.881 -19.602 9.093 1.00 68.19 558 GLN A O 1
ATOM 4537 N N . GLY A 1 559 ? -49.074 -17.706 8.225 1.00 77.00 559 GLY A N 1
ATOM 4538 C CA . GLY A 1 559 ? -48.398 -18.332 7.083 1.00 77.00 559 GLY A CA 1
ATOM 4539 C C . GLY A 1 559 ? -48.949 -17.853 5.739 1.00 77.00 559 GLY A C 1
ATOM 4540 O O . GLY A 1 559 ? -49.347 -16.695 5.600 1.00 77.00 559 GLY A O 1
ATOM 4541 N N . TYR A 1 560 ? -48.955 -18.716 4.723 1.00 84.38 560 TYR A N 1
ATOM 4542 C CA . TYR A 1 560 ? -49.431 -18.365 3.382 1.00 84.38 560 TYR A CA 1
ATOM 4543 C C . TYR A 1 560 ? -50.908 -18.714 3.184 1.00 84.38 560 TYR A C 1
ATOM 4545 O O . TYR A 1 560 ? -51.309 -19.861 3.345 1.00 84.38 560 TYR A O 1
ATOM 4553 N N . ALA A 1 561 ? -51.692 -17.729 2.753 1.00 88.12 561 ALA A N 1
ATOM 4554 C CA . ALA A 1 561 ? -53.067 -17.894 2.308 1.00 88.12 561 ALA A CA 1
ATOM 4555 C C . ALA A 1 561 ? -53.138 -18.031 0.778 1.00 88.12 561 ALA A C 1
ATOM 4557 O O . ALA A 1 561 ? -52.417 -17.348 0.037 1.00 88.12 561 ALA A O 1
ATOM 4558 N N . THR A 1 562 ? -54.037 -18.894 0.304 1.00 92.31 562 THR A N 1
ATOM 4559 C CA . THR A 1 562 ? -54.286 -19.123 -1.124 1.00 92.31 562 THR A CA 1
ATOM 4560 C C . THR A 1 562 ? -55.408 -18.202 -1.617 1.00 92.31 562 THR A C 1
ATOM 4562 O O . THR A 1 562 ? -56.544 -18.337 -1.166 1.00 92.31 562 THR A O 1
ATOM 4565 N N . PRO A 1 563 ? -55.133 -17.265 -2.539 1.00 92.50 563 PRO A N 1
ATOM 4566 C CA . PRO A 1 563 ? -56.117 -16.305 -3.037 1.00 92.50 563 PRO A CA 1
ATOM 4567 C C . PRO A 1 563 ? -56.999 -16.912 -4.145 1.00 92.50 563 PRO A C 1
ATOM 4569 O O . PRO A 1 563 ? -56.980 -16.449 -5.283 1.00 92.50 563 PRO A O 1
ATOM 4572 N N . ALA A 1 564 ? -57.748 -17.970 -3.829 1.00 91.56 564 ALA A N 1
ATOM 4573 C CA . ALA A 1 564 ? -58.610 -18.650 -4.795 1.00 91.56 564 ALA A CA 1
ATOM 4574 C C . ALA A 1 564 ? -59.652 -17.699 -5.417 1.00 91.56 564 ALA A C 1
ATOM 4576 O O . ALA A 1 564 ? -60.167 -16.799 -4.747 1.00 91.56 564 ALA A O 1
ATOM 4577 N N . SER A 1 565 ? -59.942 -17.896 -6.704 1.00 91.62 565 SER A N 1
ATOM 4578 C CA . SER A 1 565 ? -60.936 -17.150 -7.494 1.00 91.62 565 SER A CA 1
ATOM 4579 C C . SER A 1 565 ? -60.683 -15.643 -7.626 1.00 91.62 565 SER A C 1
ATOM 4581 O O . SER A 1 565 ? -61.534 -14.914 -8.136 1.00 91.62 565 SER A O 1
ATOM 4583 N N . LYS A 1 566 ? -59.523 -15.139 -7.184 1.00 93.00 566 LYS A N 1
ATOM 4584 C CA . LYS A 1 566 ? -59.131 -13.747 -7.424 1.00 93.00 566 LYS A CA 1
ATOM 4585 C C . LYS A 1 566 ? -58.728 -13.573 -8.883 1.00 93.00 566 LYS A C 1
ATOM 4587 O O . LYS A 1 566 ? -58.000 -14.403 -9.418 1.00 93.00 566 LYS A O 1
ATOM 4592 N N . LYS A 1 567 ? -59.197 -12.491 -9.503 1.00 93.88 567 LYS A N 1
ATOM 4593 C CA . LYS A 1 567 ? -58.745 -12.074 -10.831 1.00 93.88 567 LYS A CA 1
ATOM 4594 C C . LYS A 1 567 ? -57.389 -11.388 -10.723 1.00 93.88 567 LYS A C 1
ATOM 4596 O O . LYS A 1 567 ? -57.179 -10.604 -9.794 1.00 93.88 567 LYS A O 1
ATOM 4601 N N . VAL A 1 568 ? -56.493 -11.712 -11.643 1.00 92.44 568 VAL A N 1
ATOM 4602 C CA . VAL A 1 568 ? -55.180 -11.089 -11.784 1.00 92.44 568 VAL A CA 1
ATOM 4603 C C . VAL A 1 568 ? -54.923 -10.772 -13.247 1.00 92.44 568 VAL A C 1
ATOM 4605 O O . VAL A 1 568 ? -55.273 -11.558 -14.122 1.00 92.44 568 VAL A O 1
ATOM 4608 N N . GLU A 1 569 ? -54.286 -9.635 -13.479 1.00 94.69 569 GLU A N 1
ATOM 4609 C CA . GLU A 1 569 ? -53.865 -9.199 -14.805 1.00 94.69 569 GLU A CA 1
ATOM 4610 C C . GLU A 1 569 ? -52.511 -9.840 -15.148 1.00 94.69 569 GLU A C 1
ATOM 4612 O O . GLU A 1 569 ? -51.575 -9.827 -14.338 1.00 94.69 569 GLU A O 1
ATOM 4617 N N . ILE A 1 570 ? -52.402 -10.403 -16.349 1.00 93.00 570 ILE A N 1
ATOM 4618 C CA . ILE A 1 570 ? -51.192 -11.014 -16.897 1.00 93.00 570 ILE A CA 1
ATOM 4619 C C . ILE A 1 570 ? -50.769 -10.222 -18.126 1.00 93.00 570 ILE A C 1
ATOM 4621 O O . ILE A 1 570 ? -51.567 -9.989 -19.024 1.00 93.00 570 ILE A O 1
ATOM 4625 N N . LYS A 1 571 ? -49.491 -9.828 -18.169 1.00 94.38 571 LYS A N 1
ATOM 4626 C CA . LYS A 1 571 ? -48.890 -9.084 -19.281 1.00 94.38 571 LYS A CA 1
ATOM 4627 C C . LYS A 1 571 ? -47.629 -9.783 -19.774 1.00 94.38 571 LYS A C 1
ATOM 4629 O O . LYS A 1 571 ? -46.706 -9.986 -18.984 1.00 94.38 571 LYS A O 1
ATOM 4634 N N . ILE A 1 572 ? -47.558 -10.083 -21.070 1.00 90.94 572 ILE A N 1
ATOM 4635 C CA . ILE A 1 572 ? -46.309 -10.458 -21.754 1.00 90.94 572 ILE A CA 1
ATOM 4636 C C . ILE A 1 572 ? -45.816 -9.234 -22.518 1.00 90.94 572 ILE A C 1
ATOM 4638 O O . ILE A 1 572 ? -46.598 -8.543 -23.172 1.00 90.94 572 ILE A O 1
ATOM 4642 N N . ARG A 1 573 ? -44.518 -8.945 -22.407 1.00 92.69 573 ARG A N 1
ATOM 4643 C CA . ARG A 1 573 ? -43.878 -7.796 -23.053 1.00 92.69 573 ARG A CA 1
ATOM 4644 C C . ARG A 1 573 ? -42.769 -8.240 -23.997 1.00 92.69 573 ARG A C 1
ATOM 4646 O O . ARG A 1 573 ? -42.075 -9.211 -23.706 1.00 92.69 573 ARG A O 1
ATOM 4653 N N . ASP A 1 574 ? -42.597 -7.506 -25.091 1.00 86.44 574 ASP A N 1
ATOM 4654 C CA . ASP A 1 574 ? -41.464 -7.663 -26.005 1.00 86.44 574 ASP A CA 1
ATOM 4655 C C . ASP A 1 574 ? -40.148 -7.127 -25.379 1.00 86.44 574 ASP A C 1
ATOM 4657 O O . ASP A 1 574 ? -40.171 -6.483 -24.321 1.00 86.44 574 ASP A O 1
ATOM 4661 N N . PRO A 1 575 ? -38.976 -7.335 -26.017 1.00 84.62 575 PRO A N 1
ATOM 4662 C CA . PRO A 1 575 ? -37.699 -6.803 -25.528 1.00 84.62 575 PRO A CA 1
ATOM 4663 C C . PRO A 1 575 ? -37.608 -5.269 -25.453 1.00 84.62 575 PRO A C 1
ATOM 4665 O O . PRO A 1 575 ? -36.704 -4.748 -24.801 1.00 84.62 575 PRO A O 1
ATOM 4668 N N . LYS A 1 576 ? -38.507 -4.535 -26.121 1.00 90.31 576 LYS A N 1
ATOM 4669 C CA . LYS A 1 576 ? -38.602 -3.067 -26.069 1.00 90.31 576 LYS A CA 1
ATOM 4670 C C . LYS A 1 576 ? -39.547 -2.586 -24.955 1.00 90.31 576 LYS A C 1
ATOM 4672 O O . LYS A 1 576 ? -39.625 -1.386 -24.706 1.00 90.31 576 LYS A O 1
ATOM 4677 N N . GLY A 1 577 ? -40.217 -3.504 -24.254 1.00 89.75 577 GLY A N 1
ATOM 4678 C CA . GLY A 1 577 ? -41.153 -3.234 -23.164 1.00 89.75 577 GLY A CA 1
ATOM 4679 C C . GLY A 1 577 ? -42.614 -3.059 -23.596 1.00 89.75 577 GLY A C 1
ATOM 4680 O O . GLY A 1 577 ? -43.469 -2.837 -22.726 1.00 89.75 577 GLY A O 1
ATOM 4681 N N . SER A 1 578 ? -42.921 -3.179 -24.892 1.00 92.19 578 SER A N 1
ATOM 4682 C CA . SER A 1 578 ? -44.284 -3.098 -25.436 1.00 92.19 578 SER A CA 1
ATOM 4683 C C . SER A 1 578 ? -45.097 -4.307 -24.981 1.00 92.19 578 SER A C 1
ATOM 4685 O O . SER A 1 578 ? -44.573 -5.416 -24.937 1.00 92.19 578 SER A O 1
ATOM 4687 N N . VAL A 1 579 ? -46.370 -4.117 -24.629 1.00 93.12 579 VAL A N 1
ATOM 4688 C CA . VAL A 1 579 ? -47.261 -5.229 -24.256 1.00 93.12 579 VAL A CA 1
ATOM 4689 C C . VAL A 1 579 ? -47.694 -5.963 -25.523 1.00 93.12 579 VAL A C 1
ATOM 4691 O O . VAL A 1 579 ? -48.268 -5.349 -26.414 1.00 93.12 579 VAL A O 1
ATOM 4694 N N . VAL A 1 580 ? -47.408 -7.263 -25.592 1.00 90.62 580 VAL A N 1
ATOM 4695 C CA . VAL A 1 580 ? -47.760 -8.145 -26.723 1.00 90.62 580 VAL A CA 1
ATOM 4696 C C . VAL A 1 580 ? -48.860 -9.148 -26.371 1.00 90.62 580 VAL A C 1
ATOM 4698 O O . VAL A 1 580 ? -49.453 -9.760 -27.253 1.00 90.62 580 VAL A O 1
ATOM 4701 N N . MET A 1 581 ? -49.150 -9.303 -25.077 1.00 90.75 581 MET A N 1
ATOM 4702 C CA . MET A 1 581 ? -50.326 -10.000 -24.563 1.00 90.75 581 MET A CA 1
ATOM 4703 C C . MET A 1 581 ? -50.759 -9.351 -23.256 1.00 90.75 581 MET A C 1
ATOM 4705 O O . MET A 1 581 ? -49.909 -9.045 -22.415 1.00 90.75 581 MET A O 1
ATOM 4709 N N . GLU A 1 582 ? -52.064 -9.179 -23.089 1.00 94.12 582 GLU A N 1
ATOM 4710 C CA . GLU A 1 582 ? -52.703 -8.718 -21.862 1.00 94.12 582 GLU A CA 1
ATOM 4711 C C . GLU A 1 582 ? -53.985 -9.519 -21.645 1.00 94.12 582 GLU A C 1
ATOM 4713 O O . GLU A 1 582 ? -54.802 -9.616 -22.561 1.00 94.12 582 GLU A O 1
ATOM 4718 N N . ASP A 1 583 ? -54.139 -10.120 -20.465 1.00 90.81 583 ASP A N 1
ATOM 4719 C CA . ASP A 1 583 ? -55.310 -10.933 -20.132 1.00 90.81 583 ASP A CA 1
ATOM 4720 C C . ASP A 1 583 ? -55.640 -10.883 -18.632 1.00 90.81 583 ASP A C 1
ATOM 4722 O O . ASP A 1 583 ? -54.749 -10.797 -17.784 1.00 90.81 583 ASP A O 1
ATOM 4726 N N . ASP A 1 584 ? -56.927 -10.983 -18.306 1.00 94.25 584 ASP A N 1
ATOM 4727 C CA . ASP A 1 584 ? -57.455 -11.015 -16.942 1.00 94.25 584 ASP A CA 1
ATOM 4728 C C . ASP A 1 584 ? -57.870 -12.442 -16.573 1.00 94.25 584 ASP A C 1
ATOM 4730 O O . ASP A 1 584 ? -58.957 -12.918 -16.916 1.00 94.25 584 ASP A O 1
ATOM 4734 N N . VAL A 1 585 ? -57.039 -13.124 -15.785 1.00 92.88 585 VAL A N 1
ATOM 4735 C CA . VAL A 1 585 ? -57.257 -14.533 -15.440 1.00 92.88 585 VAL A CA 1
ATOM 4736 C C . VAL A 1 585 ? -57.705 -14.717 -13.997 1.00 92.88 585 VAL A C 1
ATOM 4738 O O . VAL A 1 585 ? -57.178 -14.118 -13.057 1.00 92.88 585 VAL A O 1
ATOM 4741 N N . ALA A 1 586 ? -58.690 -15.590 -13.795 1.00 95.50 586 ALA A N 1
ATOM 4742 C CA . ALA A 1 586 ? -59.104 -16.010 -12.463 1.00 95.50 586 ALA A CA 1
ATOM 4743 C C . ALA A 1 586 ? -58.176 -17.115 -11.936 1.00 95.50 586 ALA A C 1
ATOM 4745 O O . ALA A 1 586 ? -57.948 -18.127 -12.597 1.00 95.50 586 ALA A O 1
ATOM 4746 N N . LEU A 1 587 ? -57.670 -16.946 -10.714 1.00 95.88 587 LEU A N 1
ATOM 4747 C CA . LEU A 1 587 ? -56.886 -17.974 -10.037 1.00 95.88 587 LEU A CA 1
ATOM 4748 C C . LEU A 1 587 ? -57.768 -19.161 -9.637 1.00 95.88 587 LEU A C 1
ATOM 4750 O O . LEU A 1 587 ? -58.866 -18.990 -9.109 1.00 95.88 587 LEU A O 1
ATOM 4754 N N . ASN A 1 588 ? -57.255 -20.376 -9.801 1.00 95.50 588 ASN A N 1
ATOM 4755 C CA . ASN A 1 588 ? -57.930 -21.585 -9.339 1.00 95.50 588 ASN A CA 1
ATOM 4756 C C . ASN A 1 588 ? -57.856 -21.753 -7.807 1.00 95.50 588 ASN A C 1
ATOM 4758 O O . ASN A 1 588 ? -57.259 -20.944 -7.090 1.00 95.50 588 ASN A O 1
ATOM 4762 N N . SER A 1 589 ? -58.435 -22.845 -7.298 1.00 95.56 589 SER A N 1
ATOM 4763 C CA . SER A 1 589 ? -58.448 -23.193 -5.867 1.00 95.56 589 SER A CA 1
ATOM 4764 C C . SER A 1 589 ? -57.055 -23.293 -5.230 1.00 95.56 589 SER A C 1
ATOM 4766 O O . SER A 1 589 ? -56.925 -23.137 -4.019 1.00 95.56 589 SER A O 1
ATOM 4768 N N . PHE A 1 590 ? -56.004 -23.482 -6.034 1.00 93.81 590 PHE A N 1
ATOM 4769 C CA . PHE A 1 590 ? -54.610 -23.532 -5.594 1.00 93.81 590 PHE A CA 1
ATOM 4770 C C . PHE A 1 590 ? -53.876 -22.193 -5.738 1.00 93.81 590 PHE A C 1
ATOM 4772 O O . PHE A 1 590 ? -52.657 -22.143 -5.546 1.00 93.81 590 PHE A O 1
ATOM 4779 N N . GLY A 1 591 ? -54.577 -21.104 -6.073 1.00 95.06 591 GLY A N 1
ATOM 4780 C CA . GLY A 1 591 ? -53.985 -19.781 -6.272 1.00 95.06 591 GLY A CA 1
ATOM 4781 C C . GLY A 1 591 ? -53.063 -19.748 -7.486 1.00 95.06 591 GLY A C 1
ATOM 4782 O O . GLY A 1 591 ? -52.011 -19.114 -7.437 1.00 95.06 591 GLY A O 1
ATOM 4783 N N . THR A 1 592 ? -53.403 -20.504 -8.530 1.00 96.19 592 THR A N 1
ATOM 4784 C CA . THR A 1 592 ? -52.623 -20.575 -9.768 1.00 96.19 592 THR A CA 1
ATOM 4785 C C . THR A 1 592 ? -53.483 -20.230 -10.973 1.00 96.19 592 THR A C 1
ATOM 4787 O O . THR A 1 592 ? -54.676 -20.523 -10.979 1.00 96.19 592 THR A O 1
ATOM 4790 N N . ALA A 1 593 ? -52.872 -19.638 -11.989 1.00 96.06 593 ALA A N 1
ATOM 4791 C CA . ALA A 1 593 ? -53.452 -19.497 -13.319 1.00 96.06 593 ALA A CA 1
ATOM 4792 C C . ALA A 1 593 ? -52.401 -19.899 -14.351 1.00 96.06 593 ALA A C 1
ATOM 4794 O O . ALA A 1 593 ? -51.202 -19.835 -14.073 1.00 96.06 593 ALA A O 1
ATOM 4795 N N . ALA A 1 594 ? -52.846 -20.358 -15.510 1.00 95.00 594 ALA A N 1
ATOM 4796 C CA . ALA A 1 594 ? -51.979 -20.737 -16.610 1.00 95.00 594 ALA A CA 1
ATOM 4797 C C . ALA A 1 594 ? -52.653 -20.371 -17.926 1.00 95.00 594 ALA A C 1
ATOM 4799 O O . ALA A 1 594 ? -53.882 -20.322 -17.990 1.00 95.00 594 ALA A O 1
ATOM 4800 N N . GLY A 1 595 ? -51.847 -20.155 -18.954 1.00 93.44 595 GLY A N 1
ATOM 4801 C CA . GLY A 1 595 ? -52.337 -19.820 -20.277 1.00 93.44 595 GLY A CA 1
ATOM 4802 C C . GLY A 1 595 ? -51.298 -20.081 -21.352 1.00 93.44 595 GLY A C 1
ATOM 4803 O O . GLY A 1 595 ? -50.175 -20.520 -21.081 1.00 93.44 595 GLY A O 1
ATOM 4804 N N . LEU A 1 596 ? -51.726 -19.824 -22.579 1.00 93.44 596 LEU A N 1
ATOM 4805 C CA . LEU A 1 596 ? -50.952 -19.995 -23.796 1.00 93.44 596 LEU A CA 1
ATOM 4806 C C . LEU A 1 596 ? -50.897 -18.649 -24.504 1.00 93.44 596 LEU A C 1
ATOM 4808 O O . LEU A 1 596 ? -51.873 -17.900 -24.498 1.00 93.44 596 LEU A O 1
ATOM 4812 N N . TRP A 1 597 ? -49.758 -18.343 -25.103 1.00 91.50 597 TRP A N 1
ATOM 4813 C CA . TRP A 1 597 ? -49.627 -17.217 -26.011 1.00 91.50 597 TRP A CA 1
ATOM 4814 C C . TRP A 1 597 ? -48.728 -17.621 -27.170 1.00 91.50 597 TRP A C 1
ATOM 4816 O O . TRP A 1 597 ? -47.655 -18.180 -26.954 1.00 91.50 597 TRP A O 1
ATOM 4826 N N . GLN A 1 598 ? -49.167 -17.333 -28.389 1.00 87.75 598 GLN A N 1
ATOM 4827 C CA . GLN A 1 598 ? -48.389 -17.564 -29.594 1.00 87.75 598 GLN A CA 1
ATOM 4828 C C . GLN A 1 598 ? -48.045 -16.205 -30.217 1.00 87.75 598 GLN A C 1
ATOM 4830 O O . GLN A 1 598 ? -48.957 -15.397 -30.419 1.00 87.75 598 GLN A O 1
ATOM 4835 N N . PRO A 1 599 ? -46.762 -15.922 -30.501 1.00 82.75 599 PRO A N 1
ATOM 4836 C CA . PRO A 1 599 ? -46.380 -14.714 -31.221 1.00 82.75 599 PRO A CA 1
ATOM 4837 C C . PRO A 1 599 ? -47.018 -14.694 -32.618 1.00 82.75 599 PRO A C 1
ATOM 4839 O O . PRO A 1 599 ? -47.017 -15.713 -33.309 1.00 82.75 599 PRO A O 1
ATOM 4842 N N . ALA A 1 600 ? -47.554 -13.549 -33.045 1.00 73.19 600 ALA A N 1
ATOM 4843 C CA . ALA A 1 600 ? -47.960 -13.363 -34.436 1.00 73.19 600 ALA A CA 1
ATOM 4844 C C . ALA A 1 600 ? -46.714 -13.182 -35.321 1.00 73.19 600 ALA A C 1
ATOM 4846 O O . ALA A 1 600 ? -45.768 -12.498 -34.925 1.00 73.19 600 ALA A O 1
ATOM 4847 N N . LEU A 1 601 ? -46.713 -13.804 -36.503 1.00 63.59 601 LEU A N 1
ATOM 4848 C CA . LEU A 1 601 ? -45.758 -13.492 -37.565 1.00 63.59 601 LEU A CA 1
ATOM 4849 C C . LEU A 1 601 ? -46.224 -12.201 -38.242 1.00 63.59 601 LEU A C 1
ATOM 4851 O O . LEU A 1 601 ? -47.251 -12.219 -38.920 1.00 63.59 601 LEU A O 1
ATOM 4855 N N . ASP A 1 602 ? -45.484 -11.115 -38.040 1.00 58.25 602 ASP A N 1
ATOM 4856 C CA . ASP A 1 602 ? -45.601 -9.903 -38.860 1.00 58.25 602 ASP A CA 1
ATOM 4857 C C . ASP A 1 602 ? -44.711 -9.999 -40.107 1.00 58.25 602 ASP A C 1
ATOM 4859 O O . ASP A 1 602 ? -43.537 -10.432 -39.970 1.00 58.25 602 ASP A O 1
#

Sequence (602 aa):
MIKVMNRCFGIFLFCFCLLVGGQEHPGSLPAFAEGERLFAEGSYQLALKAYNSLSSNEGAAEISFWIDYRRLDCEWRSLAGSGRMEAKLSKKIGNALERLLEDFESLDVEVDFLQMQATMHESAGDFWWRTRQRGYWSKAWKHYEKALNLWASSSDVNLARERYLAIVWKATYSSGGSYQFSSAFHGNAIPVKVFENAVKIASASEDKSHANFLLAVALQNRLNQSPYIHERVTRAFEIAISGQTKHDWMENALAQYGNWLASSGKPVKETDGAWGFRPDYPAAVKIWRRFIGLYDREESRHYRQIESRLKDTTSQELDVIVGHAFVPGSKIRFNTRWRNIPRYELKLFKLNLGSDLHMDEGGHRPSEWIKTIKTRKLESVYSKTFDTGDKGNHERGSQEIVLDSTPQDGAYLAVGLVDGKEQGREFVLISRLTVMARASSNRMLVWVCDSVDGHPLPGAEVRLWQRVRSGKQWRWSNFKRKANDEGLVVFDDIGDFSSMEWLATARHEEQQNLSFFSNPRSNAYIQPWKIYAISDRPAYRPEDEIRWKVIIRKQSSQGYATPASKKVEIKIRDPKGSVVMEDDVALNSFGTAAGLWQPALD

Mean predicted aligned error: 13.82 Å

Nearest PDB structures (foldseek):
  5osi-assembly3_H  TM=3.553E-01  e=2.854E-03  Homo sapiens
  8fn9-assembly2_D  TM=5.397E-01  e=1.083E-01  Homo sapiens
  1egj-assembly1_A  TM=4.417E-01  e=1.162E+00  Homo sapiens
  6gx9-assembly2_B  TM=3.222E-01  e=1.162E+00  Homo sapiens
  6gx9-assembly1_A  TM=3.188E-01  e=1.352E+00  Homo sapiens

Solvent-accessible surface area (backbone atoms only — not comparable to full-atom values): 34003 Å² total; per-residue (Å²): 142,86,79,82,85,83,80,76,94,66,85,84,70,80,78,76,84,66,95,71,81,97,59,85,57,65,82,73,38,68,47,51,47,47,17,55,52,29,44,76,72,68,39,21,64,60,14,29,53,30,44,66,74,52,65,75,79,49,80,58,72,67,54,18,51,48,49,56,47,47,37,52,54,18,49,51,53,36,29,55,75,68,71,66,64,45,72,70,57,49,53,52,52,53,54,51,54,52,48,54,51,54,55,58,71,66,55,93,62,98,66,86,59,48,69,60,55,19,50,53,25,41,49,51,12,46,56,33,34,51,39,92,77,71,45,42,54,74,61,10,46,57,24,38,54,50,16,43,54,35,30,71,69,43,88,54,58,68,61,23,44,55,51,43,44,52,49,55,56,52,75,64,53,60,78,84,61,69,95,64,70,59,67,85,68,58,53,72,68,52,60,67,67,60,34,53,49,37,40,72,62,38,78,51,74,66,48,31,12,40,26,19,32,53,37,18,55,47,53,67,71,44,90,75,85,40,63,68,54,50,52,51,28,52,51,21,36,53,55,11,49,65,69,88,75,90,50,73,47,34,55,53,28,35,57,52,46,19,54,40,20,53,52,56,35,42,74,39,77,44,97,88,69,48,80,44,63,41,52,31,37,60,61,14,47,55,35,37,52,52,42,61,75,72,46,50,76,88,79,34,94,56,36,69,57,46,52,48,52,44,48,73,46,70,41,73,45,50,48,63,43,62,67,53,71,37,54,72,87,52,86,54,55,36,42,37,38,35,24,62,46,54,51,38,33,46,33,32,25,65,53,51,78,89,72,48,57,43,69,79,51,90,80,56,54,61,94,46,47,79,76,44,48,68,65,93,83,49,62,65,82,40,78,48,76,46,77,62,80,51,82,74,51,48,56,79,47,71,49,81,43,66,60,94,66,70,74,72,61,20,36,31,41,37,36,34,26,44,96,87,39,79,63,32,72,41,59,36,35,22,28,49,48,39,72,47,78,48,78,55,78,53,36,38,41,36,40,32,24,35,68,87,82,58,51,50,37,53,63,22,41,35,38,41,38,38,40,38,64,59,87,96,44,78,43,67,50,73,47,78,52,55,18,41,85,74,4,40,34,79,44,69,85,74,60,76,59,65,64,40,41,29,33,39,35,40,37,49,90,66,28,32,41,75,44,67,54,68,67,94,64,73,77,68,71,76,62,48,62,49,77,49,77,45,53,86,57,97,76,77,59,85,73,46,72,44,44,38,40,39,43,41,33,32,61,52,98,90,44,77,43,62,52,45,66,41,73,45,81,47,74,45,58,48,99,86,67,49,78,79,43,76,47,81,44,59,17,37,85,78,8,32,43,71,54,77,50,62,59,80,89,129

Secondary structure (DSSP, 8-state):
--SSTTS-------------TTSPPGGGSHHHHHHHHHHHTT-HHHHHHHHHTS-TT-SSHHHHHHHHHHHHHHHHHHHHHHT---HHHHHHHHHHHHHHHHHHHT---SS--HHHHHHHHHHHHHHHHHSSS---HHHHHHHHHHHHHHHHT-S-HHHHHHHHHHHHHHHH--TTS-S---TTTTTTTS-HHHHHHHHHH--SHHHHHHHHHHHHHHHHTSS---HHHHHHHHHHHHHHT--SS--HHHHHHHHHHHHHHTTT-EEEE-TTSPEEEE--HHHHHHHHHHHHHH--TTT-TTHHHHHHHHHHHHS-EEEEEE-SEE-TTPPPEEEEEEES-SEEEEEEEEE-TTTS--TTSTT--GGGGGGG--GGGPPEEEEEEEE----SS--EEEEEEE-SS-PPSEEEEEEEEETTEEEEEEEEEE-SEEEEEEE-SS-EEEEEEETTT--B-TT-EEEEEEEEEETTEEEEEEEEEE--TTSEEEE--S---TT-EEEEEEEETTEEEEEEEE-S-S-----SEEEEEEES-S---TTPPEEEEEEEEEEETTEEE--TT-EEEEEEE-TTS-EEEEEEEE--TTSEEEEEE-----

pLDDT: mean 85.53, std 15.71, range [21.53, 98.5]

Radius of gyration: 39.9 Å; Cα contacts (8 Å, |Δi|>4): 1004; chains: 1; bounding box: 99×45×102 Å